Protein AF-A0A7S0IC08-F1 (afdb_monomer)

Sequence (371 aa):
MAPIPVLVHPPSLHEEGETRIIPFDINDCLDIETACTSPNLMASFVRVRVGESIETKANATSQAFYVIRGTGFTSSEHGTVSWGDGDLFVVPVTEGALKHTCKEAEKGGAALYWIHDEPLMDYLGVKPSGKKFEPTFFSREKMLAEVQEISHQQTEGERNRLGVLLGNKACEQTKTLTHVLWSLLNSIPAKTVQRPHRHNSVALDLAVAASPNVYTLMGKEIDANGDIIDPIRCDWTPGGVFITPPGWWHSHHNESDEVAWVLPMQDAGLYTHQRTLDIRFVDDELELHKAGKIRGSAFAVTNKQYLHMVECGATVPHARVAGMKRVWSMQEVEEEDPSSSGDAAAPKKKTVKKVASYSRLPAMKASSVEP

Foldseek 3Di:
DAFQDKDKFALVVQLDDAFDKAKCFPCVRVVHPDGASDLFKIKIKGKAFAQGKDWDDALFQKKKKFWLAAWWWKQAPLGIDTDGHGKMKMAGDGPDITMTHGHTTPSRITMIIMMGGRSVCVVVVHGDDDHLAHIDIDHNVNQVVVLVVQVPPDDPDDDLWRKAWCAGPSLVQLSAVGLFKTKIKTKDAAQDKNAKKAWQKKWFKAFQDADWPKWKWKFQDADLVRHHPPTDIGTHDHRMIIIHTHNIIMMIGHNHNGMTIMMIIIRCSVCSVVVRRPMGGSVVCSVCVVVVHDDDDPDDDGRVNVVVVCVVPVDPPDDDDPQKDKDWDWDWDFADDPPDPPDPDDHTDTDTDTDIDIDHDDPDDPPDPDD

Radius of gyration: 22.91 Å; Cα contacts (8 Å, |Δi|>4): 841; chains: 1; bounding box: 59×68×67 Å

Mean predicted aligned error: 11.21 Å

Secondary structure (DSSP, 8-state):
-PPPP--EE-THHHHSSSSEEEE---HHHHT-SS--SSSS-EEEEEEEETT-EEEE--S-SEEEEEEEE-EEEEEETTEEEEE-TT-EEEEE--SS-EEEEEEE-GGGEEEEEEEE-HHHHHHHT----S-SS--EEE-HHHHHHHHHHHHHS--SS--S-EEEE---GGGTTTT-SSSS-EEEEEEE-TTEEEEEEE-SS-EEEEEEE--TTEEEEEES-B-TTSPBSSPEEEE--TT-EEEE-TT-EEEEEE-SSS-EEEEEEESHHHHHHHT----EEHHHHHHHHHTT----------HHHHHHHHHTT----SPPPTTEEEEEEEEEEEE--TT--S-TTPPPEEEEEEEEEEEEPPPP-------

Organism: Micromonas pusilla (NCBI:txid38833)

Solvent-accessible surface area (backbone atoms only — not comparable to full-atom values): 20472 Å² total; per-residue (Å²): 128,56,70,71,66,77,48,75,49,58,34,73,74,48,52,55,85,72,65,44,76,48,73,48,60,45,17,82,64,44,81,42,95,59,76,13,52,41,80,48,31,31,41,29,41,38,24,24,28,53,78,35,69,49,73,49,77,57,66,20,58,37,37,39,38,36,24,72,33,27,29,34,36,38,39,40,94,91,46,74,48,77,48,37,56,56,18,35,39,37,40,34,46,51,95,60,53,42,39,38,34,19,65,44,35,69,72,61,22,17,27,28,44,37,38,31,32,29,27,38,24,60,74,70,72,54,70,72,90,68,70,76,50,74,72,44,78,45,51,36,70,56,58,50,50,55,37,50,52,58,72,67,56,89,61,97,69,91,72,76,70,52,55,41,69,45,50,31,81,76,23,68,90,69,51,11,46,38,78,43,37,24,36,34,53,35,46,43,50,46,68,38,68,35,67,38,30,27,28,52,38,44,31,48,30,32,24,67,35,47,56,76,68,22,33,34,40,34,23,66,47,60,50,98,87,45,48,58,46,84,48,50,76,46,74,48,45,51,63,13,36,36,36,47,40,54,57,31,34,35,28,43,38,22,72,26,91,54,70,25,30,38,38,40,42,23,52,37,20,47,28,47,74,71,73,56,30,67,74,45,48,39,68,62,53,51,53,32,50,77,70,73,45,84,79,88,80,87,83,95,73,58,51,71,65,47,51,59,52,42,76,74,61,73,72,83,89,69,83,88,60,89,79,48,46,80,43,78,43,83,40,80,42,76,41,79,54,90,83,62,83,86,58,101,76,68,80,59,48,76,42,80,41,82,42,85,44,77,41,74,65,77,79,79,77,80,79,83,78,76,136

Structure (mmCIF, N/CA/C/O backbone):
data_AF-A0A7S0IC08-F1
#
_entry.id   AF-A0A7S0IC08-F1
#
loop_
_atom_site.group_PDB
_atom_site.id
_atom_site.type_symbol
_atom_site.label_atom_id
_atom_site.label_alt_id
_atom_site.label_comp_id
_atom_site.label_asym_id
_atom_site.label_entity_id
_atom_site.label_seq_id
_atom_site.pdbx_PDB_ins_code
_atom_site.Cartn_x
_atom_site.Cartn_y
_atom_site.Cartn_z
_atom_site.occupancy
_atom_site.B_iso_or_equiv
_atom_site.auth_seq_id
_atom_site.auth_comp_id
_atom_site.auth_asym_id
_atom_site.auth_atom_id
_atom_site.pdbx_PDB_model_num
ATOM 1 N N . MET A 1 1 ? 4.596 -23.321 -6.209 1.00 75.25 1 MET A N 1
ATOM 2 C CA . MET A 1 1 ? 3.675 -22.321 -5.636 1.00 75.25 1 MET A CA 1
ATOM 3 C C . MET A 1 1 ? 3.223 -21.422 -6.764 1.00 75.25 1 MET A C 1
ATOM 5 O O . MET A 1 1 ? 4.058 -21.086 -7.604 1.00 75.25 1 MET A O 1
ATOM 9 N N . ALA A 1 2 ? 1.929 -21.122 -6.841 1.00 83.62 2 ALA A N 1
ATOM 10 C CA . ALA A 1 2 ? 1.405 -20.209 -7.847 1.00 83.62 2 ALA A CA 1
ATOM 11 C C . ALA A 1 2 ? 1.992 -18.793 -7.648 1.00 83.62 2 ALA A C 1
ATOM 13 O O . ALA A 1 2 ? 2.217 -18.384 -6.506 1.00 83.62 2 ALA A O 1
ATOM 14 N N . PRO A 1 3 ? 2.320 -18.062 -8.730 1.00 86.81 3 PRO A N 1
ATOM 15 C CA . PRO A 1 3 ? 2.825 -16.700 -8.616 1.00 86.81 3 PRO A CA 1
ATOM 16 C C . PRO A 1 3 ? 1.708 -15.749 -8.180 1.00 86.81 3 PRO A C 1
ATOM 18 O O . PRO A 1 3 ? 0.554 -15.930 -8.563 1.00 86.81 3 PRO A O 1
ATOM 21 N N . ILE A 1 4 ? 2.072 -14.690 -7.455 1.00 91.75 4 ILE A N 1
ATOM 22 C CA . ILE A 1 4 ? 1.133 -13.608 -7.151 1.00 91.75 4 ILE A CA 1
ATOM 23 C C . ILE A 1 4 ? 0.724 -12.923 -8.469 1.00 91.75 4 ILE A C 1
ATOM 25 O O . ILE A 1 4 ? 1.603 -12.537 -9.251 1.00 91.75 4 ILE A O 1
ATOM 29 N N . PRO A 1 5 ? -0.582 -12.813 -8.767 1.00 90.44 5 PRO A N 1
ATOM 30 C CA . PRO A 1 5 ? -1.060 -12.150 -9.965 1.00 90.44 5 PRO A CA 1
ATOM 31 C C . PRO A 1 5 ? -0.943 -10.616 -9.865 1.00 90.44 5 PRO A C 1
ATOM 33 O O . PRO A 1 5 ? -1.005 -10.045 -8.780 1.00 90.44 5 PRO A O 1
ATOM 36 N N . VAL A 1 6 ? -0.822 -9.946 -11.012 1.00 90.19 6 VAL A N 1
ATOM 37 C CA . VAL A 1 6 ? -1.017 -8.506 -11.163 1.00 90.19 6 VAL A CA 1
ATOM 38 C C . VAL A 1 6 ? -2.521 -8.302 -11.174 1.00 90.19 6 VAL A C 1
ATOM 40 O O . VAL A 1 6 ? -3.207 -8.754 -12.091 1.00 90.19 6 VAL A O 1
ATOM 43 N N . LEU A 1 7 ? -3.037 -7.670 -10.129 1.00 91.19 7 LEU A N 1
ATOM 44 C CA . LEU A 1 7 ? -4.463 -7.418 -9.960 1.00 91.19 7 LEU A CA 1
ATOM 45 C C . LEU A 1 7 ? -4.698 -5.961 -9.625 1.00 91.19 7 LEU A C 1
ATOM 47 O O . LEU A 1 7 ? -3.869 -5.334 -8.971 1.00 91.19 7 LEU A O 1
ATOM 51 N N . VAL A 1 8 ? -5.854 -5.457 -10.050 1.00 92.69 8 VAL A N 1
ATOM 52 C CA . VAL A 1 8 ? -6.297 -4.088 -9.804 1.00 92.69 8 VAL A CA 1
ATOM 53 C C . VAL A 1 8 ? -7.609 -4.127 -9.031 1.00 92.69 8 VAL A C 1
ATOM 55 O O . VAL A 1 8 ? -8.573 -4.766 -9.450 1.00 92.69 8 VAL A O 1
ATOM 58 N N . HIS A 1 9 ? -7.645 -3.408 -7.918 1.00 96.00 9 HIS A N 1
ATOM 59 C CA . HIS A 1 9 ? -8.817 -3.169 -7.090 1.00 96.00 9 HIS A CA 1
ATOM 60 C C . HIS A 1 9 ? -9.258 -1.717 -7.314 1.00 96.00 9 HIS A C 1
ATOM 62 O O . HIS A 1 9 ? -8.613 -0.796 -6.806 1.00 96.00 9 HIS A O 1
ATOM 68 N N . PRO A 1 10 ? -10.311 -1.477 -8.116 1.00 96.88 10 PRO A N 1
ATOM 69 C CA . PRO A 1 10 ? -10.686 -0.127 -8.516 1.00 96.88 10 PRO A CA 1
ATOM 70 C C . PRO A 1 10 ? -11.327 0.658 -7.360 1.00 96.88 10 PRO A C 1
ATOM 72 O O . PRO A 1 10 ? -11.956 0.061 -6.479 1.00 96.88 10 PRO A O 1
ATOM 75 N N . PRO A 1 11 ? -11.272 2.003 -7.388 1.00 96.88 11 PRO A N 1
ATOM 76 C CA . PRO A 1 11 ? -11.891 2.838 -6.355 1.00 96.88 11 PRO A CA 1
ATOM 77 C C . PRO A 1 11 ? -13.416 2.671 -6.292 1.00 96.88 11 PRO A C 1
ATOM 79 O O . PRO A 1 11 ? -14.016 2.854 -5.231 1.00 96.88 11 PRO A O 1
ATOM 82 N N . SER A 1 12 ? -14.065 2.245 -7.383 1.00 96.62 12 SER A N 1
ATOM 83 C CA . SER A 1 12 ? -15.505 1.948 -7.405 1.00 96.62 12 SER A CA 1
ATOM 84 C C . SER A 1 12 ? -15.928 0.963 -6.306 1.00 96.62 12 SER A C 1
ATOM 86 O O . SER A 1 12 ? -17.043 1.056 -5.794 1.00 96.62 12 SER A O 1
ATOM 88 N N . LEU A 1 13 ? -15.017 0.092 -5.847 1.00 96.81 13 LEU A N 1
ATOM 89 C CA . LEU A 1 13 ? -15.250 -0.819 -4.724 1.00 96.81 13 LEU A CA 1
ATOM 90 C C . LEU A 1 13 ? -15.561 -0.101 -3.409 1.00 96.81 13 LEU A C 1
ATOM 92 O O . LEU A 1 13 ? -16.320 -0.632 -2.598 1.00 96.81 13 LEU A O 1
ATOM 96 N N . HIS A 1 14 ? -14.985 1.080 -3.181 1.00 97.69 14 HIS A N 1
ATOM 97 C CA . HIS A 1 14 ? -15.159 1.837 -1.945 1.00 97.69 14 HIS A CA 1
ATOM 98 C C . HIS A 1 14 ? -15.971 3.120 -2.123 1.00 97.69 14 HIS A C 1
ATOM 100 O O . HIS A 1 14 ? -16.315 3.737 -1.119 1.00 97.69 14 HIS A O 1
ATOM 106 N N . GLU A 1 15 ? -16.244 3.573 -3.350 1.00 97.19 15 GLU A N 1
ATOM 107 C CA . GLU A 1 15 ? -16.913 4.856 -3.630 1.00 97.19 15 GLU A CA 1
ATOM 108 C C . GLU A 1 15 ? -18.410 4.851 -3.329 1.00 97.19 15 GLU A C 1
ATOM 110 O O . GLU A 1 15 ? -18.948 5.883 -2.925 1.00 97.19 15 GLU A O 1
ATOM 115 N N . GLU A 1 16 ? -19.054 3.688 -3.403 1.00 94.69 16 GLU A N 1
ATOM 116 C CA . GLU A 1 16 ? -20.498 3.539 -3.215 1.00 94.69 16 GLU A CA 1
ATOM 117 C C . GLU A 1 16 ? -20.861 2.365 -2.289 1.00 94.69 16 GLU A C 1
ATOM 119 O O . GLU A 1 16 ? -20.023 1.554 -1.877 1.00 94.69 16 GLU A O 1
ATOM 124 N N . GLY A 1 17 ? -22.144 2.287 -1.933 1.00 95.75 17 GLY A N 1
ATOM 125 C CA . GLY A 1 17 ? -22.727 1.225 -1.113 1.00 95.75 17 GLY A CA 1
ATOM 126 C C . GLY A 1 17 ? -22.627 1.450 0.400 1.00 95.75 17 GLY A C 1
ATOM 127 O O . GLY A 1 17 ? -22.363 2.556 0.882 1.00 95.75 17 GLY A O 1
ATOM 128 N N . GLU A 1 18 ? -22.862 0.373 1.144 1.00 98.12 18 GLU A N 1
ATOM 129 C CA . GLU A 1 18 ? -22.985 0.351 2.606 1.00 98.12 18 GLU A CA 1
ATOM 130 C C . GLU A 1 18 ? -21.633 0.397 3.333 1.00 98.12 18 GLU A C 1
ATOM 132 O O . GLU A 1 18 ? -20.577 0.210 2.719 1.00 98.12 18 GLU A O 1
ATOM 137 N N . THR A 1 19 ? -21.673 0.629 4.647 1.00 98.81 19 THR A N 1
ATOM 138 C CA . THR A 1 19 ? -20.520 0.456 5.538 1.00 98.81 19 THR A CA 1
ATOM 139 C C . THR A 1 19 ? -20.086 -1.006 5.542 1.00 98.81 19 THR A C 1
ATOM 141 O O . THR A 1 19 ? -20.875 -1.883 5.885 1.00 98.81 19 THR A O 1
ATOM 144 N N . ARG A 1 20 ? -18.847 -1.281 5.122 1.00 98.69 20 ARG A N 1
ATOM 145 C CA . ARG A 1 20 ? -18.327 -2.646 4.948 1.00 98.69 20 ARG A CA 1
ATOM 146 C C . ARG A 1 20 ? -16.806 -2.676 4.830 1.00 98.69 20 ARG A C 1
ATOM 148 O O . ARG A 1 20 ? -16.177 -1.674 4.488 1.00 98.69 20 ARG A O 1
ATOM 155 N N . ILE A 1 21 ? -16.246 -3.863 5.030 1.00 98.81 21 ILE A N 1
ATOM 156 C CA . ILE A 1 21 ? -14.867 -4.199 4.668 1.00 98.81 21 ILE A CA 1
ATOM 157 C C . ILE A 1 21 ? -14.912 -4.917 3.315 1.00 98.81 21 ILE A C 1
ATOM 159 O O . ILE A 1 21 ? -15.725 -5.821 3.125 1.00 98.81 21 ILE A O 1
ATOM 163 N N . ILE A 1 22 ? -14.070 -4.500 2.373 1.00 98.50 22 ILE A N 1
ATOM 164 C CA . ILE A 1 22 ? -13.882 -5.140 1.070 1.00 98.50 22 ILE A CA 1
ATOM 165 C C . ILE A 1 22 ? -12.480 -5.762 1.057 1.00 98.50 22 ILE A C 1
ATOM 167 O O . ILE A 1 22 ? -11.515 -5.029 0.827 1.00 98.50 22 ILE A O 1
ATOM 171 N N . PRO A 1 23 ? -12.351 -7.069 1.340 1.00 98.00 23 PRO A N 1
ATOM 172 C CA . PRO A 1 23 ? -11.064 -7.748 1.320 1.00 98.00 23 PRO A CA 1
ATOM 173 C C . PRO A 1 23 ? -10.547 -7.950 -0.102 1.00 98.00 23 PRO A C 1
ATOM 175 O O . PRO A 1 23 ? -11.323 -8.108 -1.045 1.00 98.00 23 PRO A O 1
ATOM 178 N N . PHE A 1 24 ? -9.223 -7.944 -0.239 1.00 96.81 24 PHE A N 1
ATOM 179 C CA . PHE A 1 24 ? -8.510 -8.267 -1.474 1.00 96.81 24 PHE A CA 1
ATOM 180 C C . PHE A 1 24 ? -7.924 -9.681 -1.381 1.00 96.81 24 PHE A C 1
ATOM 182 O O . PHE A 1 24 ? -6.749 -9.889 -1.696 1.00 96.81 24 PHE A O 1
ATOM 189 N N . ASP A 1 25 ? -8.685 -10.641 -0.844 1.00 93.50 25 ASP A N 1
ATOM 190 C CA . ASP A 1 25 ? -8.227 -12.022 -0.742 1.00 93.50 25 ASP A CA 1
ATOM 191 C C . ASP A 1 25 ? -8.128 -12.670 -2.125 1.00 93.50 25 ASP A C 1
ATOM 193 O O . ASP A 1 25 ? -9.070 -12.665 -2.913 1.00 93.50 25 ASP A O 1
ATOM 197 N N . ILE A 1 26 ? -6.953 -13.227 -2.403 1.00 93.88 26 ILE A N 1
ATOM 198 C CA . ILE A 1 26 ? -6.603 -13.944 -3.635 1.00 93.88 26 ILE A CA 1
ATOM 199 C C . ILE A 1 26 ? -5.999 -15.312 -3.305 1.00 93.88 26 ILE A C 1
ATOM 201 O O . ILE A 1 26 ? -5.221 -15.880 -4.070 1.00 93.88 26 ILE A O 1
ATOM 205 N N . ASN A 1 27 ? -6.295 -15.828 -2.114 1.00 93.75 27 ASN A N 1
ATOM 206 C CA . ASN A 1 27 ? -5.708 -17.055 -1.592 1.00 93.75 27 ASN A CA 1
ATOM 207 C C . ASN A 1 27 ? -6.014 -18.274 -2.476 1.00 93.75 27 ASN A C 1
ATOM 209 O O . ASN A 1 27 ? -5.199 -19.192 -2.569 1.00 93.75 27 ASN A O 1
ATOM 213 N N . ASP A 1 28 ? -7.138 -18.248 -3.195 1.00 88.69 28 ASP A N 1
ATOM 214 C CA . ASP A 1 28 ? -7.492 -19.236 -4.210 1.00 88.69 28 ASP A CA 1
ATOM 215 C C . ASP A 1 28 ? -6.542 -19.218 -5.418 1.00 88.69 28 ASP A C 1
ATOM 217 O O . ASP A 1 28 ? -6.242 -20.279 -5.965 1.00 88.69 28 ASP A O 1
ATOM 221 N N . CYS A 1 29 ? -6.018 -18.053 -5.808 1.00 89.50 29 CYS A N 1
ATOM 222 C CA . CYS A 1 29 ? -4.961 -17.931 -6.816 1.00 89.50 29 CYS A CA 1
ATOM 223 C C . CYS A 1 29 ? -3.591 -18.404 -6.311 1.00 89.50 29 CYS A C 1
ATOM 225 O O . CYS A 1 29 ? -2.730 -18.712 -7.133 1.00 89.50 29 CYS A O 1
ATOM 227 N N . LEU A 1 30 ? -3.372 -18.427 -4.993 1.00 90.12 30 LEU A N 1
ATOM 228 C CA . LEU A 1 30 ? -2.075 -18.721 -4.369 1.00 90.12 30 LEU A CA 1
ATOM 229 C C . LEU A 1 30 ? -1.951 -20.151 -3.829 1.00 90.12 30 LEU A C 1
ATOM 231 O O . LEU A 1 30 ? -0.889 -20.509 -3.320 1.00 90.12 30 LEU A O 1
ATOM 235 N N . ASP A 1 31 ? -3.007 -20.961 -3.938 1.00 89.88 31 ASP A N 1
ATOM 236 C CA . ASP A 1 31 ? -3.122 -22.266 -3.277 1.00 89.88 31 ASP A CA 1
ATOM 237 C C . ASP A 1 31 ? -2.951 -22.171 -1.741 1.00 89.88 31 ASP A C 1
ATOM 239 O O . ASP A 1 31 ? -2.367 -23.055 -1.111 1.00 89.88 31 ASP A O 1
ATOM 243 N N . ILE A 1 32 ? -3.462 -21.092 -1.130 1.00 92.75 32 ILE A N 1
ATOM 244 C CA . ILE A 1 32 ? -3.446 -20.845 0.322 1.00 92.75 32 ILE A CA 1
ATOM 245 C C . ILE A 1 32 ? -4.864 -21.019 0.888 1.00 92.75 32 ILE A C 1
ATOM 247 O O . ILE A 1 32 ? -5.850 -20.549 0.317 1.00 92.75 32 ILE A O 1
ATOM 251 N N . GLU A 1 33 ? -4.989 -21.715 2.022 1.00 92.69 33 GLU A N 1
ATOM 252 C CA . GLU A 1 33 ? -6.296 -22.016 2.624 1.00 92.69 33 GLU A CA 1
ATOM 253 C C . GLU A 1 33 ? -6.939 -20.803 3.315 1.00 92.69 33 GLU A C 1
ATOM 255 O O . GLU A 1 33 ? -8.159 -20.633 3.245 1.00 92.69 33 GLU A O 1
ATOM 260 N N . THR A 1 34 ? -6.133 -19.961 3.963 1.00 94.38 34 THR A N 1
ATOM 261 C CA . THR A 1 34 ? -6.577 -18.765 4.691 1.00 94.38 34 THR A CA 1
ATOM 262 C C . THR A 1 34 ? -6.613 -17.527 3.793 1.00 94.38 34 THR A C 1
ATOM 264 O O . THR A 1 34 ? -5.926 -17.453 2.776 1.00 94.38 34 THR A O 1
ATOM 267 N N . ALA A 1 35 ? -7.452 -16.549 4.146 1.00 95.56 35 ALA A N 1
ATOM 268 C CA . ALA A 1 35 ? -7.626 -15.329 3.363 1.00 95.56 35 ALA A CA 1
ATOM 269 C C . ALA A 1 35 ? -6.342 -14.488 3.360 1.00 95.56 35 ALA A C 1
ATOM 271 O O . ALA A 1 35 ? -5.783 -14.202 4.416 1.00 95.56 35 ALA A O 1
ATOM 272 N N . CYS A 1 36 ? -5.876 -14.086 2.178 1.00 97.12 36 CYS A N 1
ATOM 273 C CA . CYS A 1 36 ? -4.664 -13.286 2.042 1.00 97.12 36 CYS A CA 1
ATOM 274 C C . CYS A 1 36 ? -4.591 -12.573 0.686 1.00 97.12 36 CYS A C 1
ATOM 276 O O . CYS A 1 36 ? -5.069 -13.099 -0.319 1.00 97.12 36 CYS A O 1
ATOM 278 N N . THR A 1 37 ? -3.969 -11.393 0.647 1.00 97.56 37 THR A N 1
ATOM 279 C CA . THR A 1 37 ? -3.649 -10.670 -0.603 1.00 97.56 37 THR A CA 1
ATOM 280 C C . THR A 1 37 ? -2.255 -11.038 -1.111 1.00 97.56 37 THR A C 1
ATOM 282 O O . THR A 1 37 ? -1.978 -11.037 -2.307 1.00 97.56 37 THR A O 1
ATOM 285 N N . SER A 1 38 ? -1.362 -11.383 -0.190 1.00 97.06 38 SER A N 1
ATOM 286 C CA . SER A 1 38 ? -0.074 -12.019 -0.431 1.00 97.06 38 SER A CA 1
ATOM 287 C C . SER A 1 38 ? 0.200 -13.006 0.708 1.00 97.06 38 SER A C 1
ATOM 289 O O . SER A 1 38 ? -0.454 -12.917 1.745 1.00 97.06 38 SER A O 1
ATOM 291 N N . PRO A 1 39 ? 1.191 -13.906 0.594 1.00 96.19 39 PRO A N 1
ATOM 292 C CA . PRO A 1 39 ? 1.487 -14.872 1.653 1.00 96.19 39 PRO A CA 1
ATOM 293 C C . PRO A 1 39 ? 1.688 -14.261 3.049 1.00 96.19 39 PRO A C 1
ATOM 295 O O . PRO A 1 39 ? 1.410 -14.922 4.042 1.00 96.19 39 PRO A O 1
ATOM 298 N N . ASN A 1 40 ? 2.144 -13.005 3.128 1.00 97.81 40 ASN A N 1
ATOM 299 C CA . ASN A 1 40 ? 2.408 -12.329 4.397 1.00 97.81 40 ASN A CA 1
ATOM 300 C C . ASN A 1 40 ? 1.363 -11.270 4.764 1.00 97.81 40 ASN A C 1
ATOM 302 O O . ASN A 1 40 ? 1.288 -10.903 5.934 1.00 97.81 40 ASN A O 1
ATOM 306 N N . LEU A 1 41 ? 0.595 -10.749 3.799 1.00 98.56 41 LEU A N 1
ATOM 307 C CA . LEU A 1 41 ? -0.234 -9.556 3.982 1.00 98.56 41 LEU A CA 1
ATOM 308 C C . LEU A 1 41 ? -1.669 -9.754 3.507 1.00 98.56 41 LEU A C 1
ATOM 310 O O . LEU A 1 41 ? -1.941 -10.361 2.470 1.00 98.56 41 LEU A O 1
ATOM 314 N N . MET A 1 42 ? -2.588 -9.147 4.243 1.00 98.56 42 MET A N 1
ATOM 315 C CA . MET A 1 42 ? -3.970 -8.947 3.838 1.00 98.56 42 MET A CA 1
ATOM 316 C C . MET A 1 42 ? -4.205 -7.454 3.662 1.00 98.56 42 MET A C 1
ATOM 318 O O . MET A 1 42 ? -3.859 -6.661 4.539 1.00 98.56 42 MET A O 1
ATOM 322 N N . ALA A 1 43 ? -4.777 -7.083 2.524 1.00 98.69 43 ALA A N 1
ATOM 323 C CA . ALA A 1 43 ? -5.178 -5.726 2.211 1.00 98.69 43 ALA A CA 1
ATOM 324 C C . ALA A 1 43 ? -6.691 -5.656 1.999 1.00 98.69 43 ALA A C 1
ATOM 326 O O . ALA A 1 43 ? -7.341 -6.622 1.594 1.00 98.69 43 ALA A O 1
ATOM 327 N N . SER A 1 44 ? -7.281 -4.516 2.332 1.00 98.81 44 SER A N 1
ATOM 328 C CA . SER A 1 44 ? -8.720 -4.296 2.238 1.00 98.81 44 SER A CA 1
ATOM 329 C C . SER A 1 44 ? -9.038 -2.817 2.087 1.00 98.81 44 SER A C 1
ATOM 331 O O . SER A 1 44 ? -8.314 -1.953 2.587 1.00 98.81 44 SER A O 1
ATOM 333 N N . PHE A 1 45 ? -10.190 -2.515 1.498 1.00 98.88 45 PHE A N 1
ATOM 334 C CA . PHE A 1 45 ? -10.844 -1.234 1.744 1.00 98.88 45 PHE A CA 1
ATOM 335 C C . PHE A 1 45 ? -11.798 -1.335 2.928 1.00 98.88 45 PHE A C 1
ATOM 337 O O . PHE A 1 45 ? -12.522 -2.315 3.083 1.00 98.88 45 PHE A O 1
ATOM 344 N N . VAL A 1 46 ? -11.857 -0.281 3.730 1.00 98.88 46 VAL A N 1
ATOM 345 C CA . VAL A 1 46 ? -12.861 -0.095 4.777 1.00 98.88 46 VAL A CA 1
ATOM 346 C C . VAL A 1 46 ? -13.693 1.118 4.394 1.00 98.88 46 VAL A C 1
ATOM 348 O O . VAL A 1 46 ? -13.201 2.246 4.434 1.00 98.88 46 VAL A O 1
ATOM 351 N N . ARG A 1 47 ? -14.950 0.898 4.002 1.00 98.69 47 ARG A N 1
ATOM 352 C CA . ARG A 1 47 ? -15.910 1.976 3.743 1.00 98.69 47 ARG A CA 1
ATOM 353 C C . ARG A 1 47 ? -16.766 2.191 4.981 1.00 98.69 47 ARG A C 1
ATOM 355 O O . ARG A 1 47 ? -17.353 1.237 5.485 1.00 98.69 47 ARG A O 1
ATOM 362 N N . VAL A 1 48 ? -16.895 3.441 5.417 1.00 98.81 48 VAL A N 1
ATOM 363 C CA . VAL A 1 48 ? -17.736 3.823 6.562 1.00 98.81 48 VAL A CA 1
ATOM 364 C C . VAL A 1 48 ? -18.609 5.005 6.170 1.00 98.81 48 VAL A C 1
ATOM 366 O O . VAL A 1 48 ? -18.092 6.082 5.884 1.00 98.81 48 VAL A O 1
ATOM 369 N N . ARG A 1 49 ? -19.930 4.822 6.118 1.00 98.81 49 ARG A N 1
ATOM 370 C CA . ARG A 1 49 ? -20.866 5.912 5.814 1.00 98.81 49 ARG A CA 1
ATOM 371 C C . ARG A 1 49 ? -20.826 6.978 6.901 1.00 98.81 49 ARG A C 1
ATOM 373 O O . ARG A 1 49 ? -20.545 6.697 8.064 1.00 98.81 49 ARG A O 1
ATOM 380 N N . VAL A 1 50 ? -21.121 8.213 6.508 1.00 98.62 50 VAL A N 1
ATOM 381 C CA . VAL A 1 50 ? -21.176 9.355 7.429 1.00 98.62 50 VAL A CA 1
ATOM 382 C C . VAL A 1 50 ? -22.118 9.057 8.601 1.00 98.62 50 VAL A C 1
ATOM 384 O O . VAL A 1 50 ? -23.265 8.667 8.389 1.00 98.62 50 VAL A O 1
ATOM 387 N N . GLY A 1 51 ? -21.629 9.238 9.831 1.00 98.44 51 GLY A N 1
ATOM 388 C CA . GLY A 1 51 ? -22.372 8.974 11.067 1.00 98.44 51 GLY A CA 1
ATOM 389 C C . GLY A 1 51 ? -22.386 7.508 11.516 1.00 98.44 51 GLY A C 1
ATOM 390 O O . GLY A 1 51 ? -22.874 7.221 12.607 1.00 98.44 51 GLY A O 1
ATOM 391 N N . GLU A 1 52 ? -21.841 6.587 10.719 1.00 98.75 52 GLU A N 1
ATOM 392 C CA . GLU A 1 52 ? -21.742 5.165 11.053 1.00 98.75 52 GLU A CA 1
ATOM 393 C C . GLU A 1 52 ? -20.344 4.798 11.580 1.00 98.75 52 GLU A C 1
ATOM 395 O O . GLU A 1 52 ? -19.377 5.567 11.486 1.00 98.75 52 GLU A O 1
ATOM 400 N N . SER A 1 53 ? -20.243 3.588 12.134 1.00 98.75 53 SER A N 1
ATOM 401 C CA . SER A 1 53 ? -18.983 2.997 12.578 1.00 98.75 53 SER A CA 1
ATOM 402 C C . SER A 1 53 ? -18.860 1.546 12.123 1.00 98.75 53 SER A C 1
ATOM 404 O O . SER A 1 53 ? -19.863 0.846 12.002 1.00 98.75 53 SER A O 1
ATOM 406 N N . ILE A 1 54 ? -17.625 1.072 11.967 1.00 98.81 54 ILE A N 1
ATOM 407 C CA . ILE A 1 54 ? -17.301 -0.342 11.740 1.00 98.81 54 ILE A CA 1
ATOM 408 C C . ILE A 1 54 ? -16.104 -0.760 12.592 1.00 98.81 54 ILE A C 1
ATOM 410 O O . ILE A 1 54 ? -15.254 0.066 12.926 1.00 98.81 54 ILE A O 1
ATOM 414 N N . GLU A 1 55 ? -16.043 -2.040 12.946 1.00 98.81 55 GLU A N 1
ATOM 415 C CA . GLU A 1 55 ? -14.911 -2.630 13.655 1.00 98.81 55 GLU A CA 1
ATOM 416 C C . GLU A 1 55 ? -14.010 -3.414 12.701 1.00 98.81 55 GLU A C 1
ATOM 418 O O . GLU A 1 55 ? -14.502 -4.177 11.870 1.00 98.81 55 GLU A O 1
ATOM 423 N N . THR A 1 56 ? -12.698 -3.269 12.866 1.00 98.69 56 THR A N 1
ATOM 424 C CA . THR A 1 56 ? -11.693 -4.165 12.285 1.00 98.69 56 THR A CA 1
ATOM 425 C C . THR A 1 56 ? -10.980 -4.944 13.390 1.00 98.69 56 THR A C 1
ATOM 427 O O . THR A 1 56 ? -10.797 -4.456 14.513 1.00 98.69 56 THR A O 1
ATOM 430 N N . LYS A 1 57 ? -10.629 -6.196 13.083 1.00 97.88 57 LYS A N 1
ATOM 431 C CA . LYS A 1 57 ? -9.899 -7.127 13.953 1.00 97.88 57 LYS A CA 1
ATOM 432 C C . LYS A 1 57 ? -9.000 -7.994 13.084 1.00 97.88 57 LYS A C 1
ATOM 434 O O . LYS A 1 57 ? -9.453 -8.453 12.042 1.00 97.88 57 LYS A O 1
ATOM 439 N N . ALA A 1 58 ? -7.777 -8.227 13.543 1.00 97.81 58 ALA A N 1
ATOM 440 C CA . ALA A 1 58 ? -6.821 -9.115 12.900 1.00 97.81 58 ALA A CA 1
ATOM 441 C C . ALA A 1 58 ? -5.864 -9.689 13.952 1.00 97.81 58 ALA A C 1
ATOM 443 O O . ALA A 1 58 ? -5.374 -8.948 14.810 1.00 97.81 58 ALA A O 1
ATOM 444 N N . ASN A 1 59 ? -5.557 -10.984 13.873 1.00 97.75 59 ASN A N 1
ATOM 445 C CA . ASN A 1 59 ? -4.438 -11.605 14.581 1.00 97.75 59 ASN A CA 1
ATOM 446 C C . ASN A 1 59 ? -3.118 -11.170 13.926 1.00 97.75 59 ASN A C 1
ATOM 448 O O . ASN A 1 59 ? -2.483 -11.927 13.202 1.00 97.75 59 ASN A O 1
ATOM 452 N N . ALA A 1 60 ? -2.738 -9.915 14.145 1.00 98.19 60 ALA A N 1
ATOM 453 C CA . ALA A 1 60 ? -1.659 -9.243 13.434 1.00 98.19 60 ALA A CA 1
ATOM 454 C C . ALA A 1 60 ? -0.663 -8.609 14.411 1.00 98.19 60 ALA A C 1
ATOM 456 O O . ALA A 1 60 ? -1.046 -8.056 15.448 1.00 98.19 60 ALA A O 1
ATOM 457 N N . THR A 1 61 ? 0.627 -8.654 14.081 1.00 98.44 61 THR A N 1
ATOM 458 C CA . THR A 1 61 ? 1.659 -7.935 14.844 1.00 98.44 61 THR A CA 1
ATOM 459 C C . THR A 1 61 ? 1.585 -6.431 14.591 1.00 98.44 61 THR A C 1
ATOM 461 O O . THR A 1 61 ? 2.029 -5.630 15.424 1.00 98.44 61 THR A O 1
ATOM 464 N N . SER A 1 62 ? 1.057 -6.049 13.426 1.00 97.94 62 SER A N 1
ATOM 465 C CA . SER A 1 62 ? 0.939 -4.666 13.002 1.00 97.94 62 SER A CA 1
ATOM 466 C C . SER A 1 62 ? -0.186 -4.465 11.989 1.00 97.94 62 SER A C 1
ATOM 468 O O . SER A 1 62 ? -0.468 -5.335 11.166 1.00 97.94 62 SER A O 1
ATOM 470 N N . GLN A 1 63 ? -0.836 -3.304 12.054 1.00 98.62 63 GLN A N 1
ATOM 471 C CA . GLN A 1 63 ? -1.881 -2.904 11.113 1.00 98.62 63 GLN A CA 1
ATOM 472 C C . GLN A 1 63 ? -1.648 -1.457 10.679 1.00 98.62 63 GLN A C 1
ATOM 474 O O . GLN A 1 63 ? -1.293 -0.612 11.505 1.00 98.62 63 GLN A O 1
ATOM 479 N N . ALA A 1 64 ? -1.860 -1.168 9.399 1.00 98.81 64 ALA A N 1
ATOM 480 C CA . ALA A 1 64 ? -1.727 0.153 8.800 1.00 98.81 64 ALA A CA 1
ATOM 481 C C . ALA A 1 64 ? -3.036 0.591 8.146 1.00 98.81 64 ALA A C 1
ATOM 483 O O . ALA A 1 64 ? -3.727 -0.216 7.529 1.00 98.81 64 ALA A O 1
ATOM 484 N N . PHE A 1 65 ? -3.349 1.878 8.271 1.00 98.88 65 PHE A N 1
ATOM 485 C CA . PHE A 1 65 ? -4.562 2.493 7.750 1.00 98.88 65 PHE A CA 1
ATOM 486 C C . PHE A 1 65 ? -4.223 3.815 7.072 1.00 98.88 65 PHE A C 1
ATOM 488 O O . PHE A 1 65 ? -3.875 4.780 7.753 1.00 98.88 65 PHE A O 1
ATOM 495 N N . TYR A 1 66 ? -4.341 3.869 5.748 1.00 98.88 66 TYR A N 1
ATOM 496 C CA . TYR A 1 66 ? -4.275 5.121 4.994 1.00 98.88 66 TYR A CA 1
ATOM 497 C C . TYR A 1 66 ? -5.688 5.625 4.705 1.00 98.88 66 TYR A C 1
ATOM 499 O O . TYR A 1 66 ? -6.523 4.867 4.214 1.00 98.88 66 TYR A O 1
ATOM 507 N N . VAL A 1 67 ? -5.983 6.887 4.988 1.00 98.81 67 VAL A N 1
ATOM 508 C CA . VAL A 1 67 ? -7.297 7.474 4.714 1.00 98.81 67 VAL A CA 1
ATOM 509 C C . VAL A 1 67 ? -7.337 7.958 3.272 1.00 98.81 67 VAL A C 1
ATOM 511 O O . VAL A 1 67 ? -6.774 8.992 2.935 1.00 98.81 67 VAL A O 1
ATOM 514 N N . ILE A 1 68 ? -8.037 7.215 2.417 1.00 98.75 68 ILE A N 1
ATOM 515 C CA . ILE A 1 68 ? -8.214 7.559 1.001 1.00 98.75 68 ILE A CA 1
ATOM 516 C C . ILE A 1 68 ? -9.116 8.787 0.857 1.00 98.75 68 ILE A C 1
ATOM 518 O O . ILE A 1 68 ? -8.904 9.587 -0.042 1.00 98.75 68 ILE A O 1
ATOM 522 N N . ARG A 1 69 ? -10.149 8.904 1.707 1.00 98.50 69 ARG A N 1
ATOM 523 C CA . ARG A 1 69 ? -11.015 10.091 1.789 1.00 98.50 69 ARG A CA 1
ATOM 524 C C . ARG A 1 69 ? -11.797 10.162 3.098 1.00 98.50 69 ARG A C 1
ATOM 526 O O . ARG A 1 69 ? -12.098 9.133 3.713 1.00 98.50 69 ARG A O 1
ATOM 533 N N . GLY A 1 70 ? -12.276 11.365 3.402 1.00 98.38 70 GLY A N 1
ATOM 534 C CA . GLY A 1 70 ? -13.156 11.659 4.533 1.00 98.38 70 GLY A CA 1
ATOM 535 C C . GLY A 1 70 ? -12.400 11.962 5.823 1.00 98.38 70 GLY A C 1
ATOM 536 O O . GLY A 1 70 ? -11.178 11.904 5.878 1.00 98.38 70 GLY A O 1
ATOM 537 N N . THR A 1 71 ? -13.145 12.306 6.865 1.00 98.81 71 THR A N 1
ATOM 538 C CA . THR A 1 71 ? -12.653 12.615 8.204 1.00 98.81 71 THR A CA 1
ATOM 539 C C . THR A 1 71 ? -13.409 11.803 9.244 1.00 98.81 71 THR A C 1
ATOM 541 O O . THR A 1 71 ? -14.582 11.439 9.083 1.00 98.81 71 THR A O 1
ATOM 544 N N 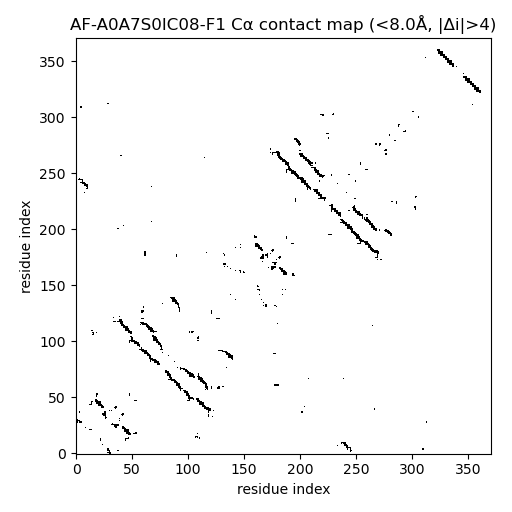. GLY A 1 72 ? -12.736 11.501 10.343 1.00 98.75 72 GLY A N 1
ATOM 545 C CA . GLY A 1 72 ? -13.285 10.632 11.362 1.00 98.75 72 GLY A CA 1
ATOM 546 C C . GLY A 1 72 ? -12.308 10.370 12.489 1.00 98.75 72 GLY A C 1
ATOM 547 O O . GLY A 1 72 ? -11.399 11.157 12.760 1.00 98.75 72 GLY A O 1
ATOM 548 N N . PHE A 1 73 ? -12.545 9.274 13.194 1.00 98.88 73 PHE A N 1
ATOM 549 C CA . PHE A 1 73 ? -11.656 8.817 14.249 1.00 98.88 73 PHE A CA 1
ATOM 550 C C . PHE A 1 73 ? -11.713 7.301 14.401 1.00 98.88 73 PHE A C 1
ATOM 552 O O . PHE A 1 73 ? -12.712 6.657 14.072 1.00 98.88 73 PHE A O 1
ATOM 559 N N . THR A 1 74 ? -10.625 6.735 14.906 1.00 98.88 74 THR A N 1
ATOM 560 C CA . THR A 1 74 ? -10.522 5.327 15.283 1.00 98.88 74 THR A CA 1
ATOM 561 C C . THR A 1 74 ? -10.273 5.245 16.780 1.00 98.88 74 THR A C 1
ATOM 563 O O . THR A 1 74 ? -9.334 5.871 17.267 1.00 98.88 74 THR A O 1
ATOM 566 N N . SER A 1 75 ? -11.078 4.465 17.501 1.00 98.62 75 SER A N 1
ATOM 567 C CA . SER A 1 75 ? -10.898 4.192 18.932 1.00 98.62 75 SER A CA 1
ATOM 568 C C . SER A 1 75 ? -10.536 2.724 19.158 1.00 98.62 75 SER A C 1
ATOM 570 O O . SER A 1 75 ? -11.111 1.837 18.529 1.00 98.62 75 SER A O 1
ATOM 572 N N . SER A 1 76 ? -9.585 2.470 20.055 1.00 97.75 76 SER A N 1
ATOM 573 C CA . SER A 1 76 ? -9.114 1.129 20.428 1.00 97.75 76 SER A CA 1
ATOM 574 C C . SER A 1 76 ? -8.533 1.130 21.850 1.00 97.75 76 SER A C 1
ATOM 576 O O . SER A 1 76 ? -8.547 2.154 22.537 1.00 97.75 76 SER A O 1
ATOM 578 N N . GLU A 1 77 ? -7.959 0.004 22.276 1.00 96.44 77 GLU A N 1
ATOM 579 C CA . GLU A 1 77 ? -7.168 -0.096 23.514 1.00 96.44 77 GLU A CA 1
ATOM 580 C C . GLU A 1 77 ? -5.921 0.804 23.527 1.00 96.44 77 GLU A C 1
ATOM 582 O O . GLU A 1 77 ? -5.384 1.108 24.590 1.00 96.44 77 GLU A O 1
ATOM 587 N N . HIS A 1 78 ? -5.479 1.280 22.360 1.00 96.69 78 HIS A N 1
ATOM 588 C CA . HIS A 1 78 ? -4.355 2.208 22.236 1.00 96.69 78 HIS A CA 1
ATOM 589 C C . HIS A 1 78 ? -4.768 3.685 22.316 1.00 96.69 78 HIS A C 1
ATOM 591 O O . HIS A 1 78 ? -3.946 4.572 22.098 1.00 96.69 78 HIS A O 1
ATOM 597 N N . GLY A 1 79 ? -6.042 3.964 22.603 1.00 97.69 79 GLY A N 1
ATOM 598 C CA . GLY A 1 79 ? -6.607 5.309 22.622 1.00 97.69 79 GLY A CA 1
ATOM 599 C C . GLY A 1 79 ? -7.372 5.650 21.344 1.00 97.69 79 GLY A C 1
ATOM 600 O O . GLY A 1 79 ? -7.849 4.769 20.625 1.00 97.69 79 GLY A O 1
ATOM 601 N N . THR A 1 80 ? -7.543 6.950 21.094 1.00 98.50 80 THR A N 1
ATOM 602 C CA 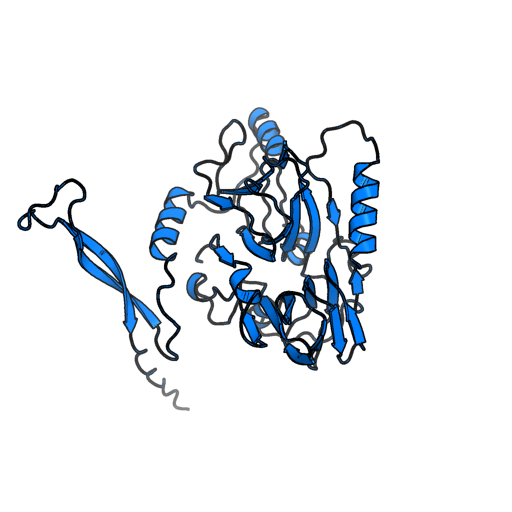. THR A 1 80 ? -8.290 7.465 19.938 1.00 98.50 80 THR A CA 1
ATOM 603 C C . THR A 1 80 ? -7.396 8.318 19.052 1.00 98.50 80 THR A C 1
ATOM 605 O O . THR A 1 80 ? -6.730 9.229 19.539 1.00 98.50 80 THR A O 1
ATOM 608 N N . VAL A 1 81 ? -7.427 8.044 17.750 1.00 98.50 81 VAL A N 1
ATOM 609 C CA . VAL A 1 81 ? -6.765 8.840 16.714 1.00 98.50 81 VAL A CA 1
ATOM 610 C C . VAL A 1 81 ? -7.823 9.479 15.824 1.00 98.50 81 VAL A C 1
ATOM 612 O O . VAL A 1 81 ? -8.689 8.785 15.294 1.00 98.50 81 VAL A O 1
ATOM 615 N N . SER A 1 82 ? -7.770 10.801 15.681 1.00 98.69 82 SER A N 1
ATOM 616 C CA . SER A 1 82 ? -8.547 11.527 14.672 1.00 98.69 82 SER A CA 1
ATOM 617 C C . SER A 1 82 ? -7.781 11.511 13.358 1.00 98.69 82 SER A C 1
ATOM 619 O O . SER A 1 82 ? -6.561 11.654 13.366 1.00 98.69 82 SER A O 1
ATOM 621 N N . TRP A 1 83 ? -8.487 11.346 12.249 1.00 98.75 83 TRP A N 1
ATOM 622 C CA . TRP A 1 83 ? -7.877 11.227 10.931 1.00 98.75 83 TRP A CA 1
ATOM 623 C C . TRP A 1 83 ? -8.699 11.965 9.874 1.00 98.75 83 TRP A C 1
ATOM 625 O O . TRP A 1 83 ? -9.916 12.130 10.019 1.00 98.75 83 TRP A O 1
ATOM 635 N N . GLY A 1 84 ? -8.025 12.416 8.825 1.00 98.75 84 GLY A N 1
ATOM 636 C CA . GLY A 1 84 ? -8.589 13.043 7.638 1.00 98.75 84 GLY A CA 1
ATOM 637 C C . GLY A 1 84 ? -7.953 12.507 6.358 1.00 98.75 84 GLY A C 1
ATOM 638 O O . GLY A 1 84 ? -7.072 11.653 6.397 1.00 98.75 84 GLY A O 1
ATOM 639 N N . ASP A 1 85 ? -8.427 13.010 5.221 1.00 98.25 85 ASP A N 1
ATOM 640 C CA . ASP A 1 85 ? -7.933 12.671 3.887 1.00 98.25 85 ASP A CA 1
ATOM 641 C C . ASP A 1 85 ? -6.399 12.722 3.797 1.00 98.25 85 ASP A C 1
ATOM 643 O O . ASP A 1 85 ? -5.770 13.723 4.151 1.00 98.25 85 ASP A O 1
ATOM 647 N N . GLY A 1 86 ? -5.816 11.626 3.317 1.00 98.19 86 GLY A N 1
ATOM 648 C CA . GLY A 1 86 ? -4.387 11.443 3.104 1.00 98.19 86 GLY A CA 1
ATOM 649 C C . GLY A 1 86 ? -3.553 11.189 4.357 1.00 98.19 86 GLY A C 1
ATOM 650 O O . GLY A 1 86 ? -2.334 11.072 4.232 1.00 98.19 86 GLY A O 1
ATOM 651 N N . ASP A 1 87 ? -4.157 11.106 5.544 1.00 98.75 87 ASP A N 1
ATOM 652 C CA . ASP A 1 87 ? -3.450 10.695 6.757 1.00 98.75 87 ASP A CA 1
ATOM 653 C C . ASP A 1 87 ? -3.168 9.185 6.753 1.00 98.75 87 ASP A C 1
ATOM 655 O O . ASP A 1 87 ? -3.941 8.381 6.227 1.00 98.75 87 ASP A O 1
ATOM 659 N N . LEU A 1 88 ? -2.079 8.783 7.405 1.00 98.75 88 LEU A N 1
ATOM 660 C CA . LEU A 1 88 ? -1.728 7.386 7.653 1.00 98.75 88 LEU A CA 1
ATOM 661 C C . LEU A 1 88 ? -1.553 7.165 9.152 1.00 98.75 88 LEU A C 1
ATOM 663 O O . LEU A 1 88 ? -0.890 7.945 9.836 1.00 98.75 88 LEU A O 1
ATOM 667 N N . PHE A 1 89 ? -2.068 6.058 9.671 1.00 98.75 89 PHE A N 1
ATOM 668 C CA . PHE A 1 89 ? -1.737 5.616 11.021 1.00 98.75 89 PHE A CA 1
ATOM 669 C C . PHE A 1 89 ? -1.458 4.125 11.081 1.00 98.75 89 PHE A C 1
ATOM 671 O O . PHE A 1 89 ? -2.005 3.332 10.315 1.00 98.75 89 PHE A O 1
ATOM 678 N N . VAL A 1 90 ? -0.594 3.749 12.018 1.00 98.69 90 VAL A N 1
ATOM 679 C CA . VAL A 1 90 ? -0.249 2.359 12.298 1.00 98.69 90 VAL A CA 1
ATOM 680 C C . VAL A 1 90 ? -0.466 2.042 13.760 1.00 98.69 90 VAL A C 1
ATOM 682 O O . VAL A 1 90 ? -0.157 2.850 14.640 1.00 98.69 90 VAL A O 1
ATOM 685 N N . VAL A 1 91 ? -0.972 0.843 14.014 1.00 98.44 91 VAL A N 1
ATOM 686 C CA . VAL A 1 91 ? -1.172 0.299 15.356 1.00 98.44 91 VAL A CA 1
ATOM 687 C C . VAL A 1 91 ? -0.404 -1.016 15.490 1.00 98.44 91 VAL A C 1
ATOM 689 O O . VAL A 1 91 ? -0.322 -1.779 14.521 1.00 98.44 91 VAL A O 1
ATOM 692 N N . PRO A 1 92 ? 0.199 -1.285 16.659 1.00 98.06 92 PRO A N 1
ATOM 693 C CA . PRO A 1 92 ? 0.839 -2.567 16.924 1.00 98.06 92 PRO A CA 1
ATOM 694 C C . PRO A 1 92 ? -0.224 -3.656 17.126 1.00 98.06 92 PRO A C 1
ATOM 696 O O . PRO A 1 92 ? -1.415 -3.435 16.881 1.00 98.06 92 PRO A O 1
ATOM 699 N N . VAL A 1 93 ? 0.204 -4.829 17.606 1.00 97.88 93 VAL A N 1
ATOM 700 C CA . VAL A 1 93 ? -0.711 -5.866 18.100 1.00 97.88 93 VAL A CA 1
ATOM 701 C C . VAL A 1 93 ? -1.852 -5.231 18.891 1.00 97.88 93 VAL A C 1
ATOM 703 O O . VAL A 1 93 ? -1.633 -4.371 19.751 1.00 97.88 93 VAL A O 1
ATOM 706 N N . THR A 1 94 ? -3.066 -5.615 18.518 1.00 97.00 94 THR A N 1
ATOM 707 C CA . THR A 1 94 ? -4.301 -5.112 19.106 1.00 97.00 94 THR A CA 1
ATOM 708 C C . THR A 1 94 ? -5.157 -6.314 19.474 1.00 97.00 94 THR A C 1
ATOM 710 O O . THR A 1 94 ? -5.568 -7.052 18.581 1.00 97.00 94 THR A O 1
ATOM 713 N N . GLU A 1 95 ? -5.382 -6.543 20.768 1.00 93.56 95 GLU A N 1
ATOM 714 C CA . GLU A 1 95 ? -6.217 -7.662 21.233 1.00 93.56 95 GLU A CA 1
ATOM 715 C C . GLU A 1 95 ? -7.707 -7.359 21.020 1.00 93.56 95 GLU A C 1
ATOM 717 O O . GLU A 1 95 ? -8.488 -8.228 20.619 1.00 93.56 95 GLU A O 1
ATOM 722 N N . GLY A 1 96 ? -8.100 -6.108 21.279 1.00 94.75 96 GLY A N 1
ATOM 723 C CA . GLY A 1 96 ? -9.447 -5.601 21.041 1.00 94.75 96 GLY A CA 1
ATOM 724 C C . GLY A 1 96 ? -9.779 -5.291 19.573 1.00 94.75 96 GLY A C 1
ATOM 725 O O . GLY A 1 96 ? -9.029 -5.567 18.641 1.00 94.75 96 GLY A O 1
ATOM 726 N N . ALA A 1 97 ? -10.947 -4.678 19.365 1.00 97.25 97 ALA A N 1
ATOM 727 C CA . ALA A 1 97 ? -11.344 -4.141 18.064 1.00 97.25 97 ALA A CA 1
ATOM 728 C C . ALA A 1 97 ? -10.790 -2.728 17.847 1.00 97.25 97 ALA A C 1
ATOM 730 O O . ALA A 1 97 ? -10.730 -1.932 18.790 1.00 97.25 97 ALA A O 1
ATOM 731 N N . LEU A 1 98 ? -10.503 -2.375 16.595 1.00 98.69 98 LEU A N 1
ATOM 732 C CA . LEU A 1 98 ? -10.384 -0.980 16.178 1.00 98.69 98 LEU A CA 1
ATOM 733 C C . LEU A 1 98 ? -11.729 -0.515 15.632 1.00 98.69 98 LEU A C 1
ATOM 735 O O . LEU A 1 98 ? -12.193 -1.007 14.607 1.00 98.69 98 LEU A O 1
ATOM 739 N N . LYS A 1 99 ? -12.371 0.431 16.320 1.00 98.81 99 LYS A N 1
ATOM 740 C CA . LYS A 1 99 ? -13.658 0.990 15.898 1.00 98.81 99 LYS A CA 1
ATOM 741 C C . LYS A 1 99 ? -13.439 2.283 15.124 1.00 98.81 99 LYS A C 1
ATOM 743 O O . LYS A 1 99 ? -13.076 3.299 15.715 1.00 98.81 99 LYS A O 1
ATOM 748 N N . HIS A 1 100 ? -13.705 2.257 13.825 1.00 98.81 100 HIS A N 1
ATOM 749 C CA . HIS A 1 100 ? -13.591 3.399 12.919 1.00 98.81 100 HIS A CA 1
ATOM 750 C C . HIS A 1 100 ? -14.945 4.087 12.781 1.00 98.81 100 HIS A C 1
ATOM 752 O O . HIS A 1 100 ? -15.935 3.420 12.496 1.00 98.81 100 HIS A O 1
ATOM 758 N N . THR A 1 101 ? -15.001 5.404 12.961 1.00 98.88 101 THR A N 1
ATOM 759 C CA . THR A 1 101 ? -16.227 6.206 12.831 1.00 98.88 101 THR A CA 1
ATOM 760 C C . THR A 1 101 ? -16.012 7.330 11.833 1.00 98.88 101 THR A C 1
ATOM 762 O O . THR A 1 101 ? -15.071 8.111 11.984 1.00 98.88 101 THR A O 1
ATOM 765 N N . CYS A 1 102 ? -16.894 7.434 10.839 1.00 98.81 102 CYS A N 1
ATOM 766 C CA . CYS A 1 102 ? -16.860 8.512 9.853 1.00 98.81 102 CYS A CA 1
ATOM 767 C C . CYS A 1 102 ? -17.664 9.713 10.356 1.00 98.81 102 CYS A C 1
ATOM 769 O O . CYS A 1 102 ? -18.844 9.582 10.688 1.00 98.81 102 CYS A O 1
ATOM 771 N N . LYS A 1 103 ? -17.047 10.896 10.359 1.00 98.44 103 LYS A N 1
ATOM 772 C CA . LYS A 1 103 ? -17.714 12.163 10.683 1.00 98.44 103 LYS A CA 1
ATOM 773 C C . LYS A 1 103 ? -18.186 12.885 9.435 1.00 98.44 103 LYS A C 1
ATOM 775 O O . LYS A 1 103 ? -19.350 13.254 9.359 1.00 98.44 103 LYS A O 1
ATOM 780 N N . GLU A 1 104 ? -17.305 13.050 8.459 1.00 98.06 104 GLU A N 1
ATOM 781 C CA . GLU A 1 104 ? -17.600 13.764 7.218 1.00 98.06 104 GLU A CA 1
ATOM 782 C C . GLU A 1 104 ? -16.892 13.058 6.073 1.00 98.06 104 GLU A C 1
ATOM 784 O O . GLU A 1 104 ? -15.779 12.571 6.233 1.00 98.06 104 GLU A O 1
ATOM 789 N N . ALA A 1 105 ? -17.521 12.964 4.910 1.00 96.62 105 ALA A N 1
ATOM 790 C CA . ALA A 1 105 ? -16.862 12.415 3.739 1.00 96.62 105 ALA A CA 1
ATOM 791 C C . ALA A 1 105 ? -17.596 12.811 2.470 1.00 96.62 105 ALA A C 1
ATOM 793 O O . ALA A 1 105 ? -18.829 12.799 2.407 1.00 96.62 105 ALA A O 1
ATOM 794 N N . GLU A 1 106 ? -16.819 13.050 1.423 1.00 91.62 106 GLU A N 1
ATOM 795 C CA . GLU A 1 106 ? -17.339 13.023 0.067 1.00 91.62 106 GLU A CA 1
ATOM 796 C C . GLU A 1 106 ? -17.855 11.613 -0.281 1.00 91.62 106 GLU A C 1
ATOM 798 O O . GLU A 1 106 ? -17.489 10.610 0.343 1.00 91.62 106 GLU A O 1
ATOM 803 N N . LYS A 1 107 ? -18.746 11.522 -1.276 1.00 89.81 107 LYS A N 1
ATOM 804 C CA . LYS A 1 107 ? -19.369 10.256 -1.723 1.00 89.81 107 LYS A CA 1
ATOM 805 C C . LYS A 1 107 ? -20.103 9.478 -0.606 1.00 89.81 107 LYS A C 1
ATOM 807 O O . LYS A 1 107 ? -20.255 8.253 -0.659 1.00 89.81 107 LYS A O 1
ATOM 812 N N . GLY A 1 108 ? -20.568 10.191 0.425 1.00 95.44 108 GLY A N 1
ATOM 813 C CA . GLY A 1 108 ? -21.433 9.670 1.492 1.00 95.44 108 GLY A CA 1
ATOM 814 C C . GLY A 1 108 ? -20.761 8.725 2.496 1.00 95.44 108 GLY A C 1
ATOM 815 O O . GLY A 1 108 ? -21.454 8.167 3.350 1.00 95.44 108 GLY A O 1
ATOM 816 N N . GLY A 1 109 ? -19.442 8.533 2.422 1.00 97.56 109 GLY A N 1
ATOM 817 C CA . GLY A 1 109 ? -18.704 7.704 3.373 1.00 97.56 109 GLY A CA 1
ATOM 818 C C . GLY A 1 109 ? -17.194 7.773 3.191 1.00 97.56 109 GLY A C 1
ATOM 819 O O . GLY A 1 109 ? -16.712 7.879 2.061 1.00 97.56 109 GLY A O 1
ATOM 820 N N . ALA A 1 110 ? -16.459 7.690 4.297 1.00 98.69 110 ALA A N 1
ATOM 821 C CA . ALA A 1 110 ? -15.006 7.602 4.309 1.00 98.69 110 ALA A CA 1
ATOM 822 C C . ALA A 1 110 ? -14.536 6.281 3.689 1.00 98.69 110 ALA A C 1
ATOM 824 O O . ALA A 1 110 ? -15.263 5.280 3.704 1.00 98.69 110 ALA A O 1
ATOM 825 N N . ALA A 1 111 ? -13.315 6.283 3.159 1.00 98.81 111 ALA A N 1
ATOM 826 C CA . ALA A 1 111 ? -12.624 5.069 2.742 1.00 98.81 111 ALA A CA 1
ATOM 827 C C . ALA A 1 111 ? -11.221 5.041 3.335 1.00 98.81 111 ALA A C 1
ATOM 829 O O . ALA A 1 111 ? -10.476 6.014 3.222 1.00 98.81 111 ALA A O 1
ATOM 830 N N . LEU A 1 112 ? -10.876 3.918 3.954 1.00 98.88 112 LEU A N 1
ATOM 831 C CA . LEU A 1 112 ? -9.546 3.648 4.473 1.00 98.88 112 LEU A CA 1
ATOM 832 C C . LEU A 1 112 ? -8.966 2.445 3.726 1.00 98.88 112 LEU A C 1
ATOM 834 O O . LEU A 1 112 ? -9.672 1.468 3.475 1.00 98.88 112 LEU A O 1
ATOM 838 N N . TYR A 1 113 ? -7.685 2.511 3.392 1.00 98.88 113 TYR A N 1
ATOM 839 C CA . TYR A 1 113 ? -6.895 1.389 2.915 1.00 98.88 113 TYR A CA 1
ATOM 840 C C . TYR A 1 113 ? -6.243 0.714 4.121 1.00 98.88 113 TYR A C 1
ATOM 842 O O . TYR A 1 113 ? -5.395 1.318 4.781 1.00 98.88 113 TYR A O 1
ATOM 850 N N . TRP A 1 114 ? -6.687 -0.500 4.438 1.00 98.88 114 TRP A N 1
ATOM 851 C CA . TRP A 1 114 ? -6.274 -1.261 5.614 1.00 98.88 114 TRP A CA 1
ATOM 852 C C . TRP A 1 114 ? -5.384 -2.436 5.213 1.00 98.88 114 TRP A C 1
ATOM 854 O O . TRP A 1 114 ? -5.758 -3.221 4.344 1.00 98.88 114 TRP A O 1
ATOM 864 N N . ILE A 1 115 ? -4.208 -2.537 5.834 1.00 98.81 115 ILE A N 1
ATOM 865 C CA . ILE A 1 115 ? -3.226 -3.596 5.591 1.00 98.81 115 ILE A CA 1
ATOM 866 C C . ILE A 1 115 ? -2.782 -4.180 6.928 1.00 98.81 115 ILE A C 1
ATOM 868 O O . ILE A 1 115 ? -2.490 -3.434 7.864 1.00 98.81 115 ILE A O 1
ATOM 872 N N . HIS A 1 116 ? -2.685 -5.502 7.014 1.00 98.81 116 HIS A N 1
ATOM 873 C CA . HIS A 1 116 ? -2.182 -6.198 8.196 1.00 98.81 116 HIS A CA 1
ATOM 874 C C . HIS A 1 116 ? -1.450 -7.494 7.833 1.00 98.81 116 HIS A C 1
ATOM 876 O O . HIS A 1 116 ? -1.579 -8.015 6.725 1.00 98.81 116 HIS A O 1
ATOM 882 N N . ASP A 1 117 ? -0.672 -8.013 8.780 1.00 98.62 117 ASP A N 1
ATOM 883 C CA . ASP A 1 117 ? 0.200 -9.184 8.619 1.00 98.62 117 ASP A CA 1
ATOM 884 C C . ASP A 1 117 ? -0.374 -10.478 9.228 1.00 98.62 117 ASP A C 1
ATOM 886 O O . ASP A 1 117 ? 0.360 -11.398 9.583 1.00 98.62 117 ASP A O 1
ATOM 890 N N . GLU A 1 118 ? -1.702 -10.571 9.334 1.00 98.50 118 GLU A N 1
ATOM 891 C CA . GLU A 1 118 ? -2.377 -11.786 9.821 1.00 98.50 118 GLU A CA 1
ATOM 892 C C . GLU A 1 118 ? -2.076 -13.031 8.973 1.00 98.50 118 GLU A C 1
ATOM 894 O O . GLU A 1 118 ? -1.809 -14.069 9.576 1.00 98.50 118 GLU A O 1
ATOM 899 N N . PRO A 1 119 ? -1.988 -12.970 7.624 1.00 98.50 119 PRO A N 1
ATOM 900 C CA . PRO A 1 119 ? -1.611 -14.149 6.840 1.00 98.50 119 PRO A CA 1
ATOM 901 C C . PRO A 1 119 ? -0.254 -14.745 7.230 1.00 98.50 119 PRO A C 1
ATOM 903 O O . PRO A 1 119 ? -0.096 -15.966 7.246 1.00 98.50 119 PRO A O 1
ATOM 906 N N . LEU A 1 120 ? 0.712 -13.905 7.624 1.00 98.25 120 LEU A N 1
ATOM 907 C CA . LEU A 1 120 ? 1.987 -14.378 8.162 1.00 98.25 120 LEU A CA 1
ATOM 908 C C . LEU A 1 120 ? 1.799 -15.092 9.508 1.00 98.25 120 LEU A C 1
ATOM 910 O O . LEU A 1 120 ? 2.442 -16.112 9.755 1.00 98.25 120 LEU A O 1
ATOM 914 N N . MET A 1 121 ? 0.947 -14.563 10.389 1.00 98.06 121 MET A N 1
ATOM 915 C CA . MET A 1 121 ? 0.661 -15.186 11.687 1.00 98.06 121 MET A CA 1
ATOM 916 C C . MET A 1 121 ? -0.032 -16.539 11.516 1.00 98.06 121 MET A C 1
ATOM 918 O O . MET A 1 121 ? 0.350 -17.501 12.185 1.00 98.06 121 MET A O 1
ATOM 922 N N . ASP A 1 122 ? -0.976 -16.628 10.580 1.00 97.75 122 ASP A N 1
ATOM 923 C CA . ASP A 1 122 ? -1.660 -17.868 10.213 1.00 97.75 122 ASP A CA 1
ATOM 924 C C . ASP A 1 122 ? -0.680 -18.903 9.655 1.00 97.75 122 ASP A C 1
ATOM 926 O O . ASP A 1 122 ? -0.677 -20.049 10.105 1.00 97.75 122 ASP A O 1
ATOM 930 N N . TYR A 1 123 ? 0.204 -18.498 8.736 1.00 97.50 123 TYR A N 1
ATOM 931 C CA . TYR A 1 123 ? 1.235 -19.377 8.176 1.00 97.50 123 TYR A CA 1
ATOM 932 C C . TYR A 1 123 ? 2.178 -19.933 9.254 1.00 97.50 123 TYR A C 1
ATOM 934 O O . TYR A 1 123 ? 2.540 -21.110 9.228 1.00 97.50 123 TYR A O 1
ATOM 942 N N . LEU A 1 124 ? 2.570 -19.098 10.218 1.00 97.69 124 LEU A N 1
ATOM 943 C CA . LEU A 1 124 ? 3.430 -19.500 11.332 1.00 97.69 124 LEU A CA 1
ATOM 944 C C . LEU A 1 124 ? 2.682 -20.291 12.419 1.00 97.69 124 LEU A C 1
ATOM 946 O O . LEU A 1 124 ? 3.328 -20.943 13.241 1.00 97.69 124 LEU A O 1
ATOM 950 N N . GLY A 1 125 ? 1.349 -20.227 12.455 1.00 97.69 125 GLY A N 1
ATOM 951 C CA . GLY A 1 125 ? 0.524 -20.823 13.506 1.00 97.69 125 GLY A CA 1
ATOM 952 C C . GLY A 1 125 ? 0.674 -20.131 14.865 1.00 97.69 125 GLY A C 1
ATOM 953 O O . GLY A 1 125 ? 0.589 -20.790 15.904 1.00 97.69 125 GLY A O 1
ATOM 954 N N . VAL A 1 126 ? 0.936 -18.819 14.881 1.00 97.25 126 VAL A N 1
ATOM 955 C CA . VAL A 1 126 ? 1.220 -18.058 16.111 1.00 97.25 126 VAL A CA 1
ATOM 956 C C . VAL A 1 126 ? 0.252 -16.897 16.323 1.00 97.25 126 VAL A C 1
ATOM 958 O O . VAL A 1 126 ? -0.430 -16.432 15.413 1.00 97.25 126 VAL A O 1
ATOM 961 N N . LYS A 1 127 ? 0.220 -16.400 17.561 1.00 96.75 127 LYS A N 1
ATOM 962 C CA . LYS A 1 127 ? -0.381 -15.111 17.904 1.00 96.75 127 LYS A CA 1
ATOM 963 C C . LYS A 1 127 ? 0.708 -14.167 18.407 1.00 96.75 127 LYS A C 1
ATOM 965 O O . LYS A 1 127 ? 1.577 -14.620 19.160 1.00 96.75 127 LYS A O 1
ATOM 970 N N . PRO A 1 128 ? 0.685 -12.878 18.035 1.00 96.38 128 PRO A N 1
ATOM 971 C CA . PRO A 1 128 ? 1.622 -11.915 18.590 1.00 96.38 128 PRO A CA 1
ATOM 972 C C . PRO A 1 128 ? 1.433 -11.809 20.109 1.00 96.38 128 PRO A C 1
ATOM 974 O O . PRO A 1 128 ? 0.311 -11.721 20.597 1.00 96.38 128 PRO A O 1
ATOM 977 N N . SER A 1 129 ? 2.534 -11.806 20.861 1.00 93.25 129 SER A N 1
ATOM 978 C CA . SER A 1 129 ? 2.517 -11.803 22.332 1.00 93.25 129 SER A CA 1
ATOM 979 C C . SER A 1 129 ? 2.870 -10.453 22.967 1.00 93.25 129 SER A C 1
ATOM 981 O O . SER A 1 129 ? 2.931 -10.348 24.190 1.00 93.25 129 SER A O 1
ATOM 983 N N . GLY A 1 130 ? 3.137 -9.415 22.168 1.00 93.44 130 GLY A N 1
ATOM 984 C CA . GLY A 1 130 ? 3.481 -8.095 22.691 1.00 93.44 130 GLY A CA 1
ATOM 985 C C . GLY A 1 130 ? 3.760 -7.041 21.622 1.00 93.44 130 GLY A C 1
ATOM 986 O O . GLY A 1 130 ? 4.022 -7.355 20.458 1.00 93.44 130 GLY A O 1
ATOM 987 N N . LYS A 1 131 ? 3.708 -5.769 22.034 1.00 95.12 131 LYS A N 1
ATOM 988 C CA . LYS A 1 131 ? 3.935 -4.609 21.162 1.00 95.12 131 LYS A CA 1
ATOM 989 C C . LYS A 1 131 ? 5.413 -4.492 20.777 1.00 95.12 131 LYS A C 1
ATOM 991 O O . LYS A 1 131 ? 6.298 -4.643 21.616 1.00 95.12 131 LYS A O 1
ATOM 996 N N . LYS A 1 132 ? 5.678 -4.193 19.502 1.00 95.69 132 LYS A N 1
ATOM 997 C CA . LYS A 1 132 ? 7.027 -3.907 18.966 1.00 95.69 132 LYS A CA 1
ATOM 998 C C . LYS A 1 132 ? 7.272 -2.420 18.699 1.00 95.69 132 LYS A C 1
ATOM 1000 O O . LYS A 1 132 ? 8.404 -2.031 18.440 1.00 95.69 132 LYS A O 1
ATOM 1005 N N . PHE A 1 133 ? 6.215 -1.613 18.730 1.00 97.50 133 PHE A N 1
ATOM 1006 C CA . PHE A 1 133 ? 6.231 -0.171 18.514 1.00 97.50 133 PHE A CA 1
ATOM 1007 C C . PHE A 1 133 ? 4.981 0.451 19.150 1.00 97.50 133 PHE A C 1
ATOM 1009 O O . PHE A 1 133 ? 4.020 -0.260 19.446 1.00 97.50 133 PHE A O 1
ATOM 1016 N N . GLU A 1 134 ? 5.000 1.768 19.341 1.00 97.19 134 GLU A N 1
ATOM 1017 C CA . GLU A 1 134 ? 3.836 2.536 19.792 1.00 97.19 134 GLU A CA 1
ATOM 1018 C C . GLU A 1 134 ? 2.982 2.993 18.600 1.00 97.19 134 GLU A C 1
ATOM 1020 O O . GLU A 1 134 ? 3.540 3.250 17.526 1.00 97.19 134 GLU A O 1
ATOM 1025 N N . PRO A 1 135 ? 1.653 3.153 18.760 1.00 97.69 135 PRO A N 1
ATOM 1026 C CA . PRO A 1 135 ? 0.799 3.716 17.719 1.00 97.69 135 PRO A CA 1
ATOM 1027 C C . PRO A 1 135 ? 1.406 4.989 17.132 1.00 97.69 135 PRO A C 1
ATOM 1029 O O . PRO A 1 135 ? 1.848 5.878 17.861 1.00 97.69 135 PRO A O 1
ATOM 1032 N N . THR A 1 136 ? 1.469 5.065 15.807 1.00 98.00 136 THR A N 1
ATOM 1033 C CA . THR A 1 136 ? 2.182 6.141 15.110 1.00 98.00 136 THR A CA 1
ATOM 1034 C C . THR A 1 136 ? 1.287 6.749 14.043 1.00 98.00 136 THR A C 1
ATOM 1036 O O . THR A 1 136 ? 0.614 6.032 13.306 1.00 98.00 136 THR A O 1
ATOM 1039 N N . PHE A 1 137 ? 1.286 8.078 13.975 1.00 98.38 137 PHE A N 1
ATOM 1040 C CA . PHE A 1 137 ? 0.469 8.872 13.065 1.00 98.38 137 PHE A CA 1
ATOM 1041 C C . PHE A 1 137 ? 1.364 9.695 12.139 1.00 98.38 137 PHE A C 1
ATOM 1043 O O . PHE A 1 137 ? 2.271 10.392 12.601 1.00 98.38 137 PHE A O 1
ATOM 1050 N N . PHE A 1 138 ? 1.082 9.633 10.844 1.00 97.94 138 PHE A N 1
ATOM 1051 C CA . PHE A 1 138 ? 1.731 10.396 9.790 1.00 97.94 138 PHE A CA 1
ATOM 1052 C C . PHE A 1 138 ? 0.663 11.289 9.158 1.00 97.94 138 PHE A C 1
ATOM 1054 O O . PHE A 1 138 ? -0.200 10.805 8.426 1.00 97.94 138 PHE A O 1
ATOM 1061 N N . SER A 1 139 ? 0.691 12.586 9.473 1.00 97.88 139 SER A N 1
ATOM 1062 C CA . SER A 1 139 ? -0.281 13.514 8.897 1.00 97.88 139 SER A CA 1
ATOM 1063 C C . SER A 1 139 ? 0.027 13.779 7.428 1.00 97.88 139 SER A C 1
ATOM 1065 O O . SER A 1 139 ? 1.199 13.909 7.053 1.00 97.88 139 SER A O 1
ATOM 1067 N N . ARG A 1 140 ? -1.017 13.934 6.610 1.00 96.94 140 ARG A N 1
ATOM 1068 C CA . ARG A 1 140 ? -0.904 14.334 5.202 1.00 96.94 140 ARG A CA 1
ATOM 1069 C C . ARG A 1 140 ? -0.025 15.568 5.044 1.00 96.94 140 ARG A C 1
ATOM 1071 O O . ARG A 1 140 ? 0.875 15.581 4.215 1.00 96.94 140 ARG A O 1
ATOM 1078 N N . GLU A 1 141 ? -0.278 16.587 5.864 1.00 96.12 141 GLU A N 1
ATOM 1079 C CA . GLU A 1 141 ? 0.456 17.855 5.849 1.00 96.12 141 GLU A CA 1
ATOM 1080 C C . GLU A 1 141 ? 1.967 17.634 5.976 1.00 96.12 141 GLU A C 1
ATOM 1082 O O . GLU A 1 141 ? 2.730 18.133 5.154 1.00 96.12 141 GLU A O 1
ATOM 1087 N N . LYS A 1 142 ? 2.399 16.828 6.956 1.00 94.88 142 LYS A N 1
ATOM 1088 C CA . LYS A 1 142 ? 3.822 16.545 7.168 1.00 94.88 142 LYS A CA 1
ATOM 1089 C C . LYS A 1 142 ? 4.397 15.702 6.041 1.00 94.88 142 LYS A C 1
ATOM 1091 O O . LYS A 1 142 ? 5.466 16.025 5.546 1.00 94.88 142 LYS A O 1
ATOM 1096 N N . MET A 1 143 ? 3.691 14.656 5.608 1.00 94.44 143 MET A N 1
ATOM 1097 C CA . MET A 1 143 ? 4.167 13.815 4.506 1.00 94.44 143 MET A CA 1
ATOM 1098 C C . MET A 1 143 ? 4.383 14.632 3.226 1.00 94.44 143 MET A C 1
ATOM 1100 O O . MET A 1 143 ? 5.403 14.466 2.562 1.00 94.44 143 MET A O 1
ATOM 1104 N N . LEU A 1 144 ? 3.462 15.542 2.897 1.00 91.75 144 LEU A N 1
ATOM 1105 C CA . LEU A 1 144 ? 3.593 16.410 1.727 1.00 91.75 144 LEU A CA 1
ATOM 1106 C C . LEU A 1 144 ? 4.693 17.463 1.898 1.00 91.75 144 LEU A C 1
ATOM 1108 O O . LEU A 1 144 ? 5.451 17.676 0.955 1.00 91.75 144 LEU A O 1
ATOM 1112 N N . ALA A 1 145 ? 4.809 18.084 3.076 1.00 90.44 145 ALA A N 1
ATOM 1113 C CA . ALA A 1 145 ? 5.855 19.069 3.353 1.00 90.44 145 ALA A CA 1
ATOM 1114 C C . ALA A 1 145 ? 7.265 18.473 3.191 1.00 90.44 145 ALA A C 1
ATOM 1116 O O . ALA A 1 145 ? 8.114 19.076 2.539 1.00 90.44 145 ALA A O 1
ATOM 1117 N N . GLU A 1 146 ? 7.490 17.257 3.694 1.00 90.12 146 GLU A N 1
ATOM 1118 C CA . GLU A 1 146 ? 8.776 16.555 3.573 1.00 90.12 146 GLU A CA 1
ATOM 1119 C C . GLU A 1 146 ? 9.116 16.227 2.107 1.00 90.12 146 GLU A C 1
ATOM 1121 O O . GLU A 1 146 ? 10.253 16.399 1.667 1.00 90.12 146 GLU A O 1
ATOM 1126 N N . VAL A 1 147 ? 8.133 15.805 1.299 1.00 85.81 147 VAL A N 1
ATOM 1127 C CA . VAL A 1 147 ? 8.373 15.552 -0.136 1.00 85.81 147 VAL A CA 1
ATOM 1128 C C . VAL A 1 147 ? 8.660 16.859 -0.883 1.00 85.81 147 VAL A C 1
ATOM 1130 O O . VAL A 1 147 ? 9.551 16.895 -1.737 1.00 85.81 147 VAL A O 1
ATOM 1133 N N . GLN A 1 148 ? 7.944 17.939 -0.556 1.00 81.88 148 GLN A N 1
ATOM 1134 C CA . GLN A 1 148 ? 8.186 19.263 -1.135 1.00 81.88 148 GLN A CA 1
ATOM 1135 C C . GLN A 1 148 ? 9.596 19.761 -0.809 1.00 81.88 148 GLN A C 1
ATOM 1137 O O . GLN A 1 148 ? 10.305 20.203 -1.714 1.00 81.88 148 GLN A O 1
ATOM 1142 N N . GLU A 1 149 ? 10.052 19.619 0.434 1.00 81.88 149 GLU A N 1
ATOM 1143 C CA . GLU A 1 149 ? 11.408 20.002 0.829 1.00 81.88 149 GLU A CA 1
ATOM 1144 C C . GLU A 1 149 ? 12.470 19.244 0.018 1.00 81.88 149 GLU A C 1
ATOM 1146 O O . GLU A 1 149 ? 13.372 19.863 -0.553 1.00 81.88 149 GLU A O 1
ATOM 1151 N N . ILE A 1 150 ? 12.315 17.924 -0.133 1.00 77.56 150 ILE A N 1
ATOM 1152 C CA . ILE A 1 150 ? 13.206 17.105 -0.967 1.00 77.56 150 ILE A CA 1
ATOM 1153 C C . ILE A 1 150 ? 13.207 17.615 -2.411 1.00 77.56 150 ILE A C 1
ATOM 1155 O O . ILE A 1 150 ? 14.277 17.712 -3.012 1.00 77.56 150 ILE A O 1
ATOM 1159 N N . SER A 1 151 ? 12.048 17.966 -2.974 1.00 68.19 151 SER A N 1
ATOM 1160 C CA . SER A 1 151 ? 11.949 18.458 -4.356 1.00 68.19 151 SER A CA 1
ATOM 1161 C C . SER A 1 151 ? 12.665 19.798 -4.591 1.00 68.19 151 SER A C 1
ATOM 1163 O O . SER A 1 151 ? 13.159 20.039 -5.691 1.00 68.19 151 SER A O 1
ATOM 1165 N N . HIS A 1 152 ? 12.774 20.645 -3.560 1.00 61.44 152 HIS A N 1
ATOM 1166 C CA . HIS A 1 152 ? 13.434 21.952 -3.636 1.00 61.44 152 HIS A CA 1
ATOM 1167 C C . HIS A 1 152 ? 14.947 21.905 -3.386 1.00 61.44 152 HIS A C 1
ATOM 1169 O O . HIS A 1 152 ? 15.661 22.830 -3.780 1.00 61.44 152 HIS A O 1
ATOM 1175 N N . GLN A 1 153 ? 15.460 20.845 -2.760 1.00 60.25 153 GLN A N 1
ATOM 1176 C CA . GLN A 1 153 ? 16.898 20.653 -2.590 1.00 60.25 153 GLN A CA 1
ATOM 1177 C C . GLN A 1 153 ? 17.540 20.339 -3.950 1.00 60.25 153 GLN A C 1
ATOM 1179 O O . GLN A 1 153 ? 17.501 19.200 -4.417 1.00 60.25 153 GLN A O 1
ATOM 1184 N N . GLN A 1 154 ? 18.144 21.351 -4.586 1.00 46.50 154 GLN A N 1
ATOM 1185 C CA . GLN A 1 154 ? 18.996 21.170 -5.763 1.00 46.50 154 GLN A CA 1
ATOM 1186 C C . GLN A 1 154 ? 20.173 20.268 -5.387 1.00 46.50 154 GLN A C 1
ATOM 1188 O O . GLN A 1 154 ? 21.071 20.666 -4.649 1.00 46.50 154 GLN A O 1
ATOM 1193 N N . THR A 1 155 ? 20.160 19.032 -5.865 1.00 49.62 155 THR A N 1
ATOM 1194 C CA . THR A 1 155 ? 21.305 18.127 -5.765 1.00 49.62 155 THR A CA 1
ATOM 1195 C C . THR A 1 155 ? 21.719 17.765 -7.181 1.00 49.62 155 THR A C 1
ATOM 1197 O O . THR A 1 155 ? 20.867 17.409 -7.991 1.00 49.62 155 THR A O 1
ATOM 1200 N N . GLU A 1 156 ? 23.007 17.893 -7.491 1.00 40.41 156 GLU A 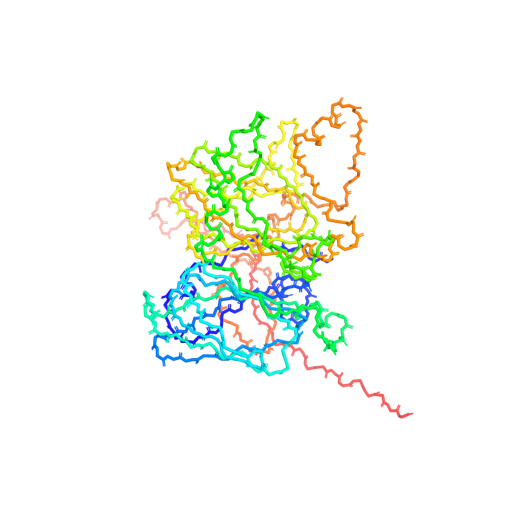N 1
ATOM 1201 C CA . GLU A 1 156 ? 23.567 17.466 -8.774 1.00 40.41 156 GLU A CA 1
ATOM 1202 C C . GLU A 1 156 ? 23.398 15.941 -8.928 1.00 40.41 156 GLU A C 1
ATOM 1204 O O . GLU A 1 156 ? 23.942 15.173 -8.135 1.00 40.41 156 GLU A O 1
ATOM 1209 N N . GLY A 1 157 ? 22.615 15.505 -9.923 1.00 51.53 157 GLY A N 1
ATOM 1210 C CA . GLY A 1 157 ? 22.399 14.093 -10.272 1.00 51.53 157 GLY A CA 1
ATOM 1211 C C . GLY A 1 157 ? 20.941 13.750 -10.611 1.00 51.53 157 GLY A C 1
ATOM 1212 O O . GLY A 1 157 ? 20.008 14.336 -10.062 1.00 51.53 157 GLY A O 1
ATOM 1213 N N . GLU A 1 158 ? 20.731 12.787 -11.516 1.00 49.62 158 GLU A N 1
ATOM 1214 C CA . GLU A 1 158 ? 19.400 12.245 -11.818 1.00 49.62 158 GLU A CA 1
ATOM 1215 C C . GLU A 1 158 ? 18.841 11.508 -10.593 1.00 49.62 158 GLU A C 1
ATOM 1217 O O . GLU A 1 158 ? 19.372 10.486 -10.152 1.00 49.62 158 GLU A O 1
ATOM 1222 N N . ARG A 1 159 ? 17.746 12.015 -10.020 1.00 58.06 159 ARG A N 1
ATOM 1223 C CA . ARG A 1 159 ? 17.020 11.300 -8.967 1.00 58.06 159 ARG A CA 1
ATOM 1224 C C . ARG A 1 159 ? 16.032 10.335 -9.604 1.00 58.06 159 ARG A C 1
ATOM 1226 O O . ARG A 1 159 ? 15.010 10.750 -10.133 1.00 58.06 159 ARG A O 1
ATOM 1233 N N . ASN A 1 160 ? 16.282 9.039 -9.449 1.00 53.09 160 ASN A N 1
ATOM 1234 C CA . ASN A 1 160 ? 15.353 7.989 -9.880 1.00 53.09 160 ASN A CA 1
ATOM 1235 C C . ASN A 1 160 ? 14.083 7.902 -8.988 1.00 53.09 160 ASN A C 1
ATOM 1237 O O . ASN A 1 160 ? 13.193 7.091 -9.235 1.00 53.09 160 ASN A O 1
ATOM 1241 N N . ARG A 1 161 ? 13.990 8.690 -7.900 1.00 62.84 161 ARG A N 1
ATOM 1242 C CA . ARG A 1 161 ? 12.843 8.701 -6.972 1.00 62.84 161 ARG A CA 1
ATOM 1243 C C . ARG A 1 161 ? 12.723 10.032 -6.219 1.00 62.84 161 ARG A C 1
ATOM 1245 O O . ARG A 1 161 ? 13.707 10.496 -5.645 1.00 62.84 161 ARG A O 1
ATOM 1252 N N . LEU A 1 162 ? 11.515 10.597 -6.162 1.00 79.88 162 LEU A N 1
ATOM 1253 C CA . LEU A 1 162 ? 11.157 11.730 -5.299 1.00 79.88 162 LEU A CA 1
ATOM 1254 C C . LEU A 1 162 ? 10.071 11.281 -4.319 1.00 79.88 162 LEU A C 1
ATOM 1256 O O . LEU A 1 162 ? 8.881 11.328 -4.623 1.00 79.88 162 LEU A O 1
ATOM 1260 N N . GLY A 1 163 ? 10.480 10.820 -3.140 1.00 82.44 163 GLY A N 1
ATOM 1261 C CA . GLY A 1 163 ? 9.549 10.332 -2.130 1.00 82.44 163 GLY A CA 1
ATOM 1262 C C . GLY A 1 163 ? 10.162 10.259 -0.741 1.00 82.44 163 GLY A C 1
ATOM 1263 O O . GLY A 1 163 ? 11.383 10.298 -0.586 1.00 82.44 163 GLY A O 1
ATOM 1264 N N . VAL A 1 164 ? 9.300 10.136 0.264 1.00 88.44 164 VAL A N 1
ATOM 1265 C CA . VAL A 1 164 ? 9.684 10.067 1.680 1.00 88.44 164 VAL A CA 1
ATOM 1266 C C . VAL A 1 164 ? 9.361 8.683 2.217 1.00 88.44 164 VAL A C 1
ATOM 1268 O O . VAL A 1 164 ? 8.217 8.232 2.142 1.00 88.44 164 VAL A O 1
ATOM 1271 N N . LEU A 1 165 ? 10.371 8.013 2.776 1.00 92.62 165 LEU A N 1
ATOM 1272 C CA . LEU A 1 165 ? 10.184 6.762 3.509 1.00 92.62 165 LEU A CA 1
ATOM 1273 C C . LEU A 1 165 ? 9.381 7.027 4.785 1.00 92.62 165 LEU A C 1
ATOM 1275 O O . LEU A 1 165 ? 9.760 7.864 5.606 1.00 92.62 165 LEU A O 1
ATOM 1279 N N . LEU A 1 166 ? 8.304 6.274 4.986 1.00 94.94 166 LEU A N 1
ATOM 1280 C CA . LEU A 1 166 ? 7.452 6.401 6.165 1.00 94.94 166 LEU A CA 1
ATOM 1281 C C . LEU A 1 166 ? 7.983 5.479 7.264 1.00 94.94 166 LEU A C 1
ATOM 1283 O O . LEU A 1 166 ? 7.505 4.366 7.452 1.00 94.94 166 LEU A O 1
ATOM 1287 N N . GLY A 1 167 ? 9.038 5.929 7.946 1.00 93.69 167 GLY A N 1
ATOM 1288 C CA . GLY A 1 167 ? 9.741 5.153 8.968 1.00 93.69 167 GLY A CA 1
ATOM 1289 C C . GLY A 1 167 ? 9.176 5.336 10.378 1.00 93.69 167 GLY A C 1
ATOM 1290 O O . GLY A 1 167 ? 8.982 6.459 10.845 1.00 93.69 167 GLY A O 1
ATOM 1291 N N . ASN A 1 168 ? 8.990 4.234 11.104 1.00 94.31 168 ASN A N 1
ATOM 1292 C CA . ASN A 1 168 ? 8.721 4.259 12.539 1.00 94.31 168 ASN A CA 1
ATOM 1293 C C . ASN A 1 168 ? 10.027 4.395 13.334 1.00 94.31 168 ASN A C 1
ATOM 1295 O O . ASN A 1 168 ? 11.019 3.733 13.025 1.00 94.31 168 ASN A O 1
ATOM 1299 N N . LYS A 1 169 ? 10.023 5.194 14.409 1.00 93.50 169 LYS A N 1
ATOM 1300 C CA . LYS A 1 169 ? 11.187 5.356 15.302 1.00 93.50 169 LYS A CA 1
ATOM 1301 C C . LYS A 1 169 ? 11.675 4.029 15.892 1.00 93.50 169 LYS A C 1
ATOM 1303 O O . LYS A 1 169 ? 12.875 3.847 16.054 1.00 93.50 169 LYS A O 1
ATOM 1308 N N . ALA A 1 170 ? 10.768 3.089 16.162 1.00 95.25 170 ALA A N 1
ATOM 1309 C CA . ALA A 1 170 ? 11.110 1.748 16.641 1.00 95.25 170 ALA A CA 1
ATOM 1310 C C . ALA A 1 170 ? 11.823 0.879 15.582 1.00 95.25 170 ALA A C 1
ATOM 1312 O O . ALA A 1 170 ? 12.370 -0.171 15.905 1.00 95.25 170 ALA A O 1
ATOM 1313 N N . CYS A 1 171 ? 11.820 1.299 14.316 1.00 92.50 171 CYS A N 1
ATOM 1314 C CA . CYS A 1 171 ? 12.401 0.595 13.174 1.00 92.50 171 CYS A CA 1
ATOM 1315 C C . CYS A 1 171 ? 13.627 1.343 12.624 1.00 92.50 171 CYS A C 1
ATOM 1317 O O . CYS A 1 171 ? 13.806 1.467 11.413 1.00 92.50 171 CYS A O 1
ATOM 1319 N N . GLU A 1 172 ? 14.492 1.857 13.506 1.00 87.81 172 GLU A N 1
ATOM 1320 C CA . GLU A 1 172 ? 15.631 2.696 13.113 1.00 87.81 172 GLU A CA 1
ATOM 1321 C C . GLU A 1 172 ? 16.607 1.992 12.158 1.00 87.81 172 GLU A C 1
ATOM 1323 O O . GLU A 1 172 ? 17.131 2.636 11.249 1.00 87.81 172 GLU A O 1
ATOM 1328 N N . GLN A 1 173 ? 16.835 0.685 12.329 1.00 85.06 173 GLN A N 1
ATOM 1329 C CA . GLN A 1 173 ? 17.748 -0.079 11.474 1.00 85.06 173 GLN A CA 1
ATOM 1330 C C . GLN A 1 173 ? 17.172 -0.317 10.075 1.00 85.06 173 GLN A C 1
ATOM 1332 O O . GLN A 1 173 ? 17.892 -0.220 9.086 1.00 85.06 173 GLN A O 1
ATOM 1337 N N . THR A 1 174 ? 15.891 -0.673 9.994 1.00 89.44 174 THR A N 1
ATOM 1338 C CA . THR A 1 174 ? 15.242 -1.083 8.744 1.00 89.44 174 THR A CA 1
ATOM 1339 C C . THR A 1 174 ? 14.625 0.091 7.989 1.00 89.44 174 THR A C 1
ATOM 1341 O O . THR A 1 174 ? 14.373 -0.035 6.796 1.00 89.44 174 THR A O 1
ATOM 1344 N N . LYS A 1 175 ? 14.397 1.230 8.661 1.00 92.31 175 LYS A N 1
ATOM 1345 C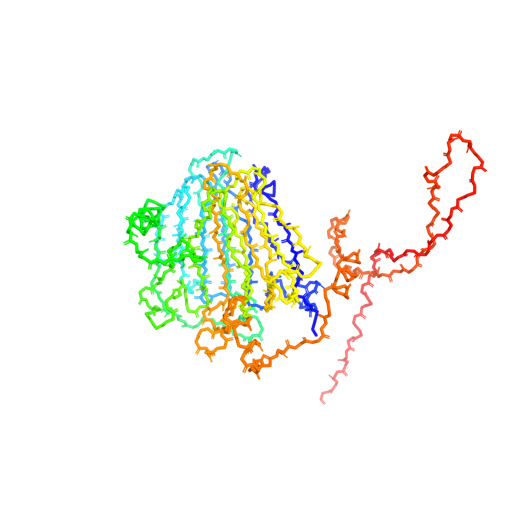 CA . LYS A 1 175 ? 13.720 2.425 8.123 1.00 92.31 175 LYS A CA 1
ATOM 1346 C C . LYS A 1 175 ? 12.326 2.110 7.559 1.00 92.31 175 LYS A C 1
ATOM 1348 O O . LYS A 1 175 ? 11.918 2.653 6.538 1.00 92.31 175 LYS A O 1
ATOM 1353 N N . THR A 1 176 ? 11.607 1.206 8.220 1.00 96.12 176 THR A N 1
ATOM 1354 C CA . THR A 1 176 ? 10.311 0.662 7.785 1.00 96.12 176 THR A CA 1
ATOM 1355 C C . THR A 1 176 ? 9.139 1.247 8.577 1.00 96.12 176 THR A C 1
ATOM 1357 O O . THR A 1 176 ? 9.325 1.792 9.667 1.00 96.12 176 THR A O 1
ATOM 1360 N N . LEU A 1 177 ? 7.926 1.118 8.030 1.00 97.56 177 LEU A N 1
ATOM 1361 C CA . LEU A 1 177 ? 6.679 1.615 8.621 1.00 97.56 177 LEU A CA 1
ATOM 1362 C C . LEU A 1 177 ? 6.295 0.843 9.890 1.00 97.56 177 LEU A C 1
ATOM 1364 O O . LEU A 1 177 ? 5.853 1.425 10.878 1.00 97.56 177 LEU A O 1
ATOM 1368 N N . THR A 1 178 ? 6.496 -0.469 9.874 1.00 98.00 178 THR A N 1
ATOM 1369 C CA . THR A 1 178 ? 6.464 -1.348 11.045 1.00 98.00 178 THR A CA 1
ATOM 1370 C C . THR A 1 178 ? 7.625 -2.337 10.918 1.00 98.00 178 THR A C 1
ATOM 1372 O O . THR A 1 178 ? 8.438 -2.247 10.000 1.00 98.00 178 THR A O 1
ATOM 1375 N N . HIS A 1 179 ? 7.741 -3.304 11.825 1.00 96.44 179 HIS A N 1
ATOM 1376 C CA . HIS A 1 179 ? 8.762 -4.347 11.702 1.00 96.44 179 HIS A CA 1
ATOM 1377 C C . HIS A 1 179 ? 8.471 -5.351 10.564 1.00 96.44 179 HIS A C 1
ATOM 1379 O O . HIS A 1 179 ? 9.362 -6.113 10.193 1.00 96.44 179 HIS A O 1
ATOM 1385 N N . VAL A 1 180 ? 7.263 -5.319 9.985 1.00 97.75 180 VAL A N 1
ATOM 1386 C CA . VAL A 1 180 ? 6.857 -6.116 8.813 1.00 97.75 180 VAL A CA 1
ATOM 1387 C C . VAL A 1 180 ? 6.599 -5.218 7.605 1.00 97.75 180 VAL A C 1
ATOM 1389 O O . VAL A 1 180 ? 7.116 -5.478 6.519 1.00 97.75 180 VAL A O 1
ATOM 1392 N N . LEU A 1 181 ? 5.839 -4.140 7.802 1.00 98.38 181 LEU A N 1
ATOM 1393 C CA . LEU A 1 181 ? 5.394 -3.256 6.735 1.00 98.38 181 LEU A CA 1
ATOM 1394 C C . LEU A 1 181 ? 6.442 -2.204 6.391 1.00 98.38 181 LEU A C 1
ATOM 1396 O O . LEU A 1 181 ? 7.037 -1.574 7.263 1.00 98.38 181 LEU A O 1
ATOM 1400 N N . TRP A 1 182 ? 6.595 -1.940 5.105 1.00 97.81 182 TRP A N 1
ATOM 1401 C CA . TRP A 1 182 ? 7.354 -0.826 4.564 1.00 97.81 182 TRP A CA 1
ATOM 1402 C C . TRP A 1 182 ? 6.458 -0.004 3.650 1.00 97.81 182 TRP A C 1
ATOM 1404 O O . TRP A 1 182 ? 5.633 -0.555 2.921 1.00 97.81 182 TRP A O 1
ATOM 1414 N N . SER A 1 183 ? 6.630 1.312 3.691 1.00 97.44 183 SER A N 1
ATOM 1415 C CA . SER A 1 183 ? 5.897 2.226 2.831 1.00 97.44 183 SER A CA 1
ATOM 1416 C C . SER A 1 183 ? 6.706 3.490 2.580 1.00 97.44 183 SER A C 1
ATOM 1418 O O . SER A 1 183 ? 7.551 3.884 3.392 1.00 97.44 183 SER A O 1
ATOM 1420 N N . LEU A 1 184 ? 6.425 4.132 1.455 1.00 94.62 184 LEU A N 1
ATOM 1421 C CA . LEU A 1 184 ? 6.848 5.492 1.170 1.00 94.62 184 LEU A CA 1
ATOM 1422 C C . LEU A 1 184 ? 5.697 6.253 0.528 1.00 94.62 184 LEU A C 1
ATOM 1424 O O . LEU A 1 184 ? 4.880 5.644 -0.158 1.00 94.62 184 LEU A O 1
ATOM 1428 N N . LEU A 1 185 ? 5.678 7.572 0.679 1.00 95.19 185 LEU A N 1
ATOM 1429 C CA . LEU A 1 185 ? 4.883 8.424 -0.198 1.00 95.19 185 LEU A CA 1
ATOM 1430 C C . LEU A 1 185 ? 5.769 8.851 -1.367 1.00 95.19 185 LEU A C 1
ATOM 1432 O O . LEU A 1 185 ? 6.747 9.574 -1.169 1.00 95.19 185 LEU A O 1
ATOM 1436 N N . ASN A 1 186 ? 5.457 8.363 -2.566 1.00 93.94 186 ASN A N 1
ATOM 1437 C CA . ASN A 1 186 ? 6.251 8.597 -3.767 1.00 93.94 186 ASN A CA 1
ATOM 1438 C C . ASN A 1 186 ? 5.527 9.546 -4.720 1.00 93.94 186 ASN A C 1
ATOM 1440 O O . ASN A 1 186 ? 4.349 9.338 -5.012 1.00 93.94 186 ASN A O 1
ATOM 1444 N N . SER A 1 187 ? 6.251 10.527 -5.249 1.00 93.44 187 SER A N 1
ATOM 1445 C CA . SER A 1 187 ? 5.792 11.393 -6.332 1.00 93.44 187 SER A CA 1
ATOM 1446 C C . SER A 1 187 ? 6.462 11.008 -7.648 1.00 93.44 187 SER A C 1
ATOM 1448 O O . SER A 1 187 ? 7.665 10.739 -7.691 1.00 93.44 187 SER A O 1
ATOM 1450 N N . ILE A 1 188 ? 5.681 10.999 -8.725 1.00 94.19 188 ILE A N 1
ATOM 1451 C CA . ILE A 1 188 ? 6.158 10.858 -10.100 1.00 94.19 188 ILE A CA 1
ATOM 1452 C C . ILE A 1 188 ? 5.857 12.191 -10.798 1.00 94.19 188 ILE A C 1
ATOM 1454 O O . ILE A 1 188 ? 4.686 12.465 -11.082 1.00 94.19 188 ILE A O 1
ATOM 1458 N N . PRO A 1 189 ? 6.855 13.064 -11.028 1.00 93.62 189 PRO A N 1
ATOM 1459 C CA . PRO A 1 189 ? 6.630 14.353 -11.678 1.00 93.62 189 PRO A CA 1
ATOM 1460 C C . PRO A 1 189 ? 6.037 14.230 -13.085 1.00 93.62 189 PRO A C 1
ATOM 1462 O O . PRO A 1 189 ? 6.163 13.196 -13.743 1.00 93.62 189 PRO A O 1
ATOM 1465 N N . ALA A 1 190 ? 5.424 15.313 -13.557 1.00 94.12 190 ALA A N 1
ATOM 1466 C CA . ALA A 1 190 ? 4.907 15.423 -14.915 1.00 94.12 190 ALA A CA 1
ATOM 1467 C C . ALA A 1 190 ? 5.981 15.094 -15.963 1.00 94.12 190 ALA A C 1
ATOM 1469 O O . ALA A 1 190 ? 7.125 15.536 -15.845 1.00 94.12 190 ALA A O 1
ATOM 1470 N N . LYS A 1 191 ? 5.598 14.347 -17.002 1.00 95.44 191 LYS A N 1
ATOM 1471 C CA . LYS A 1 191 ? 6.470 13.937 -18.121 1.00 95.44 191 LYS A CA 1
ATOM 1472 C C . LYS A 1 191 ? 7.740 13.197 -17.689 1.00 95.44 191 LYS A C 1
ATOM 1474 O O . LYS A 1 191 ? 8.787 13.352 -18.317 1.00 95.44 191 LYS A O 1
ATOM 1479 N N . THR A 1 192 ? 7.663 12.394 -16.629 1.00 94.25 192 THR A N 1
ATOM 1480 C CA . THR A 1 192 ? 8.804 11.597 -16.157 1.00 94.25 192 THR A CA 1
ATOM 1481 C C . THR A 1 192 ? 8.509 10.107 -16.141 1.00 94.25 192 THR A C 1
ATOM 1483 O O . THR A 1 192 ? 7.360 9.663 -16.073 1.00 94.25 192 THR A O 1
ATOM 1486 N N . VAL A 1 193 ? 9.592 9.335 -16.190 1.00 93.50 193 VAL A N 1
ATOM 1487 C CA . VAL A 1 193 ? 9.583 7.886 -16.022 1.00 93.50 193 VAL A CA 1
ATOM 1488 C C . VAL A 1 193 ? 10.476 7.545 -14.839 1.00 93.50 193 VAL A C 1
ATOM 1490 O O . VAL A 1 193 ? 11.664 7.866 -14.837 1.00 93.50 193 VAL A O 1
ATOM 1493 N N . GLN A 1 194 ? 9.917 6.856 -13.850 1.00 93.31 194 GLN A N 1
ATOM 1494 C CA . GLN A 1 194 ? 10.705 6.127 -12.868 1.00 93.31 194 GLN A CA 1
ATOM 1495 C C . GLN A 1 194 ? 11.127 4.799 -13.494 1.00 93.31 194 GLN A C 1
ATOM 1497 O O . GLN A 1 194 ? 10.282 3.940 -13.772 1.00 93.31 194 GLN A O 1
ATOM 1502 N N . ARG A 1 195 ? 12.433 4.648 -13.740 1.00 93.56 195 ARG A N 1
ATOM 1503 C CA . ARG A 1 195 ? 12.986 3.538 -14.526 1.00 93.56 195 ARG A CA 1
ATOM 1504 C C . ARG A 1 195 ? 12.742 2.172 -13.865 1.00 93.56 195 ARG A C 1
ATOM 1506 O O . ARG A 1 195 ? 12.540 2.102 -12.646 1.00 93.56 195 ARG A O 1
ATOM 1513 N N . PRO A 1 196 ? 12.763 1.079 -14.656 1.00 96.31 196 PRO A N 1
ATOM 1514 C CA . PRO A 1 196 ? 12.553 -0.263 -14.140 1.00 96.31 196 PRO A CA 1
ATOM 1515 C C . PRO A 1 196 ? 13.439 -0.613 -12.940 1.00 96.31 196 PRO A C 1
ATOM 1517 O O . PRO A 1 196 ? 14.655 -0.416 -12.936 1.00 96.31 196 PRO A O 1
ATOM 1520 N N . HIS A 1 197 ? 12.811 -1.168 -11.913 1.00 95.75 197 HIS A N 1
ATOM 1521 C CA . HIS A 1 197 ? 13.479 -1.745 -10.755 1.00 95.75 197 HIS A CA 1
ATOM 1522 C C . HIS A 1 197 ? 12.715 -2.977 -10.274 1.00 95.75 197 HIS A C 1
ATOM 1524 O O . HIS A 1 197 ? 11.573 -3.203 -10.666 1.00 95.75 197 HIS A O 1
ATOM 1530 N N . ARG A 1 198 ? 13.356 -3.813 -9.461 1.00 95.06 198 ARG A N 1
ATOM 1531 C CA . ARG A 1 198 ? 12.740 -5.004 -8.859 1.00 95.06 198 ARG A CA 1
ATOM 1532 C C . ARG A 1 198 ? 13.214 -5.188 -7.431 1.00 95.06 198 ARG A C 1
ATOM 1534 O O . ARG A 1 198 ? 14.305 -4.748 -7.085 1.00 95.06 198 ARG A O 1
ATOM 1541 N N . HIS A 1 199 ? 12.416 -5.873 -6.627 1.00 95.44 199 HIS A N 1
ATOM 1542 C CA . HIS A 1 199 ? 12.737 -6.260 -5.254 1.00 95.44 199 HIS A CA 1
ATOM 1543 C C . HIS A 1 199 ? 11.932 -7.502 -4.862 1.00 95.44 199 HIS A C 1
ATOM 1545 O O . HIS A 1 199 ? 10.924 -7.812 -5.494 1.00 95.44 199 HIS A O 1
ATOM 1551 N N . ASN A 1 200 ? 12.360 -8.214 -3.821 1.00 95.06 200 ASN A N 1
ATOM 1552 C CA . ASN A 1 200 ? 11.743 -9.481 -3.414 1.00 95.06 200 ASN A CA 1
ATOM 1553 C C . ASN A 1 200 ? 10.462 -9.330 -2.580 1.00 95.06 200 ASN A C 1
ATOM 1555 O O . ASN A 1 200 ? 9.741 -10.310 -2.416 1.00 95.06 200 ASN A O 1
ATOM 1559 N N . SER A 1 201 ? 10.161 -8.136 -2.067 1.00 96.94 201 SER A N 1
ATOM 1560 C CA . SER A 1 201 ? 8.873 -7.843 -1.430 1.00 96.94 201 SER A CA 1
ATOM 1561 C C . SER A 1 201 ? 7.756 -7.709 -2.460 1.00 96.94 201 SER A C 1
ATOM 1563 O O . SER A 1 201 ? 7.989 -7.241 -3.578 1.00 96.94 201 SER A O 1
ATOM 1565 N N . VAL A 1 202 ? 6.534 -8.080 -2.071 1.00 97.38 202 VAL A N 1
ATOM 1566 C CA . VAL A 1 202 ? 5.330 -7.702 -2.829 1.00 97.38 202 VAL A CA 1
ATOM 1567 C C . VAL A 1 202 ? 5.069 -6.207 -2.638 1.00 97.38 202 VAL A C 1
ATOM 1569 O O . VAL A 1 202 ? 5.362 -5.671 -1.565 1.00 97.38 202 VAL A O 1
ATOM 1572 N N . ALA A 1 203 ? 4.488 -5.539 -3.635 1.00 96.94 203 ALA A N 1
ATOM 1573 C CA . ALA A 1 203 ? 3.940 -4.198 -3.451 1.00 96.94 203 ALA A CA 1
ATOM 1574 C C . ALA A 1 203 ? 2.431 -4.168 -3.682 1.00 96.94 203 ALA A C 1
ATOM 1576 O O . ALA A 1 203 ? 1.937 -4.634 -4.705 1.00 96.94 203 ALA A O 1
ATOM 1577 N N . LEU A 1 204 ? 1.707 -3.655 -2.689 1.00 98.25 204 LEU A N 1
ATOM 1578 C CA . LEU A 1 204 ? 0.270 -3.412 -2.728 1.00 98.25 204 LEU A CA 1
ATOM 1579 C C . LEU A 1 204 ? 0.074 -1.897 -2.855 1.00 98.25 204 LEU A C 1
ATOM 1581 O O . LEU A 1 204 ? -0.062 -1.182 -1.856 1.00 98.25 204 LEU A O 1
ATOM 1585 N N . ASP A 1 205 ? 0.168 -1.417 -4.088 1.00 97.88 205 ASP A N 1
ATOM 1586 C CA . ASP A 1 205 ? 0.366 -0.016 -4.439 1.00 97.88 205 ASP A CA 1
ATOM 1587 C C . ASP A 1 205 ? -0.963 0.729 -4.529 1.00 97.88 205 ASP A C 1
ATOM 1589 O O . ASP A 1 205 ? -1.790 0.431 -5.387 1.00 97.88 205 ASP A O 1
ATOM 1593 N N . LEU A 1 206 ? -1.167 1.726 -3.665 1.00 98.62 206 LEU A N 1
ATOM 1594 C CA . LEU A 1 206 ? -2.306 2.639 -3.758 1.00 98.62 206 LEU A CA 1
ATOM 1595 C C . LEU A 1 206 ? -1.956 3.816 -4.672 1.00 98.62 206 LEU A C 1
ATOM 1597 O O . LEU A 1 206 ? -1.061 4.602 -4.353 1.00 98.62 206 LEU A O 1
ATOM 1601 N N . ALA A 1 207 ? -2.696 3.987 -5.767 1.00 98.31 207 ALA A N 1
ATOM 1602 C CA . ALA A 1 207 ? -2.641 5.192 -6.588 1.00 98.31 207 ALA A CA 1
ATOM 1603 C C . ALA A 1 207 ? -3.333 6.341 -5.837 1.00 98.31 207 ALA A C 1
ATOM 1605 O O . ALA A 1 207 ? -4.552 6.490 -5.885 1.00 98.31 207 ALA A O 1
ATOM 1606 N N . VAL A 1 208 ? -2.556 7.142 -5.108 1.00 97.94 208 VAL A N 1
ATOM 1607 C CA . VAL A 1 208 ? -3.065 8.249 -4.281 1.00 97.94 208 VAL A CA 1
ATOM 1608 C C . VAL A 1 208 ? -3.639 9.358 -5.159 1.00 97.94 208 VAL A C 1
ATOM 1610 O O . VAL A 1 208 ? -4.740 9.839 -4.911 1.00 97.94 208 VAL A O 1
ATOM 1613 N N . ALA A 1 209 ? -2.916 9.742 -6.211 1.00 96.88 209 ALA A N 1
ATOM 1614 C CA . ALA A 1 209 ? -3.372 10.724 -7.187 1.00 96.88 209 ALA A CA 1
ATOM 1615 C C . ALA A 1 209 ? -2.752 10.441 -8.556 1.00 96.88 209 ALA A C 1
ATOM 1617 O O . ALA A 1 209 ? -1.581 10.081 -8.662 1.00 96.88 209 ALA A O 1
ATOM 1618 N N . ALA A 1 210 ? -3.545 10.602 -9.607 1.00 97.38 210 ALA A N 1
ATOM 1619 C CA . ALA A 1 210 ? -3.140 10.330 -10.975 1.00 97.38 210 ALA A CA 1
ATOM 1620 C C . ALA A 1 210 ? -4.068 11.064 -11.946 1.00 97.38 210 ALA A C 1
ATOM 1622 O O . ALA A 1 210 ? -5.291 10.969 -11.832 1.00 97.38 210 ALA A O 1
ATOM 1623 N N . SER A 1 211 ? -3.476 11.759 -12.911 1.00 97.25 211 SER A N 1
ATOM 1624 C CA . SER A 1 211 ? -4.169 12.204 -14.122 1.00 97.25 211 SER A CA 1
ATOM 1625 C C . SER A 1 211 ? -4.217 11.062 -15.152 1.00 97.25 211 SER A C 1
ATOM 1627 O O . SER A 1 211 ? -3.518 10.058 -14.986 1.00 97.25 211 SER A O 1
ATOM 1629 N N . PRO A 1 212 ? -5.012 11.177 -16.234 1.00 96.88 212 PRO A N 1
ATOM 1630 C CA . PRO A 1 212 ? -4.944 10.226 -17.342 1.00 96.88 212 PRO A CA 1
ATOM 1631 C C . PRO A 1 212 ? -3.512 10.059 -17.875 1.00 96.88 212 PRO A C 1
ATOM 1633 O O . PRO A 1 212 ? -2.727 11.007 -17.864 1.00 96.88 212 PRO A O 1
ATOM 1636 N N . ASN A 1 213 ? -3.197 8.864 -18.385 1.00 96.50 213 ASN A N 1
ATOM 1637 C CA . ASN A 1 213 ? -1.868 8.470 -18.883 1.00 96.50 213 ASN A CA 1
ATOM 1638 C C . ASN A 1 213 ? -0.766 8.382 -17.811 1.00 96.50 213 ASN A C 1
ATOM 1640 O O . ASN A 1 213 ? 0.422 8.498 -18.116 1.00 96.50 213 ASN A O 1
ATOM 1644 N N . VAL A 1 214 ? -1.152 8.125 -16.562 1.00 98.56 214 VAL A N 1
ATOM 1645 C CA . VAL A 1 214 ? -0.237 7.649 -15.522 1.00 98.56 214 VAL A CA 1
ATOM 1646 C C . VAL A 1 214 ? -0.428 6.147 -15.356 1.00 98.56 214 VAL A C 1
ATOM 1648 O O . VAL A 1 214 ? -1.554 5.679 -15.184 1.00 98.56 214 VAL A O 1
ATOM 1651 N N . TYR A 1 215 ? 0.654 5.378 -15.427 1.00 98.38 215 TYR A N 1
ATOM 1652 C CA . TYR A 1 215 ? 0.579 3.919 -15.407 1.00 98.38 215 TYR A CA 1
ATOM 1653 C C . TYR A 1 215 ? 1.856 3.267 -14.885 1.00 98.38 215 TYR A C 1
ATOM 1655 O O . TYR A 1 215 ? 2.915 3.881 -14.771 1.00 98.38 215 TYR A O 1
ATOM 1663 N N . THR A 1 216 ? 1.758 1.982 -14.562 1.00 98.31 216 THR A N 1
ATOM 1664 C CA . THR A 1 216 ? 2.899 1.122 -14.235 1.00 98.31 216 THR A CA 1
ATOM 1665 C C . THR A 1 216 ? 3.047 0.036 -15.287 1.00 98.31 216 THR A C 1
ATOM 1667 O O . THR A 1 216 ? 2.057 -0.574 -15.690 1.00 98.31 216 THR A O 1
ATOM 1670 N N . LEU A 1 217 ? 4.279 -0.209 -15.729 1.00 97.94 217 LEU A N 1
ATOM 1671 C CA . LEU A 1 217 ? 4.628 -1.362 -16.559 1.00 97.94 217 LEU A CA 1
ATOM 1672 C C . LEU A 1 217 ? 5.312 -2.408 -15.688 1.00 97.94 217 LEU A C 1
ATOM 1674 O O . LEU A 1 217 ? 6.220 -2.056 -14.939 1.00 97.94 217 LEU A O 1
ATOM 1678 N N . MET A 1 218 ? 4.895 -3.668 -15.800 1.00 97.38 218 MET A N 1
ATOM 1679 C CA . MET A 1 218 ? 5.392 -4.787 -14.997 1.00 97.38 218 MET A CA 1
ATOM 1680 C C . MET A 1 218 ? 5.781 -5.980 -15.864 1.00 97.38 218 MET A C 1
ATOM 1682 O O . MET A 1 218 ? 5.070 -6.340 -16.799 1.00 97.38 218 MET A O 1
ATOM 1686 N N . GLY A 1 219 ? 6.872 -6.650 -15.514 1.00 95.00 219 GLY A N 1
ATOM 1687 C CA . GLY A 1 219 ? 7.295 -7.871 -16.185 1.00 95.00 219 GLY A CA 1
ATOM 1688 C C . GLY A 1 219 ? 8.440 -8.578 -15.472 1.00 95.00 219 GLY A C 1
ATOM 1689 O O . GLY A 1 219 ? 9.051 -8.054 -14.550 1.00 95.00 219 GLY A O 1
ATOM 1690 N N . LYS A 1 220 ? 8.740 -9.803 -15.885 1.00 91.62 220 LYS A N 1
ATOM 1691 C CA . LYS A 1 220 ? 9.803 -10.616 -15.280 1.00 91.62 220 LYS A CA 1
ATOM 1692 C C . LYS A 1 220 ? 11.170 -10.408 -15.909 1.00 91.62 220 LYS A C 1
ATOM 1694 O O . LYS A 1 220 ? 12.183 -10.687 -15.270 1.00 91.62 220 LYS A O 1
ATOM 1699 N N . GLU A 1 221 ? 11.194 -9.944 -17.149 1.00 91.88 221 GLU A N 1
ATOM 1700 C CA . GLU A 1 221 ? 12.396 -9.843 -17.965 1.00 91.88 221 GLU A CA 1
ATOM 1701 C C . GLU A 1 221 ? 12.545 -8.424 -18.508 1.00 91.88 221 GLU A C 1
ATOM 1703 O O . GLU A 1 221 ? 11.559 -7.714 -18.719 1.00 91.88 221 GLU A O 1
ATOM 1708 N N . ILE A 1 222 ? 13.797 -8.036 -18.714 1.00 93.00 222 ILE A N 1
ATOM 1709 C CA . ILE A 1 222 ? 14.202 -6.784 -19.344 1.00 93.00 222 ILE A CA 1
ATOM 1710 C C . ILE A 1 222 ? 15.097 -7.107 -20.537 1.00 93.00 222 ILE A C 1
ATOM 1712 O O . ILE A 1 222 ? 15.772 -8.142 -20.543 1.00 93.00 222 ILE A O 1
ATOM 1716 N N . ASP A 1 223 ? 15.102 -6.238 -21.538 1.00 90.88 223 ASP A N 1
ATOM 1717 C CA . ASP A 1 223 ? 15.989 -6.350 -22.689 1.00 90.88 223 ASP A CA 1
ATOM 1718 C C . ASP A 1 223 ? 17.367 -5.706 -22.426 1.00 90.88 223 ASP A C 1
ATOM 1720 O O . ASP A 1 223 ? 17.680 -5.245 -21.326 1.00 90.88 223 ASP A O 1
ATOM 1724 N N . ALA A 1 224 ? 18.223 -5.675 -23.452 1.00 88.06 224 ALA A N 1
ATOM 1725 C CA . ALA A 1 224 ? 19.565 -5.097 -23.359 1.00 88.06 224 ALA A CA 1
ATOM 1726 C C . ALA A 1 224 ? 19.586 -3.562 -23.181 1.00 88.06 224 ALA A C 1
ATOM 1728 O O . ALA A 1 224 ? 20.637 -3.010 -22.844 1.00 88.06 224 ALA A O 1
ATOM 1729 N N . ASN A 1 225 ? 18.460 -2.884 -23.413 1.00 88.56 225 ASN A N 1
ATOM 1730 C CA . ASN A 1 225 ? 18.282 -1.446 -23.199 1.00 88.56 225 ASN A CA 1
ATOM 1731 C C . ASN A 1 225 ? 17.687 -1.143 -21.815 1.00 88.56 225 ASN A C 1
ATOM 1733 O O . ASN A 1 225 ? 17.672 0.013 -21.383 1.00 88.56 225 ASN A O 1
ATOM 1737 N N . GLY A 1 226 ? 17.252 -2.183 -21.099 1.00 89.94 226 GLY A N 1
ATOM 1738 C CA . GLY A 1 226 ? 16.609 -2.072 -19.800 1.00 89.94 226 GLY A CA 1
ATOM 1739 C C . GLY A 1 226 ? 15.098 -1.890 -19.876 1.00 89.94 226 GLY A C 1
ATOM 1740 O O . GLY A 1 226 ? 14.480 -1.589 -18.856 1.00 89.94 226 GLY A O 1
ATOM 1741 N N . ASP A 1 227 ? 14.497 -2.076 -21.048 1.00 93.94 227 ASP A N 1
ATOM 1742 C CA . ASP A 1 227 ? 13.052 -2.007 -21.211 1.00 93.94 227 ASP A CA 1
ATOM 1743 C C . ASP A 1 227 ? 12.417 -3.340 -20.809 1.00 93.94 227 ASP A C 1
ATOM 1745 O O . ASP A 1 227 ? 12.965 -4.415 -21.056 1.00 93.94 227 ASP A O 1
ATOM 1749 N N . ILE A 1 228 ? 11.254 -3.285 -20.160 1.00 95.81 228 ILE A N 1
ATOM 1750 C CA . ILE A 1 228 ? 10.536 -4.487 -19.723 1.00 95.81 228 ILE A CA 1
ATOM 1751 C C . ILE A 1 228 ? 9.973 -5.207 -20.955 1.00 95.81 228 ILE A C 1
ATOM 1753 O O . ILE A 1 228 ? 9.242 -4.606 -21.741 1.00 95.81 228 ILE A O 1
ATOM 1757 N N . ILE A 1 229 ? 10.272 -6.500 -21.100 1.00 94.06 229 ILE A N 1
ATOM 1758 C CA . ILE A 1 229 ? 9.810 -7.325 -22.227 1.00 94.06 229 ILE A CA 1
ATOM 1759 C C . ILE A 1 229 ? 8.356 -7.751 -22.002 1.00 94.06 229 ILE A C 1
ATOM 1761 O O . ILE A 1 229 ? 8.026 -8.295 -20.945 1.00 94.06 229 ILE A O 1
ATOM 1765 N N . ASP A 1 230 ? 7.507 -7.554 -23.017 1.00 93.88 230 ASP A N 1
ATOM 1766 C CA . ASP A 1 230 ? 6.070 -7.872 -23.003 1.00 93.88 230 ASP A CA 1
ATOM 1767 C C . ASP A 1 230 ? 5.377 -7.398 -21.707 1.00 93.88 230 ASP A C 1
ATOM 1769 O O . ASP A 1 230 ? 4.850 -8.221 -20.944 1.00 93.88 230 ASP A O 1
ATOM 1773 N N . PRO A 1 231 ? 5.434 -6.089 -21.390 1.00 96.50 231 PRO A N 1
ATOM 1774 C CA . PRO A 1 231 ? 5.007 -5.600 -20.094 1.00 96.50 231 PRO A CA 1
ATOM 1775 C C . PRO A 1 231 ? 3.489 -5.680 -19.941 1.00 96.50 231 PRO A C 1
ATOM 1777 O O . PRO A 1 231 ? 2.720 -5.351 -20.845 1.00 96.50 231 PRO A O 1
ATOM 1780 N N . ILE A 1 232 ? 3.057 -6.018 -18.731 1.00 95.81 232 ILE A N 1
ATOM 1781 C CA . ILE A 1 232 ? 1.690 -5.784 -18.281 1.00 95.81 232 ILE A CA 1
ATOM 1782 C C . ILE A 1 232 ? 1.578 -4.310 -17.920 1.00 95.81 232 ILE A C 1
ATOM 1784 O O . ILE A 1 232 ? 2.290 -3.828 -17.036 1.00 95.81 232 ILE A O 1
ATOM 1788 N N . ARG A 1 233 ? 0.677 -3.600 -18.599 1.00 96.44 233 ARG A N 1
ATOM 1789 C CA . ARG A 1 233 ? 0.343 -2.209 -18.296 1.00 96.44 233 ARG A CA 1
ATOM 1790 C C . ARG A 1 233 ? -0.802 -2.146 -17.291 1.00 96.44 233 ARG A C 1
ATOM 1792 O O . ARG A 1 233 ? -1.842 -2.767 -17.491 1.00 96.44 233 ARG A O 1
ATOM 1799 N N . CYS A 1 234 ? -0.607 -1.364 -16.238 1.00 96.88 234 CYS A N 1
ATOM 1800 C CA . CYS A 1 234 ? -1.608 -1.053 -15.228 1.00 96.88 234 CYS A CA 1
ATOM 1801 C C . CYS A 1 234 ? -1.804 0.463 -15.158 1.00 96.88 234 CYS A C 1
ATOM 1803 O O . CYS A 1 234 ? -0.984 1.168 -14.567 1.00 96.88 234 CYS A O 1
ATOM 1805 N N . ASP A 1 235 ? -2.879 0.966 -15.763 1.00 97.62 235 ASP A N 1
ATOM 1806 C CA . ASP A 1 235 ? -3.252 2.378 -15.678 1.00 97.62 235 ASP A CA 1
ATOM 1807 C C . ASP A 1 235 ? -3.744 2.738 -14.271 1.00 97.62 235 ASP A C 1
ATOM 1809 O O . ASP A 1 235 ? -4.507 2.001 -13.639 1.00 97.62 235 ASP A O 1
ATOM 1813 N N . TRP A 1 236 ? -3.282 3.875 -13.756 1.00 97.94 236 TRP A N 1
ATOM 1814 C CA . TRP A 1 236 ? -3.620 4.324 -12.412 1.00 97.94 236 TRP A CA 1
ATOM 1815 C C . TRP A 1 236 ? -4.993 4.980 -12.395 1.00 97.94 236 TRP A C 1
ATOM 1817 O O . TRP A 1 236 ? -5.287 5.881 -13.177 1.00 97.94 236 TRP A O 1
ATOM 1827 N N . THR A 1 237 ? -5.822 4.559 -11.443 1.00 97.25 237 THR A N 1
ATOM 1828 C CA . THR A 1 237 ? -7.064 5.256 -11.098 1.00 97.25 237 THR A CA 1
ATOM 1829 C C . THR A 1 237 ? -6.947 5.735 -9.652 1.00 97.25 237 THR A C 1
ATOM 1831 O O . THR A 1 237 ? -6.703 4.889 -8.790 1.00 97.25 237 THR A O 1
ATOM 1834 N N . PRO A 1 238 ? -7.109 7.039 -9.353 1.00 98.06 238 PRO A N 1
ATOM 1835 C CA . PRO A 1 238 ? -7.002 7.556 -7.988 1.00 98.06 238 PRO A CA 1
ATOM 1836 C C . PRO A 1 238 ? -7.902 6.806 -6.998 1.00 98.06 238 PRO A C 1
ATOM 1838 O O . PRO A 1 238 ? -9.072 6.555 -7.282 1.00 98.06 238 PRO A O 1
ATOM 1841 N N . GLY A 1 239 ? -7.352 6.430 -5.845 1.00 97.88 239 GLY A N 1
ATOM 1842 C CA . GLY A 1 239 ? -8.011 5.590 -4.840 1.00 97.88 239 GLY A CA 1
ATOM 1843 C C . GLY A 1 239 ? -8.026 4.090 -5.168 1.00 97.88 239 GLY A C 1
ATOM 1844 O O . GLY A 1 239 ? -8.446 3.289 -4.339 1.00 97.88 239 GLY A O 1
ATOM 1845 N N . GLY A 1 240 ? -7.565 3.685 -6.352 1.00 97.88 240 GLY A N 1
ATOM 1846 C CA . GLY A 1 240 ? -7.395 2.285 -6.729 1.00 97.88 240 GLY A CA 1
ATOM 1847 C C . GLY A 1 240 ? -6.081 1.696 -6.219 1.00 97.88 240 GLY A C 1
ATOM 1848 O O . GLY A 1 240 ? -5.091 2.407 -6.047 1.00 97.88 240 GLY A O 1
ATOM 1849 N N . VAL A 1 241 ? -6.068 0.381 -6.011 1.00 98.38 241 VAL A N 1
ATOM 1850 C CA . VAL A 1 241 ? -4.883 -0.374 -5.580 1.00 98.38 241 VAL A CA 1
ATOM 1851 C C . VAL A 1 241 ? -4.490 -1.376 -6.656 1.00 98.38 241 VAL A C 1
ATOM 1853 O O . VAL A 1 241 ? -5.364 -2.007 -7.247 1.00 98.38 241 VAL A O 1
ATOM 1856 N N . PHE A 1 242 ? -3.198 -1.574 -6.888 1.00 96.75 242 PHE A N 1
ATOM 1857 C CA . PHE A 1 242 ? -2.698 -2.643 -7.747 1.00 96.75 242 PHE A CA 1
ATOM 1858 C C . PHE A 1 242 ? -1.599 -3.464 -7.070 1.00 96.75 242 PHE A C 1
ATOM 1860 O O . PHE A 1 242 ? -0.949 -3.008 -6.133 1.00 96.75 242 PHE A O 1
ATOM 1867 N N . ILE A 1 243 ? -1.429 -4.707 -7.519 1.00 96.88 243 ILE A N 1
ATOM 1868 C CA . ILE A 1 243 ? -0.431 -5.631 -6.975 1.00 96.88 243 ILE A CA 1
ATOM 1869 C C . ILE A 1 243 ? 0.755 -5.725 -7.931 1.00 96.88 243 ILE A C 1
ATOM 1871 O O . ILE A 1 243 ? 0.601 -6.179 -9.066 1.00 96.88 243 ILE A O 1
ATOM 1875 N N . THR A 1 244 ? 1.939 -5.377 -7.433 1.00 96.50 244 THR A N 1
ATOM 1876 C CA . THR A 1 244 ? 3.226 -5.649 -8.076 1.00 96.50 244 THR A CA 1
ATOM 1877 C C . THR A 1 244 ? 3.823 -6.924 -7.463 1.00 96.50 244 THR A C 1
ATOM 1879 O O . THR A 1 244 ? 4.176 -6.928 -6.276 1.00 96.50 244 THR A O 1
ATOM 1882 N N . PRO A 1 245 ? 3.932 -8.033 -8.221 1.00 95.81 245 PRO A N 1
ATOM 1883 C CA . PRO A 1 245 ? 4.421 -9.297 -7.681 1.00 95.81 245 PRO A CA 1
ATOM 1884 C C . PRO A 1 245 ? 5.903 -9.242 -7.261 1.00 95.81 245 PRO A C 1
ATOM 1886 O O . PRO A 1 245 ? 6.703 -8.532 -7.875 1.00 95.81 245 PRO A O 1
ATOM 1889 N N . PRO A 1 246 ? 6.311 -10.041 -6.259 1.00 95.56 246 PRO A N 1
ATOM 1890 C CA . PRO A 1 246 ? 7.687 -10.071 -5.779 1.00 95.56 246 PRO A CA 1
ATOM 1891 C C . PRO A 1 246 ? 8.654 -10.540 -6.872 1.00 95.56 246 PRO A C 1
ATOM 1893 O O . PRO A 1 246 ? 8.398 -11.513 -7.587 1.00 95.56 246 PRO A O 1
ATOM 1896 N N . GLY A 1 247 ? 9.786 -9.851 -6.990 1.00 94.38 247 GLY A N 1
ATOM 1897 C CA . GLY A 1 247 ? 10.865 -10.142 -7.937 1.00 94.38 247 GLY A CA 1
ATOM 1898 C C . GLY A 1 247 ? 10.635 -9.631 -9.363 1.00 94.38 247 GLY A C 1
ATOM 1899 O O . GLY A 1 247 ? 11.520 -9.798 -10.205 1.00 94.38 247 GLY A O 1
ATOM 1900 N N . TRP A 1 248 ? 9.487 -9.011 -9.646 1.00 95.38 248 TRP A N 1
ATOM 1901 C CA . TRP A 1 248 ? 9.177 -8.472 -10.968 1.00 95.38 248 TRP A CA 1
ATOM 1902 C C . TRP A 1 248 ? 9.807 -7.097 -11.179 1.00 95.38 248 TRP A C 1
ATOM 1904 O O . TRP A 1 248 ? 9.813 -6.244 -10.287 1.00 95.38 248 TRP A O 1
ATOM 1914 N N . TRP A 1 249 ? 10.308 -6.881 -12.392 1.00 97.25 249 TRP A N 1
ATOM 1915 C CA . TRP A 1 249 ? 10.661 -5.559 -12.881 1.00 97.25 249 TRP A CA 1
ATOM 1916 C C . TRP A 1 249 ? 9.404 -4.717 -13.033 1.00 97.25 249 TRP A C 1
ATOM 1918 O O . TRP A 1 249 ? 8.413 -5.165 -13.612 1.00 97.25 249 TRP A O 1
ATOM 1928 N N . HIS A 1 250 ? 9.456 -3.492 -12.530 1.00 97.50 250 HIS A N 1
ATOM 1929 C CA . HIS A 1 250 ? 8.374 -2.534 -12.652 1.00 97.50 250 HIS A CA 1
ATOM 1930 C C . HIS A 1 250 ? 8.898 -1.106 -12.799 1.00 97.50 250 HIS A C 1
ATOM 1932 O O . HIS A 1 250 ? 9.938 -0.747 -12.247 1.00 97.50 250 HIS A O 1
ATOM 1938 N N . SER A 1 251 ? 8.176 -0.298 -13.572 1.00 97.00 251 SER A N 1
ATOM 1939 C CA . SER A 1 251 ? 8.457 1.123 -13.816 1.00 97.00 251 SER A CA 1
ATOM 1940 C C . SER A 1 251 ? 7.172 1.932 -13.756 1.00 97.00 251 SER A C 1
ATOM 1942 O O . SER A 1 251 ? 6.111 1.420 -14.114 1.00 97.00 251 SER A O 1
ATOM 1944 N N . HIS A 1 252 ? 7.268 3.190 -13.332 1.00 97.31 252 HIS A N 1
ATOM 1945 C CA . HIS A 1 252 ? 6.122 4.093 -13.241 1.00 97.31 252 HIS A CA 1
ATOM 1946 C C . HIS A 1 252 ? 6.285 5.225 -14.248 1.00 97.31 252 HIS A C 1
ATOM 1948 O O . HIS A 1 252 ? 7.339 5.854 -14.324 1.00 97.31 252 HIS A O 1
ATOM 1954 N N . HIS A 1 253 ? 5.237 5.475 -15.019 1.00 97.31 253 HIS A N 1
ATOM 1955 C CA . HIS A 1 253 ? 5.232 6.400 -16.142 1.00 97.31 253 HIS A CA 1
ATOM 1956 C C . HIS A 1 253 ? 4.187 7.466 -15.875 1.00 97.31 253 HIS A C 1
ATOM 1958 O O . HIS A 1 253 ? 3.031 7.144 -15.599 1.00 97.31 253 HIS A O 1
ATOM 1964 N N . ASN A 1 254 ? 4.592 8.728 -15.950 1.00 97.81 254 ASN A N 1
ATOM 1965 C CA . ASN A 1 254 ? 3.683 9.858 -15.887 1.00 97.81 254 ASN A CA 1
ATOM 1966 C C . ASN A 1 254 ? 3.818 10.683 -17.165 1.00 97.81 254 ASN A C 1
ATOM 1968 O O . ASN A 1 254 ? 4.673 11.559 -17.272 1.00 97.81 254 ASN A O 1
ATOM 1972 N N . GLU A 1 255 ? 2.943 10.414 -18.129 1.00 97.94 255 GLU A N 1
ATOM 1973 C CA . GLU A 1 255 ? 2.864 11.180 -19.376 1.00 97.94 255 GLU A CA 1
ATOM 1974 C C . GLU A 1 255 ? 1.960 12.416 -19.248 1.00 97.94 255 GLU A C 1
ATOM 1976 O O . GLU A 1 255 ? 1.778 13.160 -20.213 1.00 97.94 255 GLU A O 1
ATOM 1981 N N . SER A 1 256 ? 1.377 12.655 -18.072 1.00 97.31 256 SER A N 1
ATOM 1982 C CA . SER A 1 256 ? 0.508 13.801 -17.809 1.00 97.31 256 SER A CA 1
ATOM 1983 C C . SER A 1 256 ? 1.305 15.070 -17.480 1.00 97.31 256 SER A C 1
ATOM 1985 O O . SER A 1 256 ? 2.534 15.047 -17.374 1.00 97.31 256 SER A O 1
ATOM 1987 N N . ASP A 1 257 ? 0.595 16.192 -17.363 1.00 96.62 257 ASP A N 1
ATOM 1988 C CA . ASP A 1 257 ? 1.155 17.498 -16.987 1.00 96.62 257 ASP A CA 1
ATOM 1989 C C . ASP A 1 257 ? 1.119 17.752 -15.468 1.00 96.62 257 ASP A C 1
ATOM 1991 O O . ASP A 1 257 ? 1.644 18.758 -14.999 1.00 96.62 257 ASP A O 1
ATOM 1995 N N . GLU A 1 258 ? 0.550 16.825 -14.693 1.00 95.50 258 GLU A N 1
ATOM 1996 C CA . GLU A 1 258 ? 0.399 16.938 -13.242 1.00 95.50 258 GLU A CA 1
ATOM 1997 C C . GLU A 1 258 ? 1.297 15.938 -12.516 1.00 95.50 258 GLU A C 1
ATOM 1999 O O . GLU A 1 258 ? 1.653 14.886 -13.048 1.00 95.50 258 GLU A O 1
ATOM 2004 N N . VAL A 1 259 ? 1.650 16.237 -11.267 1.00 94.19 259 VAL A N 1
ATOM 2005 C CA . VAL A 1 259 ? 2.350 15.272 -10.413 1.00 94.19 259 VAL A CA 1
ATOM 2006 C C . VAL A 1 259 ? 1.414 14.119 -10.035 1.00 94.19 259 VAL A C 1
ATOM 2008 O O . VAL A 1 259 ? 0.288 14.332 -9.584 1.00 94.19 259 VAL A O 1
ATOM 2011 N N . ALA A 1 260 ? 1.892 12.887 -10.187 1.00 96.56 260 ALA A N 1
ATOM 2012 C CA . ALA A 1 260 ? 1.199 11.695 -9.716 1.00 96.56 260 ALA A CA 1
ATOM 2013 C C . ALA A 1 260 ? 1.791 11.204 -8.393 1.00 96.56 260 ALA A C 1
ATOM 2015 O O . ALA A 1 260 ? 2.962 11.447 -8.097 1.00 96.56 260 ALA A O 1
ATOM 2016 N N . TRP A 1 261 ? 0.989 10.489 -7.607 1.00 96.88 261 TRP A N 1
ATOM 2017 C CA . TRP A 1 261 ? 1.345 10.026 -6.271 1.00 96.88 261 TRP A CA 1
ATOM 2018 C C . TRP A 1 261 ? 0.952 8.569 -6.067 1.00 96.88 261 TRP A C 1
ATOM 2020 O O . TRP A 1 261 ? -0.180 8.177 -6.357 1.00 96.88 261 TRP A O 1
ATOM 2030 N N . VAL A 1 262 ? 1.871 7.785 -5.509 1.00 97.31 262 VAL A N 1
ATOM 2031 C CA . VAL A 1 262 ? 1.649 6.379 -5.155 1.00 97.31 262 VAL A CA 1
ATOM 2032 C C . VAL A 1 262 ? 2.166 6.089 -3.754 1.00 97.31 262 VAL A C 1
ATOM 2034 O O . VAL A 1 262 ? 3.194 6.622 -3.326 1.00 97.31 262 VAL A O 1
ATOM 2037 N N . LEU A 1 263 ? 1.432 5.241 -3.041 1.00 97.88 263 LEU A N 1
ATOM 2038 C CA . LEU A 1 263 ? 1.740 4.787 -1.692 1.00 97.88 263 LEU A CA 1
ATOM 2039 C C . LEU A 1 263 ? 1.865 3.253 -1.693 1.00 97.88 263 LEU A C 1
ATOM 2041 O O . LEU A 1 263 ? 0.872 2.557 -1.458 1.00 97.88 263 LEU A O 1
ATOM 2045 N N . PRO A 1 264 ? 3.058 2.704 -1.981 1.00 97.00 264 PRO A N 1
ATOM 2046 C CA . PRO A 1 264 ? 3.333 1.281 -1.826 1.00 97.00 264 PRO A CA 1
ATOM 2047 C C . PRO A 1 264 ? 3.159 0.832 -0.375 1.00 97.00 264 PRO A C 1
ATOM 2049 O O . PRO A 1 264 ? 3.705 1.449 0.541 1.00 97.00 264 PRO A O 1
ATOM 2052 N N . MET A 1 265 ? 2.470 -0.290 -0.171 1.00 98.00 265 MET A N 1
ATOM 2053 C CA . MET A 1 265 ? 2.496 -1.055 1.078 1.00 98.00 265 MET A CA 1
ATOM 2054 C C . MET A 1 265 ? 3.141 -2.410 0.810 1.00 98.00 265 MET A C 1
ATOM 2056 O O . MET A 1 265 ? 2.651 -3.184 -0.011 1.00 98.00 265 MET A O 1
ATOM 2060 N N . GLN A 1 266 ? 4.261 -2.683 1.475 1.00 98.06 266 GLN A N 1
ATOM 2061 C CA . GLN A 1 266 ? 5.094 -3.854 1.202 1.00 98.06 266 GLN A CA 1
ATOM 2062 C C . GLN A 1 266 ? 5.427 -4.622 2.476 1.00 98.06 266 GLN A C 1
ATOM 2064 O O . GLN A 1 266 ? 5.544 -4.033 3.546 1.00 98.06 266 GLN A O 1
ATOM 2069 N N . ASP A 1 267 ? 5.713 -5.915 2.353 1.00 97.75 267 ASP A N 1
ATOM 2070 C CA . ASP A 1 267 ? 6.282 -6.753 3.421 1.00 97.75 267 ASP A CA 1
ATOM 2071 C C . ASP A 1 267 ? 7.822 -6.662 3.499 1.00 97.75 267 ASP A C 1
ATOM 2073 O O . ASP A 1 267 ? 8.495 -7.499 4.108 1.00 97.75 267 ASP A O 1
ATOM 2077 N N . ALA A 1 268 ? 8.409 -5.618 2.901 1.00 96.88 268 ALA A N 1
ATOM 2078 C CA . ALA A 1 268 ? 9.854 -5.397 2.843 1.00 96.88 268 ALA A CA 1
ATOM 2079 C C . ALA A 1 268 ? 10.523 -5.246 4.219 1.00 96.88 268 ALA A C 1
ATOM 2081 O O . ALA A 1 268 ? 11.748 -5.364 4.296 1.00 96.88 268 ALA A O 1
ATOM 2082 N N . GLY A 1 269 ? 9.775 -5.039 5.309 1.00 96.12 269 GLY A N 1
ATOM 2083 C CA . GLY A 1 269 ? 10.336 -5.065 6.661 1.00 96.12 269 GLY A CA 1
ATOM 2084 C C . GLY A 1 269 ? 10.993 -6.404 6.994 1.00 96.12 269 GLY A C 1
ATOM 2085 O O . GLY A 1 269 ? 12.129 -6.427 7.477 1.00 96.12 269 GLY A O 1
ATOM 2086 N N . LEU A 1 270 ? 10.354 -7.515 6.612 1.00 96.38 270 LEU A N 1
ATOM 2087 C CA . LEU A 1 270 ? 10.900 -8.863 6.799 1.00 96.38 270 LEU A CA 1
ATOM 2088 C C . LEU A 1 270 ? 12.150 -9.087 5.950 1.00 96.38 270 LEU A C 1
ATOM 2090 O O . LEU A 1 270 ? 13.182 -9.523 6.461 1.00 96.38 270 LEU A O 1
ATOM 2094 N N . TYR A 1 271 ? 12.085 -8.743 4.665 1.00 95.56 271 TYR A N 1
ATOM 2095 C CA . TYR A 1 271 ? 13.209 -8.917 3.748 1.00 95.56 271 TYR A CA 1
ATOM 2096 C C . TYR A 1 271 ? 14.405 -8.038 4.120 1.00 95.56 271 TYR A C 1
ATOM 2098 O O . TYR A 1 271 ? 15.554 -8.471 4.033 1.00 95.56 271 TYR A O 1
ATOM 2106 N N . THR A 1 272 ? 14.163 -6.816 4.592 1.00 92.38 272 THR A N 1
ATOM 2107 C CA . THR A 1 272 ? 15.223 -5.923 5.078 1.00 92.38 272 THR A CA 1
ATOM 2108 C C . THR A 1 272 ? 15.865 -6.491 6.340 1.00 92.38 272 THR A C 1
ATOM 2110 O O . THR A 1 272 ? 17.092 -6.536 6.441 1.00 92.38 272 THR A O 1
ATOM 2113 N N . HIS A 1 273 ? 15.063 -7.007 7.276 1.00 92.12 273 HIS A N 1
ATOM 2114 C CA . HIS A 1 273 ? 15.566 -7.686 8.470 1.00 92.12 273 HIS A CA 1
ATOM 2115 C C . HIS A 1 273 ? 16.409 -8.930 8.129 1.00 92.12 273 HIS A C 1
ATOM 2117 O O . HIS A 1 273 ? 17.435 -9.182 8.763 1.00 92.12 273 HIS A O 1
ATOM 2123 N N . GLN A 1 274 ? 16.027 -9.675 7.092 1.00 93.19 274 GLN A N 1
ATOM 2124 C CA . GLN A 1 274 ? 16.759 -10.848 6.602 1.00 93.19 274 GLN A CA 1
ATOM 2125 C C . GLN A 1 274 ? 17.941 -10.502 5.682 1.00 93.19 274 GLN A C 1
ATOM 2127 O O . GLN A 1 274 ? 18.782 -11.361 5.436 1.00 93.19 274 GLN A O 1
ATOM 2132 N N . ARG A 1 275 ? 18.047 -9.243 5.227 1.00 89.69 275 ARG A N 1
ATOM 2133 C CA . ARG A 1 275 ? 19.043 -8.740 4.258 1.00 89.69 275 ARG A CA 1
ATOM 2134 C C . ARG A 1 275 ? 18.886 -9.394 2.881 1.00 89.69 275 ARG A C 1
ATOM 2136 O O . ARG A 1 275 ? 19.852 -9.594 2.153 1.00 89.69 275 ARG A O 1
ATOM 2143 N N . THR A 1 276 ? 17.643 -9.695 2.522 1.00 92.12 276 THR A N 1
ATOM 2144 C CA . THR A 1 276 ? 17.245 -10.389 1.291 1.00 92.12 276 THR A CA 1
ATOM 2145 C C . THR A 1 276 ? 16.277 -9.573 0.433 1.00 92.12 276 THR A C 1
ATOM 2147 O O . THR A 1 276 ? 15.714 -10.114 -0.515 1.00 92.12 276 THR A O 1
ATOM 2150 N N . LEU A 1 277 ? 16.087 -8.275 0.725 1.00 90.88 277 LEU A N 1
ATOM 2151 C CA . LEU A 1 277 ? 15.222 -7.392 -0.075 1.00 90.88 277 LEU A CA 1
ATOM 2152 C C . LEU A 1 277 ? 15.631 -7.362 -1.550 1.00 90.88 277 LEU A C 1
ATOM 2154 O O . LEU A 1 277 ? 14.754 -7.370 -2.409 1.00 90.88 277 LEU A O 1
ATOM 2158 N N . ASP A 1 278 ? 16.942 -7.384 -1.816 1.00 90.56 278 ASP A N 1
ATOM 2159 C CA . ASP A 1 278 ? 17.516 -7.489 -3.164 1.00 90.56 278 ASP A CA 1
ATOM 2160 C C . ASP A 1 278 ? 16.893 -6.480 -4.141 1.00 90.56 278 ASP A C 1
ATOM 2162 O O . ASP A 1 278 ? 16.406 -6.843 -5.212 1.00 90.56 278 ASP A O 1
ATOM 2166 N N . ILE A 1 279 ? 16.860 -5.202 -3.737 1.00 91.25 279 ILE A N 1
ATOM 2167 C CA . ILE A 1 279 ? 16.431 -4.140 -4.643 1.00 91.25 279 ILE A CA 1
ATOM 2168 C C . ILE A 1 279 ? 17.490 -3.953 -5.728 1.00 91.25 279 ILE A C 1
ATOM 2170 O O . ILE A 1 279 ? 18.670 -3.749 -5.435 1.00 91.25 279 ILE A O 1
ATOM 2174 N N . ARG A 1 280 ? 17.063 -4.046 -6.984 1.00 91.25 280 ARG A N 1
ATOM 2175 C CA . ARG A 1 280 ? 17.920 -3.896 -8.159 1.00 91.25 280 ARG A CA 1
ATOM 2176 C C . ARG A 1 280 ? 17.324 -2.852 -9.080 1.00 91.25 280 ARG A C 1
ATOM 2178 O O . ARG A 1 280 ? 16.133 -2.912 -9.391 1.00 91.25 280 ARG A O 1
ATOM 2185 N N . PHE A 1 281 ? 18.160 -1.926 -9.520 1.00 91.06 281 PHE A N 1
ATOM 2186 C CA . PHE A 1 281 ? 17.812 -0.918 -10.510 1.00 91.06 281 PHE A CA 1
ATOM 2187 C C . PHE A 1 281 ? 18.353 -1.348 -11.865 1.00 91.06 281 PHE A C 1
ATOM 2189 O O . PHE A 1 281 ? 19.424 -1.949 -11.950 1.00 91.06 281 PHE A O 1
ATOM 2196 N N . VAL A 1 282 ? 17.593 -1.078 -12.924 1.00 91.69 282 VAL A N 1
ATOM 2197 C CA . VAL A 1 282 ? 17.946 -1.571 -14.255 1.00 91.69 282 VAL A CA 1
ATOM 2198 C C . VAL A 1 282 ? 19.297 -1.051 -14.732 1.00 91.69 282 VAL A C 1
ATOM 2200 O O . VAL A 1 282 ? 20.073 -1.814 -15.297 1.00 91.69 282 VAL A O 1
ATOM 2203 N N . ASP A 1 283 ? 19.614 0.208 -14.440 1.00 90.00 283 ASP A N 1
ATOM 2204 C CA . ASP A 1 283 ? 20.853 0.833 -14.901 1.00 90.00 283 ASP A CA 1
ATOM 2205 C C . ASP A 1 283 ? 22.086 0.161 -14.272 1.00 90.00 283 ASP A C 1
ATOM 2207 O O . ASP A 1 283 ? 23.025 -0.183 -14.993 1.00 90.00 283 ASP A O 1
ATOM 2211 N N . ASP A 1 284 ? 22.027 -0.175 -12.978 1.00 87.69 284 ASP A N 1
ATOM 2212 C CA . ASP A 1 284 ? 23.082 -0.926 -12.282 1.00 87.69 284 ASP A CA 1
ATOM 2213 C C . ASP A 1 284 ? 23.274 -2.332 -12.880 1.00 87.69 284 ASP A C 1
ATOM 2215 O O . ASP A 1 284 ? 24.400 -2.803 -13.066 1.00 87.69 284 ASP A O 1
ATOM 2219 N N . GLU A 1 285 ? 22.178 -3.035 -13.186 1.00 87.88 285 GLU A N 1
ATOM 2220 C CA . GLU A 1 285 ? 22.249 -4.388 -13.752 1.00 87.88 285 GLU A CA 1
ATOM 2221 C C . GLU A 1 285 ? 22.775 -4.366 -15.197 1.00 87.88 285 GLU A C 1
ATOM 2223 O O . GLU A 1 285 ? 23.538 -5.256 -15.584 1.00 87.88 285 GLU A O 1
ATOM 2228 N N . LEU A 1 286 ? 22.454 -3.328 -15.978 1.00 87.12 286 LEU A N 1
ATOM 2229 C CA . LEU A 1 286 ? 23.029 -3.116 -17.308 1.00 87.12 286 LEU A CA 1
ATOM 2230 C C . LEU A 1 286 ? 24.531 -2.818 -17.238 1.00 87.12 286 LEU A C 1
ATOM 2232 O O . LEU A 1 286 ? 25.292 -3.342 -18.056 1.00 87.12 286 LEU A O 1
ATOM 2236 N N . GLU A 1 287 ? 24.982 -2.006 -16.281 1.00 87.12 287 GLU A N 1
ATOM 2237 C CA . GLU A 1 287 ? 26.411 -1.753 -16.056 1.00 87.12 287 GLU A CA 1
ATOM 2238 C C . GLU A 1 287 ? 27.162 -3.030 -15.668 1.00 87.12 287 GLU A C 1
ATOM 2240 O O . GLU A 1 287 ? 28.219 -3.331 -16.235 1.00 87.12 287 GLU A 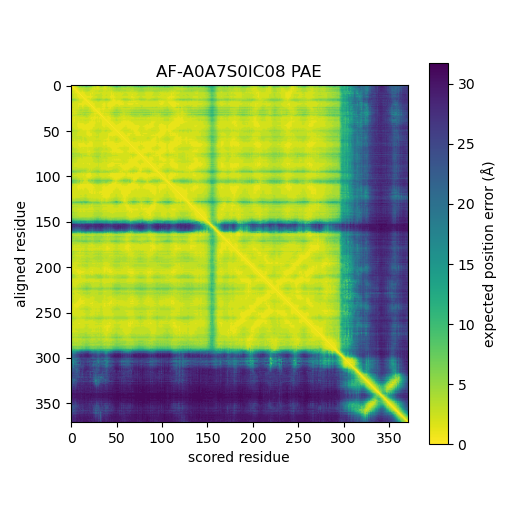O 1
ATOM 2245 N N . LEU A 1 288 ? 26.599 -3.830 -14.759 1.00 83.44 288 LEU A N 1
ATOM 2246 C CA . LEU A 1 288 ? 27.166 -5.124 -14.375 1.00 83.44 288 LEU A CA 1
ATOM 2247 C C . LEU A 1 288 ? 27.240 -6.084 -15.564 1.00 83.44 288 LEU A C 1
ATOM 2249 O O . LEU A 1 288 ? 28.291 -6.691 -15.786 1.00 83.44 288 LEU A O 1
ATOM 2253 N N . HIS A 1 289 ? 26.172 -6.175 -16.359 1.00 82.19 289 HIS A N 1
ATOM 2254 C CA . HIS A 1 289 ? 26.136 -7.014 -17.553 1.00 82.19 289 HIS A CA 1
ATOM 2255 C C . HIS A 1 289 ? 27.202 -6.591 -18.574 1.00 82.19 289 HIS A C 1
ATOM 2257 O O . HIS A 1 289 ? 27.963 -7.434 -19.053 1.00 82.19 289 HIS A O 1
ATOM 2263 N N . LYS A 1 290 ? 27.333 -5.285 -18.851 1.00 84.00 290 LYS A N 1
ATOM 2264 C CA . LYS A 1 290 ? 28.395 -4.733 -19.717 1.00 84.00 290 LYS A CA 1
ATOM 2265 C C . LYS A 1 290 ? 29.796 -5.039 -19.179 1.00 84.00 290 LYS A C 1
ATOM 2267 O O . LYS A 1 290 ? 30.714 -5.264 -19.962 1.00 84.00 290 LYS A O 1
ATOM 2272 N N . ALA A 1 291 ? 29.957 -5.101 -17.858 1.00 85.38 291 ALA A N 1
ATOM 2273 C CA . ALA A 1 291 ? 31.196 -5.498 -17.194 1.00 85.38 291 ALA A CA 1
ATOM 2274 C C . ALA A 1 291 ? 31.406 -7.028 -17.108 1.00 85.38 291 ALA A C 1
ATOM 2276 O O . ALA A 1 291 ? 32.362 -7.472 -16.469 1.00 85.38 291 ALA A O 1
ATOM 2277 N N . GLY A 1 292 ? 30.524 -7.844 -17.703 1.00 78.44 292 GLY A N 1
ATOM 2278 C CA . GLY A 1 292 ? 30.596 -9.309 -17.665 1.00 78.44 292 GLY A CA 1
ATOM 2279 C C . GLY A 1 292 ? 30.305 -9.917 -16.287 1.00 78.44 292 GLY A C 1
ATOM 2280 O O . GLY A 1 292 ? 30.697 -11.052 -16.017 1.00 78.44 292 GLY A O 1
ATOM 2281 N N . LYS A 1 293 ? 29.648 -9.171 -15.392 1.00 72.38 293 LYS A N 1
ATOM 2282 C CA . LYS A 1 293 ? 29.269 -9.610 -14.044 1.00 72.38 293 LYS A CA 1
ATOM 2283 C C . LYS A 1 293 ? 27.783 -9.963 -14.025 1.00 72.38 293 LYS A C 1
ATOM 2285 O O . LYS A 1 293 ? 26.945 -9.126 -14.333 1.00 72.38 293 LYS A O 1
ATOM 2290 N N . ILE A 1 294 ? 27.448 -11.188 -13.623 1.00 62.56 294 ILE A N 1
ATOM 2291 C CA . ILE A 1 294 ? 26.057 -11.655 -13.518 1.00 62.56 294 ILE A CA 1
ATOM 2292 C C . ILE A 1 294 ? 25.708 -11.852 -12.041 1.00 62.56 294 ILE A C 1
ATOM 2294 O O . ILE A 1 294 ? 26.384 -12.603 -11.336 1.00 62.56 294 ILE A O 1
ATOM 2298 N N . ARG A 1 295 ? 24.627 -11.219 -11.571 1.00 66.00 295 ARG A N 1
ATOM 2299 C CA . ARG A 1 295 ? 23.974 -11.570 -10.302 1.00 66.00 295 ARG A CA 1
ATOM 2300 C C . ARG A 1 295 ? 22.865 -12.573 -10.603 1.00 66.00 295 ARG A C 1
ATOM 2302 O O . ARG A 1 295 ? 21.911 -12.236 -11.296 1.00 66.00 295 ARG A O 1
ATOM 2309 N N . GLY A 1 296 ? 22.989 -13.804 -10.105 1.00 52.97 296 GLY A N 1
ATOM 2310 C CA . GLY A 1 296 ? 22.011 -14.867 -10.364 1.00 52.97 296 GLY A CA 1
ATOM 2311 C C . GLY A 1 296 ? 20.560 -14.436 -10.091 1.00 52.97 296 GLY A C 1
ATOM 2312 O O . GLY A 1 296 ? 20.294 -13.646 -9.176 1.00 52.97 296 GLY A O 1
ATOM 2313 N N . SER A 1 297 ? 19.621 -14.943 -10.893 1.00 50.31 297 SER A N 1
ATOM 2314 C CA . SER A 1 297 ? 18.181 -14.802 -10.672 1.00 50.31 297 SER A CA 1
ATOM 2315 C C . SER A 1 297 ? 17.598 -16.121 -10.157 1.00 50.31 297 SER A C 1
ATOM 2317 O O . SER A 1 297 ? 17.892 -17.199 -10.672 1.00 50.31 297 SER A O 1
ATOM 2319 N N . ALA A 1 298 ? 16.777 -16.041 -9.110 1.00 43.47 298 ALA A N 1
ATOM 2320 C CA . ALA A 1 298 ? 15.916 -17.137 -8.695 1.00 43.47 298 ALA A CA 1
ATOM 2321 C C . ALA A 1 298 ? 14.613 -17.083 -9.517 1.00 43.47 298 ALA A C 1
ATOM 2323 O O . ALA A 1 298 ? 14.036 -16.010 -9.669 1.00 43.47 298 ALA A O 1
ATOM 2324 N N . PHE A 1 299 ? 14.167 -18.255 -9.983 1.00 41.22 299 PHE A N 1
ATOM 2325 C CA . PHE A 1 299 ? 12.921 -18.570 -10.709 1.00 41.22 299 PHE A CA 1
ATOM 2326 C C . PHE A 1 299 ? 12.920 -18.412 -12.245 1.00 41.22 299 PHE A C 1
ATOM 2328 O O . PHE A 1 299 ? 13.194 -17.356 -12.801 1.00 41.22 299 PHE A O 1
ATOM 2335 N N . ALA A 1 300 ? 12.544 -19.508 -12.922 1.00 43.41 300 ALA A N 1
ATOM 2336 C CA . ALA A 1 300 ? 12.517 -19.681 -14.376 1.00 43.41 300 ALA A CA 1
ATOM 2337 C C . ALA A 1 300 ? 11.075 -19.873 -14.882 1.00 43.41 300 ALA A C 1
ATOM 2339 O O . ALA A 1 300 ? 10.657 -20.978 -15.221 1.00 43.41 300 ALA A O 1
ATOM 2340 N N . VAL A 1 301 ? 10.282 -18.802 -14.892 1.00 50.19 301 VAL A N 1
ATOM 2341 C CA . VAL A 1 301 ? 8.985 -18.778 -15.588 1.00 50.19 301 VAL A CA 1
ATOM 2342 C C . VAL A 1 301 ? 8.925 -17.476 -16.368 1.00 50.19 301 VAL A C 1
ATOM 2344 O O . VAL A 1 301 ? 8.967 -16.424 -15.748 1.00 50.19 301 VAL A O 1
ATOM 2347 N N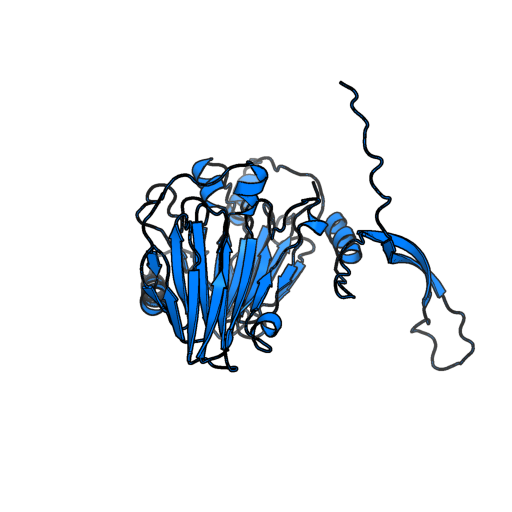 . THR A 1 302 ? 8.777 -17.530 -17.686 1.00 55.69 302 THR A N 1
ATOM 2348 C CA . THR A 1 302 ? 8.717 -16.350 -18.573 1.00 55.69 302 THR A CA 1
ATOM 2349 C C . THR A 1 302 ? 7.424 -15.533 -18.379 1.00 55.69 302 THR A C 1
ATOM 2351 O O . THR A 1 302 ? 6.452 -16.014 -17.774 1.00 55.69 302 THR A O 1
ATOM 2354 N N . ASN A 1 303 ? 7.379 -14.295 -18.888 1.00 54.34 303 ASN A N 1
ATOM 2355 C CA . ASN A 1 303 ? 6.165 -13.454 -18.908 1.00 54.34 303 ASN A CA 1
ATOM 2356 C C . ASN A 1 303 ? 5.038 -14.071 -19.746 1.00 54.34 303 ASN A C 1
ATOM 2358 O O . ASN A 1 303 ? 3.896 -14.137 -19.301 1.00 54.34 303 ASN A O 1
ATOM 2362 N N . LYS A 1 304 ? 5.366 -14.628 -20.915 1.00 64.19 304 LYS A N 1
ATOM 2363 C CA . LYS A 1 304 ? 4.410 -15.326 -21.788 1.00 64.19 304 LYS A CA 1
ATOM 2364 C C . LYS A 1 304 ? 3.712 -16.496 -21.088 1.00 64.19 304 LYS A C 1
ATOM 2366 O O . LYS A 1 304 ? 2.501 -16.663 -21.205 1.00 64.19 304 LYS A O 1
ATOM 2371 N N . GLN A 1 305 ? 4.470 -17.293 -20.331 1.00 61.16 305 GLN A N 1
ATOM 2372 C CA . GLN A 1 305 ? 3.914 -18.392 -19.532 1.00 61.16 305 GLN A CA 1
ATOM 2373 C C . GLN A 1 305 ? 2.976 -17.883 -18.433 1.00 61.16 305 GLN A C 1
ATOM 2375 O O . GLN A 1 305 ? 1.987 -18.540 -18.127 1.00 61.16 305 GLN A O 1
ATOM 2380 N N . TYR A 1 306 ? 3.261 -16.712 -17.864 1.00 59.72 306 TYR A N 1
ATOM 2381 C CA . TYR A 1 306 ? 2.402 -16.088 -16.868 1.00 59.72 306 TYR A CA 1
ATOM 2382 C C . TYR A 1 306 ? 1.116 -15.506 -17.468 1.00 59.72 306 TYR A C 1
ATOM 2384 O O . TYR A 1 306 ? 0.042 -15.757 -16.933 1.00 59.72 306 TYR A O 1
ATOM 2392 N N . LEU A 1 307 ? 1.192 -14.778 -18.587 1.00 60.72 307 LEU A N 1
ATOM 2393 C CA . LEU A 1 307 ? 0.016 -14.197 -19.247 1.00 60.72 307 LEU A CA 1
ATOM 2394 C C . LEU A 1 307 ? -1.005 -15.273 -19.629 1.00 60.72 307 LEU A C 1
ATOM 2396 O O . LEU A 1 307 ? -2.198 -15.100 -19.402 1.00 60.72 307 LEU A O 1
ATOM 2400 N N . HIS A 1 308 ? -0.531 -16.436 -20.077 1.00 60.09 308 HIS A N 1
ATOM 2401 C CA . HIS A 1 308 ? -1.383 -17.599 -20.317 1.00 60.09 308 HIS A CA 1
ATOM 2402 C C . HIS A 1 308 ? -2.111 -18.095 -19.048 1.00 60.09 308 HIS A C 1
ATOM 2404 O O . HIS A 1 308 ? -3.263 -18.528 -19.115 1.00 60.09 308 HIS A O 1
ATOM 2410 N N . MET A 1 309 ? -1.467 -18.020 -17.876 1.00 54.62 309 MET A N 1
ATOM 2411 C CA . MET A 1 309 ? -2.105 -18.342 -16.591 1.00 54.62 309 MET A CA 1
ATOM 2412 C C . MET A 1 309 ? -3.148 -17.288 -16.196 1.00 54.62 309 MET A C 1
ATOM 2414 O O . MET A 1 309 ? -4.204 -17.653 -15.683 1.00 54.62 309 MET A O 1
ATOM 2418 N N . VAL A 1 310 ? -2.876 -16.004 -16.457 1.00 54.84 310 VAL A N 1
ATOM 2419 C CA . VAL A 1 310 ? -3.788 -14.887 -16.160 1.00 54.84 310 VAL A CA 1
ATOM 2420 C C . VAL A 1 310 ? -5.011 -14.897 -17.070 1.00 54.84 310 VAL A C 1
ATOM 2422 O O . VAL A 1 310 ? -6.114 -14.761 -16.560 1.00 54.84 310 VAL A O 1
ATOM 2425 N N . GLU A 1 311 ? -4.885 -15.162 -18.370 1.00 55.34 311 GLU A N 1
ATOM 2426 C CA . GLU A 1 311 ? -6.050 -15.352 -19.256 1.00 55.34 311 GLU A CA 1
ATOM 2427 C C . GLU A 1 311 ? -6.965 -16.491 -18.775 1.00 55.34 311 GLU A C 1
ATOM 2429 O O . GLU A 1 311 ? -8.181 -16.436 -18.945 1.00 55.34 311 GLU A O 1
ATOM 2434 N N . CYS A 1 312 ? -6.399 -17.497 -18.102 1.00 50.88 312 CYS A N 1
ATOM 2435 C CA . CYS A 1 312 ? -7.174 -18.549 -17.451 1.00 50.88 312 CYS A CA 1
ATOM 2436 C C . CYS A 1 312 ? -7.780 -18.129 -16.095 1.00 50.88 312 CYS A C 1
ATOM 2438 O O . CYS A 1 312 ? -8.673 -18.821 -15.620 1.00 50.88 312 CYS A O 1
ATOM 2440 N N . GLY A 1 313 ? -7.307 -17.059 -15.446 1.00 42.81 313 GLY A N 1
ATOM 2441 C CA . GLY A 1 313 ? -7.707 -16.639 -14.092 1.00 42.81 313 GLY A CA 1
ATOM 2442 C C . GLY A 1 313 ? -8.436 -15.288 -13.988 1.00 42.81 313 GLY A C 1
ATOM 2443 O O . GLY A 1 313 ? -9.090 -15.039 -12.980 1.00 42.81 313 GLY A O 1
ATOM 2444 N N . ALA A 1 314 ? -8.368 -14.430 -15.011 1.00 38.34 314 ALA A N 1
ATOM 2445 C CA . ALA A 1 314 ? -8.709 -13.003 -14.930 1.00 38.34 314 ALA A CA 1
ATOM 2446 C C . ALA A 1 314 ? -10.189 -12.643 -15.138 1.00 38.34 314 ALA A C 1
ATOM 2448 O O . ALA A 1 314 ? -10.543 -11.469 -15.103 1.00 38.34 314 ALA A O 1
ATOM 2449 N N . THR A 1 315 ? -11.089 -13.610 -15.304 1.00 40.53 315 THR A N 1
ATOM 2450 C CA . THR A 1 315 ? -12.529 -13.328 -15.230 1.00 40.53 315 THR A CA 1
ATOM 2451 C C . THR A 1 315 ? -13.075 -13.881 -13.926 1.00 40.53 315 THR A C 1
ATOM 2453 O O . THR A 1 315 ? -13.146 -15.099 -13.760 1.00 40.53 315 THR A O 1
ATOM 2456 N N . VAL A 1 316 ? -13.488 -13.000 -13.011 1.00 44.00 316 VAL A N 1
ATOM 2457 C CA . VAL A 1 316 ? -14.380 -13.345 -11.895 1.00 44.00 316 VAL A CA 1
ATOM 2458 C C . VAL A 1 316 ? -15.804 -13.046 -12.364 1.00 44.00 316 VAL A C 1
ATOM 2460 O O . VAL A 1 316 ? -16.239 -11.904 -12.252 1.00 44.00 316 VAL A O 1
ATOM 2463 N N . PRO A 1 317 ? -16.554 -14.009 -12.935 1.00 44.59 317 PRO A N 1
ATOM 2464 C CA . PRO A 1 317 ? -17.817 -13.678 -13.575 1.00 44.59 317 PRO A CA 1
ATOM 2465 C C . PRO A 1 317 ? -19.012 -13.851 -12.620 1.00 44.59 317 PRO A C 1
ATOM 2467 O O . PRO A 1 317 ? -20.131 -13.542 -13.005 1.00 44.59 317 PRO A O 1
ATOM 2470 N N . HIS A 1 318 ? -18.821 -14.358 -11.390 1.00 46.53 318 HIS A N 1
ATOM 2471 C CA . HIS A 1 318 ? -19.929 -14.726 -10.496 1.00 46.53 318 HIS A CA 1
ATOM 2472 C C . HIS A 1 318 ? -19.584 -14.576 -9.007 1.00 46.53 318 HIS A C 1
ATOM 2474 O O . HIS A 1 318 ? -18.461 -14.860 -8.586 1.00 46.53 318 HIS A O 1
ATOM 2480 N N . ALA A 1 319 ? -20.588 -14.195 -8.209 1.00 46.28 319 ALA A N 1
ATOM 2481 C CA . ALA A 1 319 ? -20.516 -14.149 -6.750 1.00 46.28 319 ALA A CA 1
ATOM 2482 C C . ALA A 1 319 ? -20.207 -15.536 -6.146 1.00 46.28 319 ALA A C 1
ATOM 2484 O O . ALA A 1 319 ? -20.694 -16.566 -6.617 1.00 46.28 319 ALA A O 1
ATOM 2485 N N . ARG A 1 320 ? -19.391 -15.565 -5.086 1.00 49.91 320 ARG A N 1
ATOM 2486 C CA . ARG A 1 320 ? -18.978 -16.784 -4.372 1.00 49.91 320 ARG A CA 1
ATOM 2487 C C . ARG A 1 320 ? -20.191 -17.504 -3.766 1.00 49.91 320 ARG A C 1
ATOM 2489 O O . ARG A 1 320 ? -20.930 -16.919 -2.983 1.00 49.91 320 ARG A O 1
ATOM 2496 N N . VAL A 1 321 ? -20.346 -18.798 -4.063 1.00 56.78 321 VAL A N 1
ATOM 2497 C CA . VAL A 1 321 ? -21.296 -19.689 -3.372 1.00 56.78 321 VAL A CA 1
ATOM 2498 C C . VAL A 1 321 ? -20.536 -20.471 -2.301 1.00 56.78 321 VAL A C 1
ATOM 2500 O O . VAL A 1 321 ? -19.577 -21.182 -2.607 1.00 56.78 321 VAL A O 1
ATOM 2503 N N . ALA A 1 322 ? -20.932 -20.327 -1.036 1.00 53.38 322 ALA A N 1
ATOM 2504 C CA . ALA A 1 322 ? -20.285 -21.005 0.086 1.00 53.38 322 ALA A CA 1
ATOM 2505 C C . ALA A 1 322 ? -20.314 -22.542 -0.077 1.00 53.38 322 ALA A C 1
ATOM 2507 O O . ALA A 1 322 ? -21.340 -23.120 -0.431 1.00 53.38 322 ALA A O 1
ATOM 2508 N N . GLY A 1 323 ? -19.186 -23.212 0.190 1.00 61.22 323 GLY A N 1
ATOM 2509 C CA . GLY A 1 323 ? -19.078 -24.680 0.165 1.00 61.22 323 GLY A CA 1
ATOM 2510 C C . GLY A 1 323 ? -18.828 -25.326 -1.207 1.00 61.22 323 GLY A C 1
ATOM 2511 O O . GLY A 1 323 ? -18.848 -26.554 -1.310 1.00 61.22 323 GLY A O 1
ATOM 2512 N N . MET A 1 324 ? -18.573 -24.542 -2.260 1.00 60.31 324 MET A N 1
ATOM 2513 C CA . MET A 1 324 ? -18.243 -25.053 -3.599 1.00 60.31 324 MET A CA 1
ATOM 2514 C C . MET A 1 324 ? -16.837 -24.635 -4.038 1.00 60.31 324 MET A C 1
ATOM 2516 O O . MET A 1 324 ? -16.413 -23.509 -3.780 1.00 60.31 324 MET A O 1
ATOM 2520 N N . LYS A 1 325 ? -16.124 -25.531 -4.733 1.00 49.00 325 LYS A N 1
ATOM 2521 C CA . LYS A 1 325 ? -14.851 -25.211 -5.402 1.00 49.00 325 LYS A CA 1
ATOM 2522 C C . LYS A 1 325 ? -15.102 -24.933 -6.882 1.00 49.00 325 LYS A C 1
ATOM 2524 O O . LYS A 1 325 ? -15.941 -25.586 -7.507 1.00 49.00 325 LYS A O 1
ATOM 2529 N N . ARG A 1 326 ? -14.371 -23.964 -7.441 1.00 62.06 326 ARG A N 1
ATOM 2530 C CA . ARG A 1 326 ? -14.359 -23.701 -8.883 1.00 62.06 326 ARG A CA 1
ATOM 2531 C C . ARG A 1 326 ? -13.579 -24.820 -9.571 1.00 62.06 326 ARG A C 1
ATOM 2533 O O . ARG A 1 326 ? -12.454 -25.122 -9.181 1.00 62.06 326 ARG A O 1
ATOM 2540 N N . VAL A 1 327 ? -14.180 -25.436 -10.578 1.00 57.72 327 VAL A N 1
ATOM 2541 C CA . VAL A 1 327 ? -13.582 -26.509 -11.372 1.00 57.72 327 VAL A CA 1
ATOM 2542 C C . VAL A 1 327 ? -13.563 -26.090 -12.828 1.00 57.72 327 VAL A C 1
ATOM 2544 O O . VAL A 1 327 ? -14.548 -25.580 -13.363 1.00 57.72 327 VAL A O 1
ATOM 2547 N N . TRP A 1 328 ? -12.426 -26.316 -13.470 1.00 55.09 328 TRP A N 1
ATOM 2548 C CA . TRP A 1 328 ? -12.225 -26.007 -14.874 1.00 55.09 328 TRP A CA 1
ATOM 2549 C C . TRP A 1 328 ? -12.591 -27.215 -15.727 1.00 55.09 328 TRP A C 1
ATOM 2551 O O . TRP A 1 328 ? -12.062 -28.305 -15.513 1.00 55.09 328 TRP A O 1
ATOM 2561 N N . SER A 1 329 ? -13.465 -27.015 -16.708 1.00 66.38 329 SER A N 1
ATOM 2562 C CA . SER A 1 329 ? -13.790 -28.029 -17.716 1.00 66.38 329 SER A CA 1
ATOM 2563 C C . SER A 1 329 ? -13.443 -27.510 -19.107 1.00 66.38 329 SER A C 1
ATOM 2565 O O . SER A 1 329 ? -13.514 -26.307 -19.357 1.00 66.38 329 SER A O 1
ATOM 2567 N N . MET A 1 330 ? -13.031 -28.404 -20.004 1.00 61.31 330 MET A N 1
ATOM 2568 C CA . MET A 1 330 ? -12.929 -28.078 -21.424 1.00 61.31 330 MET A CA 1
ATOM 2569 C C . MET A 1 330 ? -14.322 -28.211 -22.031 1.00 61.31 330 MET A C 1
ATOM 2571 O O . MET A 1 330 ? -14.902 -29.295 -21.983 1.00 61.31 330 MET A O 1
ATOM 2575 N N . GLN A 1 331 ? -14.862 -27.119 -22.562 1.00 66.50 331 GLN A N 1
ATOM 2576 C CA . GLN A 1 331 ? -16.149 -27.118 -23.254 1.00 66.50 331 GLN A CA 1
ATOM 2577 C C . GLN A 1 331 ? -15.954 -26.633 -24.688 1.00 66.50 331 GLN A C 1
ATOM 2579 O O . GLN A 1 331 ? -15.167 -25.719 -24.942 1.00 66.50 331 GLN A O 1
ATOM 2584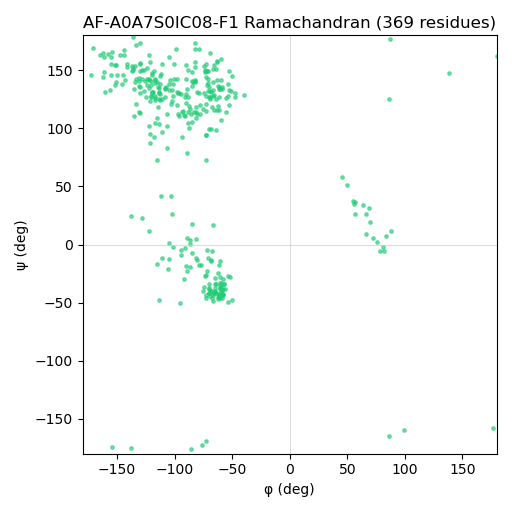 N N . GLU A 1 332 ? -16.658 -27.258 -25.629 1.00 61.22 332 GLU A N 1
ATOM 2585 C CA . GLU A 1 332 ? -16.778 -26.736 -26.989 1.00 61.22 332 GLU A CA 1
ATOM 2586 C C . GLU A 1 332 ? -17.703 -25.519 -26.967 1.00 61.22 332 GLU A C 1
ATOM 2588 O O . GLU A 1 332 ? -18.860 -25.619 -26.562 1.00 61.22 332 GLU A O 1
ATOM 2593 N N . VAL A 1 333 ? -17.185 -24.372 -27.396 1.00 62.06 333 VAL A N 1
ATOM 2594 C CA . VAL A 1 333 ? -17.947 -23.134 -27.547 1.00 62.06 333 VAL A CA 1
ATOM 2595 C C . VAL A 1 333 ? -18.029 -22.814 -29.036 1.00 62.06 333 VAL A C 1
ATOM 2597 O O . VAL A 1 333 ? -17.023 -22.838 -29.750 1.00 62.06 333 VAL A O 1
ATOM 2600 N N . GLU A 1 334 ? -19.242 -22.553 -29.513 1.00 55.59 334 GLU A N 1
ATOM 2601 C CA . GLU A 1 334 ? -19.490 -22.081 -30.873 1.00 55.59 334 GLU A CA 1
ATOM 2602 C C . GLU A 1 334 ? -19.424 -20.554 -30.887 1.00 55.59 334 GLU A C 1
ATOM 2604 O O . GLU A 1 334 ? -20.269 -19.897 -30.281 1.00 55.59 334 GLU A O 1
ATOM 2609 N N . GLU A 1 335 ? -18.429 -19.992 -31.572 1.00 56.00 335 GLU A N 1
ATOM 2610 C CA . GLU A 1 335 ? -18.323 -18.543 -31.767 1.00 56.00 335 GLU A CA 1
ATOM 2611 C C . GLU A 1 335 ? -18.736 -18.162 -33.189 1.00 56.00 335 GLU A C 1
ATOM 2613 O O . GLU A 1 335 ? -18.463 -18.885 -34.157 1.00 56.00 335 GLU A O 1
ATOM 2618 N N . GLU A 1 336 ? -19.424 -17.026 -33.303 1.00 52.00 336 GLU A N 1
ATOM 2619 C CA . GLU A 1 336 ? -19.743 -16.409 -34.587 1.00 52.00 336 GLU A CA 1
ATOM 2620 C C . GLU A 1 336 ? -18.465 -15.836 -35.198 1.00 52.00 336 GLU A C 1
ATOM 2622 O O . GLU A 1 336 ? -17.678 -15.177 -34.517 1.00 52.00 336 GLU A O 1
ATOM 2627 N N . ASP A 1 337 ? -18.232 -16.124 -36.478 1.00 52.91 337 ASP A N 1
ATOM 2628 C CA . ASP A 1 337 ? -17.072 -15.606 -37.191 1.00 52.91 337 ASP A CA 1
ATOM 2629 C C . ASP A 1 337 ? -17.287 -14.104 -37.459 1.00 52.91 337 ASP A C 1
ATOM 2631 O O . ASP A 1 337 ? -18.204 -13.753 -38.215 1.00 52.91 337 ASP A O 1
ATOM 2635 N N . PRO A 1 338 ? -16.470 -13.202 -36.877 1.00 47.88 338 PRO A N 1
ATOM 2636 C CA . PRO A 1 338 ? -16.650 -11.759 -37.024 1.00 47.88 338 PRO A CA 1
ATOM 2637 C C . PRO A 1 338 ? -16.397 -11.266 -38.459 1.00 47.88 338 PRO A C 1
ATOM 2639 O O . PRO A 1 338 ? -16.633 -10.095 -38.751 1.00 47.88 338 PRO A O 1
ATOM 2642 N N . SER A 1 339 ? -15.942 -12.141 -39.365 1.00 52.53 339 SER A N 1
ATOM 2643 C CA . SER A 1 339 ? -15.834 -11.861 -40.801 1.00 52.53 339 SER A CA 1
ATOM 2644 C C . SER A 1 339 ? -17.127 -12.110 -41.594 1.00 52.53 339 SER A C 1
ATOM 2646 O O . SER A 1 339 ? -17.194 -11.752 -42.771 1.00 52.53 339 SER A O 1
ATOM 2648 N N . SER A 1 340 ? -18.167 -12.687 -40.979 1.00 53.53 340 SER A N 1
ATOM 2649 C CA . SER A 1 340 ? -19.440 -12.956 -41.654 1.00 53.53 340 SER A CA 1
ATOM 2650 C C . SER A 1 340 ? -20.392 -11.759 -41.559 1.00 53.53 340 SER A C 1
ATOM 2652 O O . SER A 1 340 ? -20.993 -11.459 -40.530 1.00 53.53 340 SER A O 1
ATOM 2654 N N . SER A 1 341 ? -20.528 -11.028 -42.663 1.00 45.97 341 SER A N 1
ATOM 2655 C CA . SER A 1 341 ? -21.488 -9.936 -42.790 1.00 45.97 341 SER A CA 1
ATOM 2656 C C . SER A 1 341 ? -22.916 -10.484 -42.896 1.00 45.97 341 SER A C 1
ATOM 2658 O O . SER A 1 341 ? -23.370 -10.808 -43.988 1.00 45.97 341 SER A O 1
ATOM 2660 N N . GLY A 1 342 ? -23.627 -10.572 -41.772 1.00 53.56 342 GLY A N 1
ATOM 2661 C CA . GLY A 1 342 ? -25.096 -10.522 -41.723 1.00 53.56 342 GLY A CA 1
ATOM 2662 C C . GLY A 1 342 ? -25.900 -11.659 -42.369 1.00 53.56 342 GLY A C 1
ATOM 2663 O O . GLY A 1 342 ? -27.121 -11.535 -42.429 1.00 53.56 342 GLY A O 1
ATOM 2664 N N . ASP A 1 343 ? -25.284 -12.756 -42.812 1.00 45.62 343 ASP A N 1
ATOM 2665 C CA . ASP A 1 343 ? -26.016 -13.930 -43.298 1.00 45.62 343 ASP A CA 1
ATOM 2666 C C . ASP A 1 343 ? -26.292 -14.914 -42.153 1.00 45.62 343 ASP A C 1
ATOM 2668 O O . ASP A 1 343 ? -25.377 -15.452 -41.529 1.00 45.62 343 ASP A O 1
ATOM 2672 N N . ALA A 1 344 ? -27.572 -15.216 -41.913 1.00 52.00 344 ALA A N 1
ATOM 2673 C CA . ALA A 1 344 ? -28.059 -16.106 -40.848 1.00 52.00 344 ALA A CA 1
ATOM 2674 C C . ALA A 1 344 ? -27.670 -17.600 -41.015 1.00 52.00 344 ALA A C 1
ATOM 2676 O O . ALA A 1 344 ? -28.260 -18.473 -40.378 1.00 52.00 344 ALA A O 1
ATOM 2677 N N . ALA A 1 345 ? -26.688 -17.908 -41.868 1.00 53.72 345 ALA A N 1
ATOM 2678 C CA . ALA A 1 345 ? -26.221 -19.256 -42.190 1.00 53.72 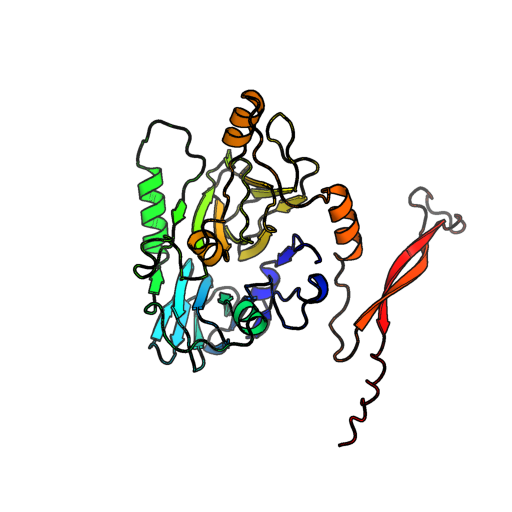345 ALA A CA 1
ATOM 2679 C C . ALA A 1 345 ? -24.681 -19.376 -42.276 1.00 53.72 345 ALA A C 1
ATOM 2681 O O . ALA A 1 345 ? -24.172 -20.272 -42.952 1.00 53.72 345 ALA A O 1
ATOM 2682 N N . ALA A 1 346 ? -23.919 -18.499 -41.610 1.00 52.03 346 ALA A N 1
ATOM 2683 C CA . ALA A 1 346 ? -22.463 -18.637 -41.532 1.00 52.03 346 ALA A CA 1
ATOM 2684 C C . ALA A 1 346 ? -22.045 -19.823 -40.625 1.00 52.03 346 ALA A C 1
ATOM 2686 O O . ALA A 1 346 ? -22.645 -20.036 -39.566 1.00 52.03 346 ALA A O 1
ATOM 2687 N N . PRO A 1 347 ? -21.022 -20.617 -41.003 1.00 46.84 347 PRO A N 1
ATOM 2688 C CA . PRO A 1 347 ? -20.564 -21.750 -40.205 1.00 46.84 347 PRO A CA 1
ATOM 2689 C C . PRO A 1 347 ? -19.920 -21.269 -38.896 1.00 46.84 347 PRO A C 1
ATOM 2691 O O . PRO A 1 347 ? -18.900 -20.585 -38.909 1.00 46.84 347 PRO A O 1
ATOM 2694 N N . LYS A 1 348 ? -20.503 -21.650 -37.752 1.00 53.81 348 LYS A N 1
ATOM 2695 C CA . LYS A 1 348 ? -19.957 -21.334 -36.424 1.00 53.81 348 LYS A CA 1
ATOM 2696 C C . LYS A 1 348 ? -18.658 -22.096 -36.182 1.00 53.81 348 LYS A C 1
ATOM 2698 O O . LYS A 1 348 ? -18.589 -23.314 -36.379 1.00 53.81 348 LYS A O 1
ATOM 2703 N N . LYS A 1 349 ? -17.623 -21.394 -35.725 1.00 56.16 349 LYS A N 1
ATOM 2704 C CA . LYS A 1 349 ? -16.320 -21.997 -35.441 1.00 56.16 349 LYS A CA 1
ATOM 2705 C C . LYS A 1 349 ? -16.357 -22.616 -34.047 1.00 56.16 349 LYS A C 1
ATOM 2707 O O . LYS A 1 349 ? -16.472 -21.911 -33.048 1.00 56.16 349 LYS A O 1
ATOM 2712 N N . LYS A 1 350 ? -16.247 -23.944 -33.976 1.00 55.97 350 LYS A N 1
ATOM 2713 C CA . LYS A 1 350 ? -16.113 -24.664 -32.704 1.00 55.97 350 LYS A CA 1
ATOM 2714 C C . LYS A 1 350 ? -14.700 -24.486 -32.166 1.00 55.97 350 LYS A C 1
ATOM 2716 O O . LYS A 1 350 ? -13.738 -24.928 -32.793 1.00 55.97 350 LYS A O 1
ATOM 2721 N N . THR A 1 351 ? -14.571 -23.843 -31.012 1.00 57.00 351 THR A N 1
ATOM 2722 C CA . THR A 1 351 ? -13.306 -23.749 -30.276 1.00 57.00 351 THR A CA 1
ATOM 2723 C C . THR A 1 351 ? -13.465 -24.363 -28.894 1.00 57.00 351 THR A C 1
ATOM 2725 O O . THR A 1 351 ? -14.473 -24.174 -28.219 1.00 57.00 351 THR A O 1
ATOM 2728 N N . VAL A 1 352 ? -12.471 -25.141 -28.466 1.00 60.72 352 VAL A N 1
ATOM 2729 C CA . VAL A 1 352 ? -12.447 -25.703 -27.114 1.00 60.72 352 VAL A CA 1
ATOM 2730 C C . VAL A 1 352 ? -11.917 -24.625 -26.177 1.00 60.72 352 VAL A C 1
ATOM 2732 O O . VAL A 1 352 ? -10.754 -24.234 -26.286 1.00 60.72 352 VAL A O 1
ATOM 2735 N N . LYS A 1 353 ? -12.760 -24.138 -25.265 1.00 58.44 353 LYS A N 1
ATOM 2736 C CA . LYS A 1 353 ? -12.376 -23.159 -24.241 1.00 58.44 353 LYS A CA 1
ATOM 2737 C C . LYS A 1 353 ? -12.419 -23.790 -22.857 1.00 58.44 353 LYS A C 1
ATOM 2739 O O . LYS A 1 353 ? -13.227 -24.672 -22.563 1.00 58.44 353 LYS A O 1
ATOM 2744 N N . LYS A 1 354 ? -11.516 -23.337 -21.991 1.00 54.47 354 LYS A N 1
ATOM 2745 C CA . LYS A 1 354 ? -11.492 -23.721 -20.581 1.00 54.47 354 LYS A CA 1
ATOM 2746 C C . LYS A 1 354 ? -12.513 -22.854 -19.846 1.00 54.47 354 LYS A C 1
ATOM 2748 O O . LYS A 1 354 ? -12.309 -21.654 -19.706 1.00 54.47 354 LYS A O 1
ATOM 2753 N N . VAL A 1 355 ? -13.619 -23.451 -19.413 1.00 55.03 355 VAL A N 1
ATOM 2754 C CA . VAL A 1 355 ? -14.739 -22.747 -18.774 1.00 55.03 355 VAL A CA 1
ATOM 2755 C C . VAL A 1 355 ? -14.768 -23.076 -17.283 1.00 55.03 355 VAL A C 1
ATOM 2757 O O . VAL A 1 355 ? -14.628 -24.239 -16.883 1.00 55.03 355 VAL A O 1
ATOM 2760 N N . ALA A 1 356 ? -14.934 -22.045 -16.454 1.00 53.12 356 ALA A N 1
ATOM 2761 C CA . ALA A 1 356 ? -15.125 -22.189 -15.017 1.00 53.12 356 ALA A CA 1
ATOM 2762 C C . ALA A 1 356 ? -16.543 -22.691 -14.703 1.00 53.12 356 ALA A C 1
ATOM 2764 O O . ALA A 1 356 ? -17.531 -22.115 -15.146 1.00 53.12 356 ALA A O 1
ATOM 2765 N N . SER A 1 357 ? -16.639 -23.732 -13.882 1.00 61.78 357 SER A N 1
ATOM 2766 C CA . SER A 1 357 ? -17.884 -24.244 -13.297 1.00 61.78 357 SER A CA 1
ATOM 2767 C C . SER A 1 357 ? -17.716 -24.419 -11.783 1.00 61.78 357 SER A C 1
ATOM 2769 O O . SER A 1 357 ? -16.612 -24.255 -11.265 1.00 61.78 357 SER A O 1
ATOM 2771 N N . TYR A 1 358 ? -18.783 -24.745 -11.053 1.00 62.03 358 TYR A N 1
ATOM 2772 C CA . TYR A 1 358 ? -18.720 -25.030 -9.615 1.00 62.03 358 TYR A CA 1
ATOM 2773 C C . TYR A 1 358 ? -19.055 -26.497 -9.348 1.00 62.03 358 TYR A C 1
ATOM 2775 O O . TYR A 1 358 ? -20.049 -27.008 -9.863 1.00 62.03 358 TYR A O 1
ATOM 2783 N N . SER A 1 359 ? -18.265 -27.165 -8.504 1.00 57.03 359 SER A N 1
ATOM 2784 C CA . SER A 1 359 ? -18.588 -28.502 -7.999 1.00 57.03 359 SER A CA 1
ATOM 2785 C C . SER A 1 359 ? -18.705 -28.502 -6.476 1.00 57.03 359 SER A C 1
ATOM 2787 O O . SER A 1 359 ? -17.974 -27.800 -5.767 1.00 57.03 359 SER A O 1
ATOM 2789 N N . ARG A 1 360 ? -19.618 -29.329 -5.951 1.00 48.78 360 ARG A N 1
ATOM 2790 C CA . ARG A 1 360 ? -19.666 -29.617 -4.511 1.00 48.78 360 ARG A CA 1
ATOM 2791 C C . ARG A 1 360 ? -18.418 -30.394 -4.114 1.00 48.78 360 ARG A C 1
ATOM 2793 O O . ARG A 1 360 ? -17.984 -31.287 -4.841 1.00 48.78 360 ARG A O 1
ATOM 2800 N N . LEU A 1 361 ? -17.860 -30.056 -2.958 1.00 52.62 361 LEU A N 1
ATOM 2801 C CA . LEU A 1 361 ? -16.818 -30.863 -2.339 1.00 52.62 361 LEU A CA 1
ATOM 2802 C C . LEU A 1 361 ? -17.380 -32.264 -2.038 1.00 52.62 361 LEU A C 1
ATOM 2804 O O . LEU A 1 361 ? -18.484 -32.357 -1.493 1.00 52.62 361 LEU A O 1
ATOM 2808 N N . PRO A 1 362 ? -16.661 -33.354 -2.361 1.00 47.12 362 PRO A N 1
ATOM 2809 C CA . PRO A 1 362 ? -16.991 -34.650 -1.793 1.00 47.12 362 PRO A CA 1
ATOM 2810 C C . PRO A 1 362 ? -16.888 -34.535 -0.269 1.00 47.12 362 PRO A C 1
ATOM 2812 O O . PRO A 1 362 ? -15.918 -33.969 0.239 1.00 47.12 362 PRO A O 1
ATOM 2815 N N . ALA A 1 363 ? -17.878 -35.053 0.461 1.00 46.09 363 ALA A N 1
ATOM 2816 C CA . ALA A 1 363 ? -17.798 -35.124 1.915 1.00 46.09 363 ALA A CA 1
ATOM 2817 C C . ALA A 1 363 ? -16.515 -35.875 2.303 1.00 46.09 363 ALA A C 1
ATOM 2819 O O . ALA A 1 363 ? -16.276 -36.983 1.812 1.00 46.09 363 ALA A O 1
ATOM 2820 N N . MET A 1 364 ? -15.677 -35.259 3.143 1.00 40.41 364 MET A N 1
ATOM 2821 C CA . MET A 1 364 ? 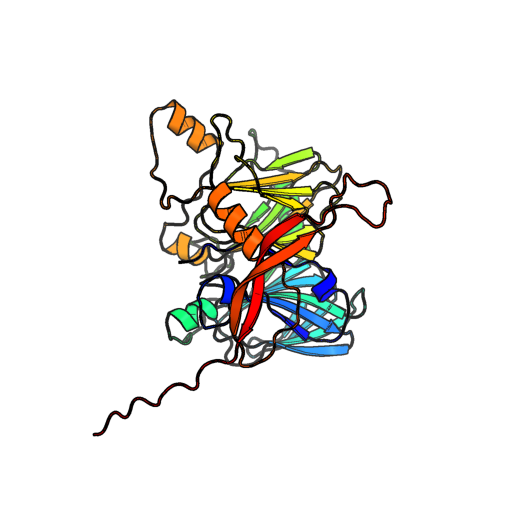-14.490 -35.914 3.686 1.00 40.41 364 MET A CA 1
ATOM 2822 C C . MET A 1 364 ? -14.921 -37.236 4.326 1.00 40.41 364 MET A C 1
ATOM 2824 O O . MET A 1 364 ? -15.739 -37.247 5.246 1.00 40.41 364 MET A O 1
ATOM 2828 N N . LYS A 1 365 ? -14.383 -38.360 3.837 1.00 39.38 365 LYS A N 1
ATOM 2829 C CA . LYS A 1 365 ? -14.466 -39.618 4.578 1.00 39.38 365 LYS A CA 1
ATOM 2830 C C . LYS A 1 365 ? -13.732 -39.390 5.893 1.00 39.38 365 LYS A C 1
ATOM 2832 O O . LYS A 1 365 ? -12.531 -39.129 5.878 1.00 39.38 365 LYS A O 1
ATOM 2837 N N . ALA A 1 366 ? -14.461 -39.458 7.002 1.00 36.84 366 ALA A N 1
ATOM 2838 C CA . ALA A 1 366 ? -13.869 -39.471 8.326 1.00 36.84 366 ALA A CA 1
ATOM 2839 C C . ALA A 1 366 ? -12.857 -40.625 8.379 1.00 36.84 366 ALA A C 1
ATOM 2841 O O . ALA A 1 366 ? -13.221 -41.791 8.236 1.00 36.84 366 ALA A O 1
ATOM 2842 N N . SER A 1 367 ? -11.580 -40.281 8.514 1.00 39.84 367 SER A N 1
ATOM 2843 C CA . SER A 1 367 ? -10.525 -41.229 8.842 1.00 39.84 367 SER A CA 1
ATOM 2844 C C . SER A 1 367 ? -10.772 -41.691 10.274 1.00 39.84 367 SER A C 1
ATOM 2846 O O . SER A 1 367 ? -10.454 -40.970 11.218 1.00 39.84 367 SER A O 1
ATOM 2848 N N . SER A 1 368 ? -11.374 -42.866 10.434 1.00 37.12 368 SER A N 1
ATOM 2849 C CA . SER A 1 368 ? -11.447 -43.570 11.709 1.00 37.12 368 SER A CA 1
ATOM 2850 C C . SER A 1 368 ? -10.031 -43.948 12.143 1.00 37.12 368 SER A C 1
ATOM 2852 O O . SER A 1 368 ? -9.467 -44.929 11.658 1.00 37.12 368 SER A O 1
ATOM 2854 N N . VAL A 1 369 ? -9.450 -43.150 13.033 1.00 41.91 369 VAL A N 1
ATOM 2855 C CA . VAL A 1 369 ? -8.370 -43.616 13.901 1.00 41.91 369 VAL A CA 1
ATOM 2856 C C . VAL A 1 369 ? -9.066 -44.200 15.127 1.00 41.91 369 VAL A C 1
ATOM 2858 O O . VAL A 1 369 ? -9.598 -43.462 15.953 1.00 41.91 369 VAL A O 1
ATOM 2861 N N . GLU A 1 370 ? -9.173 -45.526 15.159 1.00 34.41 370 GLU A N 1
ATOM 2862 C CA . GLU A 1 370 ? -9.512 -46.290 16.365 1.00 34.41 370 GLU A CA 1
ATOM 2863 C C . GLU A 1 370 ? -8.242 -46.495 17.223 1.00 34.41 370 GLU A C 1
ATOM 2865 O O . GLU A 1 370 ? -7.139 -46.347 16.691 1.00 34.41 370 GLU A O 1
ATOM 2870 N N . PRO A 1 371 ? -8.406 -46.732 18.539 1.00 43.69 371 PRO A N 1
ATOM 2871 C CA . PRO A 1 371 ? -7.658 -46.068 19.616 1.00 43.69 371 PRO A CA 1
ATOM 2872 C C . PRO A 1 371 ? -6.203 -46.494 19.824 1.00 43.69 371 PRO A C 1
ATOM 2874 O O . PRO A 1 371 ? -5.856 -47.662 19.535 1.00 43.69 371 PRO A O 1
#

pLDDT: mean 84.99, std 18.98, range [34.41, 98.88]

InterPro domains:
  IPR011051 RmlC-like cupin domain superfamily [SSF51182] (2-285)
  IPR014710 RmlC-like jelly roll fold [G3DSA:2.60.120.10] (31-128)
  IPR014710 RmlC-like jelly roll fold [G3DSA:2.60.120.10] (129-367)
  IPR047183 Gentisate 1,2-dioxygenase-like [PTHR41517] (3-290)

Nearest PDB structures (foldseek):
  6l4c-assembly1_B  TM=5.749E-01  e=2.735E-10  Corylus avellana
  3kgl-assembly2_E  TM=5.803E-01  e=4.198E-10  Brassica napus
  6l4c-assembly1_A  TM=5.822E-01  e=8.420E-10  Corylus avellana
  6b4s-assembly1_A  TM=5.947E-01  e=6.440E-09  Bertholletia excelsa
  2d5h-assembly2_E  TM=5.257E-01  e=2.092E-09  Glycine max